Protein AF-A0A5C6DGX0-F1 (afdb_monomer_lite)

Sequence (410 aa):
MTRRLEKVKGLIEQEISKVILYKLQDPRINLAATLTRVEPSPDLRMAKVFVSIKGDESTQKDILYALRHAKGYIQSEIASHLQLKNTPSLTFYLDEGKRKGGYVLELIEKAIKEDNVEGNMKKLSFGLPKGSLQESTIGMMKNAGYKVYVSSRSYYPSIDDDEMSVRLIRPQDMARYVEKGIIDVGLTGQDWVEEAGADVMCVEKLVYAKQQLTKVRWVLAVPEDSSIESVDDLQGKRISTELVNVTKKYLEEKGIDAEVEFSHGATEAKAPDLVDAIVELTETGSSLRANKLRIIDTVIESATVFIANHKSWEDPWKKKKIENLAILFHGAIIARDKVGLKMNISNEGLNTLLEKLPALRTPTISPLSGNAGYAIETVLDESVVRNIIPELKRVGAEGIIEYPLNKVIL

pLDDT: mean 86.95, std 13.86, range [38.41, 98.75]

Radius of gyration: 30.53 Å; chains: 1; bounding box: 64×50×97 Å

Foldseek 3Di:
DPPVVVVVQVLLQVLLQCCQQPPDPDVLRNVFKGWDGWDADPVRQAIETEIEGDDDPVSVVVSLVVCVVCQVVSQVSSVVVDVDPHRYRYDYDYDPPCCVVVVVVVVVVVVVVVCVVPDDQAAAFEEEEPDQCRVVVQLLCVLLPKHWADDPPDQWIDIPDPRYGYGYDHLLCQLVCQQVVVGFKYKHKPLSNVLVVHDWDFLDFFQDHDPDSFFKFFFKKFALPAPCQALQSQAAWEEEEQSQNLVVVLCVVVVHDHHYDYDPDPRLQCPPPNTGIYTDIDDPCPSNVVSRMDTRGTSDGMTITMIGHPVLCVPPVSVVVSNSSNQSSNQQSVLVQKKKKKWWAAQVLVVVLCVLPDPPDDWDWAQDPPNRGTITIDMDGPVCCVPSVVVNVVSPIHPIDIGGRSGDGD

Structure (mmCIF, N/CA/C/O backbone):
data_AF-A0A5C6DGX0-F1
#
_entry.id   AF-A0A5C6DGX0-F1
#
loop_
_atom_site.group_PDB
_atom_site.id
_atom_site.type_symbol
_atom_site.label_atom_id
_atom_site.label_alt_id
_atom_site.label_comp_id
_atom_site.label_asym_id
_atom_site.label_entity_id
_atom_site.label_seq_id
_atom_site.pdbx_PDB_ins_code
_atom_site.Cartn_x
_atom_site.Cartn_y
_atom_site.Cartn_z
_atom_site.occupancy
_atom_site.B_iso_or_equiv
_atom_site.auth_seq_id
_atom_site.auth_comp_id
_atom_site.auth_asym_id
_atom_site.auth_atom_id
_atom_site.pdbx_PDB_model_num
ATOM 1 N N . MET A 1 1 ? 34.277 -10.463 43.727 1.00 55.09 1 MET A N 1
ATOM 2 C CA . MET A 1 1 ? 32.824 -10.523 43.999 1.00 55.09 1 MET A CA 1
ATOM 3 C C . MET A 1 1 ? 32.361 -11.967 43.816 1.00 55.09 1 MET A C 1
ATOM 5 O O . MET A 1 1 ? 32.768 -12.589 42.844 1.00 55.09 1 MET A O 1
ATOM 9 N N . THR A 1 2 ? 31.616 -12.559 44.754 1.00 64.81 2 THR A N 1
ATOM 10 C CA . THR A 1 2 ? 31.217 -13.981 44.683 1.00 64.81 2 THR A CA 1
ATOM 11 C C . THR A 1 2 ? 30.278 -14.203 43.489 1.00 64.81 2 THR A C 1
ATOM 13 O O . THR A 1 2 ? 29.350 -13.422 43.307 1.00 64.81 2 THR A O 1
ATOM 16 N N . ARG A 1 3 ? 30.443 -15.283 42.707 1.00 69.25 3 ARG A N 1
ATOM 17 C CA . ARG A 1 3 ? 29.621 -15.618 41.511 1.00 69.25 3 ARG A CA 1
ATOM 18 C C . ARG A 1 3 ? 28.099 -15.589 41.757 1.00 69.25 3 ARG A C 1
ATOM 20 O O . ARG A 1 3 ? 27.319 -15.421 40.827 1.00 69.25 3 ARG A O 1
ATOM 27 N N . ARG A 1 4 ? 27.676 -15.745 43.017 1.00 74.25 4 ARG A N 1
ATOM 28 C CA . ARG A 1 4 ? 26.285 -15.608 43.473 1.00 74.25 4 ARG A CA 1
ATOM 29 C C . ARG A 1 4 ? 25.787 -14.156 43.479 1.00 74.25 4 ARG A C 1
ATOM 31 O O . ARG A 1 4 ? 24.644 -13.928 43.110 1.00 74.25 4 ARG A O 1
ATOM 38 N N . LEU A 1 5 ? 26.619 -13.194 43.884 1.00 76.69 5 LEU A N 1
ATOM 39 C CA . LEU A 1 5 ? 26.233 -11.783 44.000 1.00 76.69 5 LEU A CA 1
ATOM 40 C C . LEU A 1 5 ? 26.019 -11.142 42.622 1.00 76.69 5 LEU A C 1
ATOM 42 O O . LEU A 1 5 ? 25.032 -10.446 42.434 1.00 76.69 5 LEU A O 1
ATOM 46 N N . GLU A 1 6 ? 26.868 -11.467 41.644 1.00 77.62 6 GLU A N 1
ATOM 47 C CA . GLU A 1 6 ? 26.713 -11.021 40.246 1.00 77.62 6 GLU A CA 1
ATOM 48 C C . GLU A 1 6 ? 25.417 -11.540 39.604 1.00 77.62 6 GLU A C 1
ATOM 50 O O . GLU A 1 6 ? 24.702 -10.796 38.938 1.00 77.62 6 GLU A O 1
ATOM 55 N N . LYS A 1 7 ? 25.050 -12.804 39.863 1.00 79.31 7 LYS A N 1
ATOM 56 C CA . LYS A 1 7 ? 23.770 -13.356 39.388 1.00 79.31 7 LYS A CA 1
ATOM 57 C C . LYS A 1 7 ? 22.570 -12.628 39.994 1.00 79.31 7 LYS A C 1
ATOM 59 O O . LYS A 1 7 ? 21.615 -12.337 39.285 1.00 79.31 7 LYS A O 1
ATOM 64 N N . VAL A 1 8 ? 22.619 -12.331 41.293 1.00 82.56 8 VAL A N 1
ATOM 65 C CA . VAL A 1 8 ? 21.541 -11.603 41.981 1.00 82.56 8 VAL A CA 1
ATOM 66 C C . VAL A 1 8 ? 21.461 -10.154 41.499 1.00 82.56 8 VAL A C 1
ATOM 68 O O . VAL A 1 8 ? 20.362 -9.661 41.267 1.00 82.56 8 VAL A O 1
ATOM 71 N N . LYS A 1 9 ? 22.604 -9.495 41.272 1.00 86.00 9 LYS A N 1
ATOM 72 C CA . LYS A 1 9 ? 22.671 -8.154 40.683 1.00 86.00 9 LYS A CA 1
ATOM 73 C C . LYS A 1 9 ? 21.948 -8.098 39.335 1.00 86.00 9 LYS A C 1
ATOM 75 O O . LYS A 1 9 ? 21.071 -7.258 39.179 1.00 86.00 9 LYS A O 1
ATOM 80 N N . GLY A 1 10 ? 22.256 -9.010 38.409 1.00 84.00 10 GLY A N 1
ATOM 81 C CA . GLY A 1 10 ? 21.619 -9.028 37.086 1.00 84.00 10 GLY A CA 1
ATOM 82 C C . GLY A 1 10 ? 20.098 -9.223 37.144 1.00 84.00 10 GLY A C 1
ATOM 83 O O . GLY A 1 10 ? 19.365 -8.585 36.395 1.00 84.00 10 GLY A O 1
ATOM 84 N N . LEU A 1 11 ? 19.608 -10.046 38.079 1.00 85.75 11 LEU A N 1
ATOM 85 C CA . LEU A 1 11 ? 18.167 -10.231 38.297 1.00 85.75 11 LEU A CA 1
ATOM 86 C C . LEU A 1 11 ? 17.499 -8.965 38.853 1.00 85.75 11 LEU A C 1
ATOM 88 O O . LEU A 1 11 ? 16.427 -8.582 38.392 1.00 85.75 11 LEU A O 1
ATOM 92 N N . ILE A 1 12 ? 18.146 -8.288 39.805 1.00 87.19 12 ILE A N 1
ATOM 93 C CA . ILE A 1 12 ? 17.657 -7.016 40.354 1.00 87.19 12 ILE A CA 1
ATOM 94 C C . ILE A 1 12 ? 17.644 -5.927 39.270 1.00 87.19 12 ILE A C 1
ATOM 96 O O . ILE A 1 12 ? 16.670 -5.186 39.170 1.00 87.19 12 ILE A O 1
ATOM 100 N N . GLU A 1 13 ? 18.685 -5.840 38.435 1.00 89.88 13 GLU A N 1
ATOM 101 C CA . GLU A 1 13 ? 18.747 -4.900 37.304 1.00 89.88 13 GLU A CA 1
ATOM 102 C C . GLU A 1 13 ? 17.594 -5.125 36.321 1.00 89.88 13 GLU A C 1
ATOM 104 O O . GLU A 1 13 ? 16.911 -4.177 35.928 1.00 89.88 13 GLU A O 1
ATOM 109 N N . GLN A 1 14 ? 17.339 -6.384 35.966 1.00 85.25 14 GLN A N 1
ATOM 110 C CA . GLN A 1 14 ? 16.271 -6.746 35.045 1.00 85.25 14 GLN A CA 1
ATOM 111 C C . GLN A 1 14 ? 14.885 -6.388 35.599 1.00 85.25 14 GLN A C 1
ATOM 113 O O . GLN A 1 14 ? 14.069 -5.821 34.872 1.00 85.25 14 GLN A O 1
ATOM 118 N N . GLU A 1 15 ? 14.615 -6.683 36.872 1.00 87.12 15 GLU A N 1
ATOM 119 C CA . GLU A 1 15 ? 13.314 -6.384 37.479 1.00 87.12 15 GLU A CA 1
ATOM 120 C C . GLU A 1 15 ? 13.098 -4.883 37.681 1.00 87.12 15 GLU A C 1
ATOM 122 O O . GLU A 1 15 ? 12.050 -4.364 37.300 1.00 87.12 15 GLU A O 1
ATOM 127 N N . ILE A 1 16 ? 14.104 -4.145 38.163 1.00 88.44 16 ILE A N 1
ATOM 128 C CA . ILE A 1 16 ? 14.009 -2.680 38.279 1.00 88.44 16 ILE A CA 1
ATOM 129 C C . ILE A 1 16 ? 13.748 -2.050 36.907 1.00 88.44 16 ILE A C 1
ATOM 131 O O . ILE A 1 16 ? 12.890 -1.176 36.786 1.00 88.44 16 ILE A O 1
ATOM 135 N N . SER A 1 17 ? 14.448 -2.507 35.865 1.00 87.00 17 SER A N 1
ATOM 136 C CA . SER A 1 17 ? 14.250 -2.005 34.505 1.00 87.00 17 SER A CA 1
ATOM 137 C C . SER A 1 17 ? 12.822 -2.245 34.007 1.00 87.00 17 SER A C 1
ATOM 139 O O . SER A 1 17 ? 12.204 -1.319 33.484 1.00 87.00 17 SER A O 1
ATOM 141 N N . LYS A 1 18 ? 12.262 -3.444 34.217 1.00 84.38 18 LYS A N 1
ATOM 142 C CA . LYS A 1 18 ? 10.873 -3.752 33.842 1.00 84.38 18 LYS A CA 1
ATOM 143 C C . LYS A 1 18 ? 9.866 -2.885 34.588 1.00 84.38 18 LYS A C 1
ATOM 145 O O . LYS A 1 18 ? 8.914 -2.408 33.976 1.00 84.38 18 LYS A O 1
ATOM 150 N N . VAL A 1 19 ? 10.061 -2.678 35.891 1.00 85.62 19 VAL A N 1
ATOM 151 C CA . VAL A 1 19 ? 9.130 -1.880 36.697 1.00 85.62 19 VAL A CA 1
ATOM 152 C C . VAL A 1 19 ? 9.121 -0.427 36.224 1.00 85.62 19 VAL A C 1
ATOM 154 O O . VAL A 1 19 ? 8.043 0.121 36.005 1.00 85.62 19 VAL A O 1
ATOM 157 N N . ILE A 1 20 ? 10.302 0.161 35.994 1.00 82.94 20 ILE A N 1
ATOM 158 C CA . ILE A 1 20 ? 10.435 1.536 35.488 1.00 82.94 20 ILE A CA 1
ATOM 159 C C . ILE A 1 20 ? 9.817 1.686 34.094 1.00 82.94 20 ILE A C 1
ATOM 161 O O . ILE A 1 20 ? 9.205 2.707 33.819 1.00 82.94 20 ILE A O 1
ATOM 165 N N . LEU A 1 21 ? 9.957 0.691 33.214 1.00 77.81 21 LEU A N 1
ATOM 166 C CA . LEU A 1 21 ? 9.456 0.791 31.840 1.00 77.81 21 LEU A CA 1
ATOM 167 C C . LEU A 1 21 ? 7.947 0.544 31.718 1.00 77.81 21 LEU A C 1
ATOM 169 O O . LEU A 1 21 ? 7.305 1.155 30.867 1.00 77.81 21 LEU A O 1
ATOM 173 N N . TYR A 1 22 ? 7.388 -0.363 32.525 1.00 78.31 22 TYR A N 1
ATOM 174 C CA . TYR A 1 22 ? 6.061 -0.928 32.246 1.00 78.31 22 TYR A CA 1
ATOM 175 C C . TYR A 1 22 ? 5.063 -0.866 33.401 1.00 78.31 22 TYR A C 1
ATOM 177 O O . TYR A 1 22 ? 3.873 -1.043 33.160 1.00 78.31 22 TYR A O 1
ATOM 185 N N . LYS A 1 23 ? 5.509 -0.669 34.648 1.00 77.25 23 LYS A N 1
ATOM 186 C CA . LYS A 1 23 ? 4.638 -0.818 35.830 1.00 77.25 23 LYS A CA 1
ATOM 187 C C . LYS A 1 23 ? 4.458 0.447 36.656 1.00 77.25 23 LYS A C 1
ATOM 189 O O . LYS A 1 23 ? 3.599 0.459 37.537 1.00 77.25 23 LYS A O 1
ATOM 194 N N . LEU A 1 24 ? 5.247 1.492 36.415 1.00 80.81 24 LEU A N 1
ATOM 195 C CA . LEU A 1 24 ? 4.999 2.798 37.016 1.00 80.81 24 LEU A CA 1
ATOM 196 C C . LEU A 1 24 ? 3.862 3.499 36.266 1.00 80.81 24 LEU A C 1
ATOM 198 O O . LEU A 1 24 ? 3.850 3.552 35.037 1.00 80.81 24 LEU A O 1
ATOM 202 N N . GLN A 1 25 ? 2.904 4.034 37.024 1.00 72.75 25 GLN A N 1
ATOM 203 C CA . GLN A 1 25 ? 1.718 4.700 36.478 1.00 72.75 25 GLN A CA 1
ATOM 204 C C . GLN A 1 25 ? 1.993 6.119 35.959 1.00 72.75 25 GLN A C 1
ATOM 206 O O . GLN A 1 25 ? 1.130 6.674 35.291 1.00 72.75 25 GLN A O 1
ATOM 211 N N . ASP A 1 26 ? 3.162 6.709 36.243 1.00 75.38 26 ASP A N 1
ATOM 212 C CA . ASP A 1 26 ? 3.531 8.041 35.750 1.00 75.38 26 ASP A CA 1
ATOM 213 C C . ASP A 1 26 ? 4.236 7.933 34.382 1.00 75.38 26 ASP A C 1
ATOM 215 O O . ASP A 1 26 ? 5.408 7.536 34.324 1.00 75.38 26 ASP A O 1
ATOM 219 N N . PRO A 1 27 ? 3.576 8.316 33.268 1.00 63.94 27 PRO A N 1
ATOM 220 C CA . PRO A 1 27 ? 4.141 8.172 31.926 1.00 63.94 27 PRO A CA 1
ATOM 221 C C . PRO A 1 27 ? 5.408 9.007 31.714 1.00 63.94 27 PRO A C 1
ATOM 223 O O . PRO A 1 27 ? 6.225 8.683 30.850 1.00 63.94 27 PRO A O 1
ATOM 226 N N . ARG A 1 28 ? 5.601 10.070 32.509 1.00 69.81 28 ARG A N 1
ATOM 227 C CA . ARG A 1 28 ? 6.781 10.943 32.424 1.00 69.81 28 ARG A CA 1
ATOM 228 C C . ARG A 1 28 ? 8.047 10.218 32.867 1.00 69.81 28 ARG A C 1
ATOM 230 O O . ARG A 1 28 ? 9.122 10.536 32.375 1.00 69.81 28 ARG A O 1
ATOM 237 N N . ILE A 1 29 ? 7.930 9.232 33.756 1.00 70.69 29 ILE A N 1
ATOM 238 C CA . ILE A 1 29 ? 9.065 8.421 34.207 1.00 70.69 29 ILE A CA 1
ATOM 239 C C . ILE A 1 29 ? 9.421 7.389 33.131 1.00 70.69 29 ILE A C 1
ATOM 241 O O . ILE A 1 29 ? 10.582 7.294 32.736 1.00 70.69 29 ILE A O 1
ATOM 245 N N . ASN A 1 30 ? 8.420 6.679 32.603 1.00 63.66 30 ASN A N 1
ATOM 246 C CA . ASN A 1 30 ? 8.609 5.547 31.685 1.00 63.66 30 ASN A CA 1
ATOM 247 C C . ASN A 1 30 ? 9.245 5.963 30.346 1.00 63.66 30 ASN A C 1
ATOM 249 O O . ASN A 1 30 ? 9.960 5.182 29.723 1.00 63.66 30 ASN A O 1
ATOM 253 N N . LEU A 1 31 ? 8.990 7.199 29.901 1.00 65.56 31 LEU A N 1
ATOM 254 C CA . LEU A 1 31 ? 9.494 7.738 28.633 1.00 65.56 31 LEU A CA 1
ATOM 255 C C . LEU A 1 31 ? 10.865 8.422 28.747 1.00 65.56 31 LEU A C 1
ATOM 257 O O . LEU A 1 31 ? 11.508 8.664 27.724 1.00 65.56 31 LEU A O 1
ATOM 261 N N . ALA A 1 32 ? 11.310 8.756 29.962 1.00 72.56 32 ALA A N 1
ATOM 262 C CA . ALA A 1 32 ? 12.476 9.616 30.167 1.00 72.56 32 ALA A CA 1
ATOM 263 C C . ALA A 1 32 ? 13.559 9.026 31.080 1.00 72.56 32 ALA A C 1
ATOM 265 O O . ALA A 1 32 ? 14.708 9.449 30.959 1.00 72.56 32 ALA A O 1
ATOM 266 N N . ALA A 1 33 ? 13.246 8.063 31.954 1.00 83.06 33 ALA A N 1
ATOM 267 C CA . ALA A 1 33 ? 14.215 7.421 32.840 1.00 83.06 33 ALA A CA 1
ATOM 268 C C . ALA A 1 33 ? 14.637 6.038 32.323 1.00 83.06 33 ALA A C 1
ATOM 270 O O . ALA A 1 33 ? 13.812 5.172 32.051 1.00 83.06 33 ALA A O 1
ATOM 271 N N . THR A 1 34 ? 15.944 5.800 32.236 1.00 84.44 34 THR A N 1
ATOM 272 C CA . THR A 1 34 ? 16.527 4.494 31.895 1.00 84.44 34 THR A CA 1
ATOM 273 C C . THR A 1 34 ? 17.476 4.045 32.999 1.00 84.44 34 THR A C 1
ATOM 275 O O . THR A 1 34 ? 18.320 4.819 33.448 1.00 84.44 34 THR A O 1
ATOM 278 N N . LEU A 1 35 ? 17.364 2.787 33.431 1.00 87.56 35 LEU A N 1
ATOM 279 C CA . LEU A 1 35 ? 18.313 2.185 34.366 1.00 87.56 35 LEU A CA 1
ATOM 280 C C . LEU A 1 35 ? 19.676 2.003 33.688 1.00 87.56 35 LEU A C 1
ATOM 282 O O . LEU A 1 35 ? 19.763 1.327 32.666 1.00 87.56 35 LEU A O 1
ATOM 286 N N . THR A 1 36 ? 20.737 2.559 34.272 1.00 86.69 36 THR A N 1
ATOM 287 C CA . THR A 1 36 ? 22.100 2.380 33.754 1.00 86.69 36 THR A CA 1
ATOM 288 C C . THR A 1 36 ? 22.842 1.252 34.461 1.00 86.69 36 THR A C 1
ATOM 290 O O . THR A 1 36 ? 23.496 0.451 33.798 1.00 86.69 36 THR A O 1
ATOM 293 N N . ARG A 1 37 ? 22.776 1.189 35.798 1.00 88.19 37 ARG A N 1
ATOM 294 C CA . ARG A 1 37 ? 23.412 0.124 36.596 1.00 88.19 37 ARG A CA 1
ATOM 295 C C . ARG A 1 37 ? 22.831 0.027 38.003 1.00 88.19 37 ARG A C 1
ATOM 297 O O . ARG A 1 37 ? 22.291 1.008 38.521 1.00 88.19 37 ARG A O 1
ATOM 304 N N . VAL A 1 38 ? 23.019 -1.124 38.647 1.00 90.38 38 VAL A N 1
ATOM 305 C CA . VAL A 1 38 ? 22.718 -1.328 40.071 1.00 90.38 38 VAL A CA 1
ATOM 306 C C . VAL A 1 38 ? 23.955 -1.817 40.820 1.00 90.38 38 VAL A C 1
ATOM 308 O O . VAL A 1 38 ? 24.670 -2.715 40.383 1.00 90.38 38 VAL A O 1
ATOM 311 N N . GLU A 1 39 ? 24.197 -1.245 41.992 1.00 91.19 39 GLU A N 1
ATOM 312 C CA . GLU A 1 39 ? 25.290 -1.615 42.888 1.00 91.19 39 GLU A CA 1
ATOM 313 C C . GLU A 1 39 ? 24.704 -2.119 44.217 1.00 91.19 39 GLU A C 1
ATOM 315 O O . GLU A 1 39 ? 24.414 -1.317 45.114 1.00 91.19 39 GLU A O 1
ATOM 320 N N . PRO A 1 40 ? 24.467 -3.438 44.349 1.00 88.56 40 PRO A N 1
ATOM 321 C CA . PRO A 1 40 ? 24.019 -4.026 45.604 1.00 88.56 40 PRO A CA 1
ATOM 322 C C . PRO A 1 40 ? 25.152 -4.093 46.637 1.00 88.56 40 PRO A C 1
ATOM 324 O O . PRO A 1 40 ? 26.315 -4.319 46.296 1.00 88.56 40 PRO A O 1
ATOM 327 N N . SER A 1 41 ? 24.812 -3.949 47.919 1.00 88.12 41 SER A N 1
ATOM 328 C CA . SER A 1 41 ? 25.744 -4.168 49.025 1.00 88.12 41 SER A CA 1
ATOM 329 C C . SER A 1 41 ? 26.132 -5.655 49.136 1.00 88.12 41 SER A C 1
ATOM 331 O O . SER A 1 41 ? 25.344 -6.528 48.758 1.00 88.12 41 SER A O 1
ATOM 333 N N . PRO A 1 42 ? 27.320 -5.991 49.679 1.00 82.44 42 PRO A N 1
ATOM 334 C CA . PRO A 1 42 ? 27.765 -7.385 49.814 1.00 82.44 42 PRO A CA 1
ATOM 335 C C . PRO A 1 42 ? 26.802 -8.293 50.599 1.00 82.44 42 PRO A C 1
ATOM 337 O O . PRO A 1 42 ? 26.749 -9.498 50.355 1.00 82.44 42 PRO A O 1
ATOM 340 N N . ASP A 1 43 ? 26.036 -7.714 51.525 1.00 83.19 43 ASP A N 1
ATOM 341 C CA . ASP A 1 43 ? 25.031 -8.383 52.357 1.00 83.19 43 ASP A CA 1
ATOM 342 C C . ASP A 1 43 ? 23.604 -8.346 51.772 1.00 83.19 43 ASP A C 1
ATOM 344 O O . ASP A 1 43 ? 22.679 -8.868 52.397 1.00 83.19 43 ASP A O 1
ATOM 348 N N . LEU A 1 44 ? 23.423 -7.755 50.581 1.00 84.12 44 LEU A N 1
ATOM 349 C CA . LEU A 1 44 ? 22.146 -7.587 49.873 1.00 84.12 44 LEU A CA 1
ATOM 350 C C . LEU A 1 44 ? 21.060 -6.828 50.656 1.00 84.12 44 LEU A C 1
ATOM 352 O O . LEU A 1 44 ? 19.877 -6.942 50.338 1.00 84.12 44 LEU A O 1
ATOM 356 N N . ARG A 1 45 ? 21.428 -6.031 51.664 1.00 86.56 45 ARG A N 1
ATOM 357 C CA . ARG A 1 45 ? 20.463 -5.206 52.411 1.00 86.56 45 ARG A CA 1
ATOM 358 C C . ARG A 1 45 ? 20.126 -3.891 51.712 1.00 86.56 45 ARG A C 1
ATOM 360 O O . ARG A 1 45 ? 19.040 -3.351 51.914 1.00 86.56 45 ARG A O 1
ATOM 367 N N . MET A 1 46 ? 21.032 -3.375 50.885 1.00 88.88 46 MET A N 1
ATOM 368 C CA . MET A 1 46 ? 20.871 -2.107 50.173 1.00 88.88 46 MET A CA 1
ATOM 369 C C . MET A 1 46 ? 21.294 -2.250 48.712 1.00 88.88 46 MET A C 1
ATOM 371 O O . MET A 1 46 ? 22.181 -3.039 48.393 1.00 88.88 46 MET A O 1
ATOM 375 N N . ALA A 1 47 ? 20.698 -1.457 47.825 1.00 92.38 47 ALA A N 1
ATOM 376 C CA . ALA A 1 47 ? 21.141 -1.342 46.443 1.00 92.38 47 ALA A CA 1
ATOM 377 C C . ALA A 1 47 ? 21.092 0.114 45.970 1.00 92.38 47 ALA A C 1
ATOM 379 O O . ALA A 1 47 ? 20.061 0.784 46.064 1.00 92.38 47 ALA A O 1
ATOM 380 N N . LYS A 1 48 ? 22.221 0.604 45.446 1.00 93.50 48 LYS A N 1
ATOM 381 C CA . LYS A 1 48 ? 22.275 1.894 44.752 1.00 93.50 48 LYS A CA 1
ATOM 382 C C . LYS A 1 48 ? 21.859 1.686 43.302 1.00 93.50 48 LYS A C 1
ATOM 384 O O . LYS A 1 48 ? 22.401 0.819 42.625 1.00 93.50 48 LYS A O 1
ATOM 389 N N . VAL A 1 49 ? 20.906 2.474 42.835 1.00 93.12 49 VAL A N 1
ATOM 390 C CA . VAL A 1 49 ? 20.308 2.373 41.504 1.00 93.12 49 VAL A CA 1
ATOM 391 C C . VAL A 1 49 ? 20.659 3.639 40.737 1.00 93.12 49 VAL A C 1
ATOM 393 O O . VAL A 1 49 ? 20.288 4.735 41.151 1.00 93.12 49 VAL A O 1
ATOM 396 N N . PHE A 1 50 ? 21.389 3.503 39.636 1.00 91.56 50 PHE A N 1
ATOM 397 C CA . PHE A 1 50 ? 21.823 4.632 38.818 1.00 91.56 50 PHE A CA 1
ATOM 398 C C . PHE A 1 50 ? 20.960 4.727 37.568 1.00 91.56 50 PHE A C 1
ATOM 400 O O . PHE A 1 50 ? 20.843 3.751 36.824 1.00 91.56 50 PHE A O 1
ATOM 407 N N . VAL A 1 51 ? 20.372 5.897 37.334 1.00 88.88 51 VAL A N 1
ATOM 408 C CA . VAL A 1 51 ? 19.474 6.156 36.205 1.00 88.88 51 VAL A CA 1
ATOM 409 C C . VAL A 1 51 ? 19.991 7.299 35.337 1.00 88.88 51 VAL A C 1
ATOM 411 O O . VAL A 1 51 ? 20.535 8.286 35.832 1.00 88.88 51 VAL A O 1
ATOM 414 N N . SER A 1 52 ? 19.803 7.170 34.029 1.00 86.00 52 SER A N 1
ATOM 415 C CA . SER A 1 52 ? 19.929 8.267 33.074 1.00 86.00 52 SER A CA 1
ATOM 416 C C . SER A 1 52 ? 18.542 8.843 32.819 1.00 86.00 52 SER A C 1
ATOM 418 O O . SER A 1 52 ? 17.609 8.088 32.545 1.00 86.00 52 SER A O 1
ATOM 420 N N . ILE A 1 53 ? 18.400 10.163 32.941 1.00 85.38 53 ILE A N 1
ATOM 421 C CA . ILE A 1 53 ? 17.126 10.858 32.751 1.00 85.38 53 ILE A CA 1
ATOM 422 C C . ILE A 1 53 ? 17.280 11.880 31.624 1.00 85.38 53 ILE A C 1
ATOM 424 O O . ILE A 1 53 ? 18.153 12.750 31.679 1.00 85.38 53 ILE A O 1
ATOM 428 N N . LYS A 1 54 ? 16.439 11.767 30.594 1.00 80.12 54 LYS A N 1
ATOM 429 C CA . LYS A 1 54 ? 16.399 12.699 29.462 1.00 80.12 54 LYS A CA 1
ATOM 430 C C . LYS A 1 54 ? 15.625 13.965 29.850 1.00 80.12 54 LYS A C 1
ATOM 432 O O . LYS A 1 54 ? 14.504 13.860 30.332 1.00 80.12 54 LYS A O 1
ATOM 437 N N . GLY A 1 55 ? 16.200 15.141 29.600 1.00 76.81 55 GLY A N 1
ATOM 438 C CA . GLY A 1 55 ? 15.582 16.439 29.899 1.00 76.81 55 GLY A CA 1
ATOM 439 C C . GLY A 1 55 ? 16.586 17.446 30.460 1.00 76.81 55 GLY A C 1
ATOM 440 O O . GLY A 1 55 ? 17.759 17.115 30.635 1.00 76.81 55 GLY A O 1
ATOM 441 N N . ASP A 1 56 ? 16.117 18.663 30.725 1.00 78.19 56 ASP A N 1
ATOM 442 C CA . ASP A 1 56 ? 16.887 19.691 31.430 1.00 78.19 56 ASP A CA 1
ATOM 443 C C . ASP A 1 56 ? 17.065 19.356 32.925 1.00 78.19 56 ASP A C 1
ATOM 445 O O . ASP A 1 56 ? 16.484 18.400 33.447 1.00 78.19 56 ASP A O 1
ATOM 449 N N . GLU A 1 57 ? 17.880 20.136 33.642 1.00 75.00 57 GLU A N 1
ATOM 450 C CA . GLU A 1 57 ? 18.161 19.883 35.064 1.00 75.00 57 GLU A CA 1
ATOM 451 C C . GLU A 1 57 ? 16.901 19.903 35.944 1.00 75.00 57 GLU A C 1
ATOM 453 O O . GLU A 1 57 ? 16.851 19.202 36.957 1.00 75.00 57 GLU A O 1
ATOM 458 N N . SER A 1 58 ? 15.883 20.685 35.570 1.00 74.88 58 SER A N 1
ATOM 459 C CA . SER A 1 58 ? 14.604 20.729 36.285 1.00 74.88 58 SER A CA 1
ATOM 460 C C . SER A 1 58 ? 13.853 19.408 36.123 1.00 74.88 58 SER A C 1
ATOM 462 O O . SER A 1 58 ? 13.513 18.755 37.109 1.00 74.88 58 SER A O 1
ATOM 464 N N . THR A 1 59 ? 13.706 18.948 34.881 1.00 77.69 59 THR A N 1
ATOM 465 C CA . THR A 1 59 ? 13.069 17.676 34.519 1.00 77.69 59 THR A CA 1
ATOM 466 C C . THR A 1 59 ? 13.785 16.490 35.170 1.00 77.69 59 THR A C 1
ATOM 468 O O . THR A 1 59 ? 13.151 15.569 35.688 1.00 77.69 59 THR A O 1
ATOM 471 N N . GLN A 1 60 ? 15.122 16.517 35.197 1.00 82.50 60 GLN A N 1
ATOM 472 C CA . GLN A 1 60 ? 15.927 15.483 35.847 1.00 82.50 60 GLN A CA 1
ATOM 473 C C . GLN A 1 60 ? 15.673 15.406 37.357 1.00 82.50 60 GLN A C 1
ATOM 475 O O . GLN A 1 60 ? 15.574 14.301 37.899 1.00 82.50 60 GLN A O 1
ATOM 480 N N . LYS A 1 61 ? 15.538 16.552 38.038 1.00 81.94 61 LYS A N 1
ATOM 481 C CA . LYS A 1 61 ? 15.211 16.605 39.472 1.00 81.94 61 LYS A CA 1
ATOM 482 C C . LYS A 1 61 ? 13.809 16.067 39.748 1.00 81.94 61 LYS A C 1
ATOM 484 O O . LYS A 1 61 ? 13.663 15.253 40.661 1.00 81.94 61 LYS A O 1
ATOM 489 N N . ASP A 1 62 ? 12.824 16.449 38.942 1.00 83.44 62 ASP A N 1
ATOM 490 C CA . ASP A 1 62 ? 11.425 16.041 39.119 1.00 83.44 62 ASP A CA 1
ATOM 491 C C . ASP A 1 62 ? 11.237 14.530 38.941 1.00 83.44 62 ASP A C 1
ATOM 493 O O . ASP A 1 62 ? 10.619 13.860 39.772 1.00 83.44 62 ASP A O 1
ATOM 497 N N . ILE A 1 63 ? 11.837 13.952 37.898 1.00 85.69 63 ILE A N 1
ATOM 498 C CA . ILE A 1 63 ? 11.749 12.508 37.639 1.00 85.69 63 ILE A CA 1
ATOM 499 C C . ILE A 1 63 ? 12.534 11.717 38.691 1.00 85.69 63 ILE A C 1
ATOM 501 O O . ILE A 1 63 ? 12.068 10.675 39.162 1.00 85.69 63 ILE A O 1
ATOM 505 N N . LEU A 1 64 ? 13.708 12.202 39.113 1.00 88.25 64 LEU A N 1
ATOM 506 C CA . LEU A 1 64 ? 14.472 11.554 40.181 1.00 88.25 64 LEU A CA 1
ATOM 507 C C . LEU A 1 64 ? 13.709 11.580 41.513 1.00 88.25 64 LEU A C 1
ATOM 509 O O . LEU A 1 64 ? 13.737 10.598 42.259 1.00 88.25 64 LEU A O 1
ATOM 513 N N . TYR A 1 65 ? 13.022 12.684 41.813 1.00 86.81 65 TYR A N 1
ATOM 514 C CA . TYR A 1 65 ? 12.133 12.790 42.965 1.00 86.81 65 TYR A CA 1
ATOM 515 C C . TYR A 1 65 ? 11.010 11.751 42.876 1.00 86.81 65 TYR A C 1
ATOM 517 O O . TYR A 1 65 ? 10.845 10.952 43.799 1.00 86.81 65 TYR A O 1
ATOM 525 N N . ALA A 1 66 ? 10.322 11.659 41.738 1.00 85.38 66 ALA A N 1
ATOM 526 C CA . ALA A 1 66 ? 9.248 10.690 41.536 1.00 85.38 66 ALA A CA 1
ATOM 527 C C . ALA A 1 66 ? 9.720 9.227 41.698 1.00 85.38 66 ALA A C 1
ATOM 529 O O . ALA A 1 66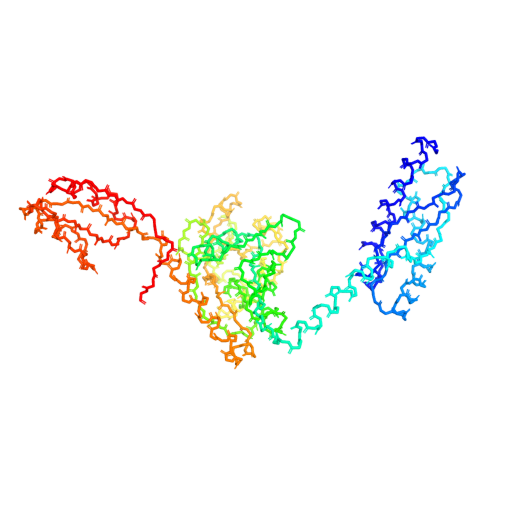 ? 9.070 8.437 42.385 1.00 85.38 66 ALA A O 1
ATOM 530 N N . LEU A 1 67 ? 10.903 8.873 41.179 1.00 88.06 67 LEU A N 1
ATOM 531 C CA . LEU A 1 67 ? 11.512 7.547 41.376 1.00 88.06 67 LEU A CA 1
ATOM 532 C C . LEU A 1 67 ? 11.809 7.242 42.853 1.00 88.06 67 LEU A C 1
ATOM 534 O O . LEU A 1 67 ? 11.592 6.122 43.320 1.00 88.06 67 LEU A O 1
ATOM 538 N N . ARG A 1 68 ? 12.272 8.237 43.619 1.00 90.19 68 ARG A N 1
ATOM 539 C CA . ARG A 1 68 ? 12.509 8.086 45.065 1.00 90.19 68 ARG A CA 1
ATOM 540 C C . ARG A 1 68 ? 11.213 7.879 45.842 1.00 90.19 68 ARG A C 1
ATOM 542 O O . ARG A 1 68 ? 11.222 7.118 46.809 1.00 90.19 68 ARG A O 1
ATOM 549 N N . HIS A 1 69 ? 10.118 8.502 45.413 1.00 87.56 69 HIS A N 1
ATOM 550 C CA . HIS A 1 69 ? 8.787 8.278 45.979 1.00 87.56 69 HIS A CA 1
ATOM 551 C C . HIS A 1 69 ? 8.226 6.896 45.618 1.00 87.56 69 HIS A C 1
ATOM 553 O O . HIS A 1 69 ? 7.634 6.234 46.468 1.00 87.56 69 HIS A O 1
ATOM 559 N N . ALA A 1 70 ? 8.502 6.403 44.410 1.00 87.50 70 ALA A N 1
ATOM 560 C CA . ALA A 1 70 ? 8.088 5.075 43.960 1.00 87.50 70 ALA A CA 1
ATOM 561 C C . ALA A 1 70 ? 8.932 3.918 44.534 1.00 87.50 70 ALA A C 1
ATOM 563 O O . ALA A 1 70 ? 8.605 2.753 44.305 1.00 87.50 70 ALA A O 1
ATOM 564 N N . LYS A 1 71 ? 10.001 4.193 45.301 1.00 89.62 71 LYS A N 1
ATOM 565 C CA . LYS A 1 71 ? 10.961 3.171 45.765 1.00 89.62 71 LYS A CA 1
ATOM 566 C C . LYS A 1 71 ? 10.311 1.976 46.473 1.00 89.62 71 LYS A C 1
ATOM 568 O O . LYS A 1 71 ? 10.760 0.854 46.276 1.00 89.62 71 LYS A O 1
ATOM 573 N N . GLY A 1 72 ? 9.270 2.209 47.280 1.00 86.75 72 GLY A N 1
ATOM 574 C CA . GLY A 1 72 ? 8.594 1.158 48.049 1.00 86.75 72 GLY A CA 1
ATOM 575 C C . GLY A 1 72 ? 7.799 0.209 47.155 1.00 86.75 72 GLY A C 1
ATOM 576 O O . GLY A 1 72 ? 7.874 -1.002 47.327 1.00 86.75 72 GLY A O 1
ATOM 577 N N . TYR A 1 73 ? 7.126 0.761 46.145 1.00 89.62 73 TYR A N 1
ATOM 578 C CA . TYR A 1 73 ? 6.421 -0.016 45.129 1.00 89.62 73 TYR A CA 1
ATOM 579 C C . TYR A 1 73 ? 7.393 -0.817 44.254 1.00 89.62 73 TYR A C 1
ATOM 581 O O . TYR A 1 73 ? 7.207 -2.008 44.022 1.00 89.62 73 TYR A O 1
ATOM 589 N N . ILE A 1 74 ? 8.495 -0.195 43.826 1.00 90.12 74 ILE A N 1
ATOM 590 C CA . ILE A 1 74 ? 9.532 -0.899 43.060 1.00 90.12 74 ILE A CA 1
ATOM 591 C C . ILE A 1 74 ? 10.125 -2.038 43.904 1.00 90.12 74 ILE A C 1
ATOM 593 O O . ILE A 1 74 ? 10.338 -3.137 43.402 1.00 90.12 74 ILE A O 1
ATOM 597 N N . GLN A 1 75 ? 10.338 -1.818 45.202 1.00 90.00 75 GLN A N 1
ATOM 598 C CA . GLN A 1 75 ? 10.823 -2.852 46.112 1.00 90.00 75 GLN A CA 1
ATOM 599 C C . GLN A 1 75 ? 9.819 -4.005 46.286 1.00 90.00 75 GLN A C 1
ATOM 601 O O . GLN A 1 75 ? 10.243 -5.161 46.296 1.00 90.00 75 GLN A O 1
ATOM 606 N N . SER A 1 76 ? 8.511 -3.730 46.388 1.00 87.69 76 SER A N 1
ATOM 607 C CA . SER A 1 76 ? 7.489 -4.785 46.476 1.00 87.69 76 SER A CA 1
ATOM 608 C C . SER A 1 76 ? 7.393 -5.611 45.195 1.00 87.69 76 SER A C 1
ATOM 610 O O . SER A 1 76 ? 7.272 -6.830 45.273 1.00 87.69 76 SER A O 1
ATOM 612 N N . GLU A 1 77 ? 7.535 -4.976 44.029 1.00 88.69 77 GLU A N 1
ATOM 613 C CA . GLU A 1 77 ? 7.567 -5.667 42.733 1.00 88.69 77 GLU A CA 1
ATOM 614 C C . GLU A 1 77 ? 8.804 -6.558 42.566 1.00 88.69 77 GLU A C 1
ATOM 616 O O . GLU A 1 77 ? 8.742 -7.614 41.941 1.00 88.69 77 GLU A O 1
ATOM 621 N N . ILE A 1 78 ? 9.946 -6.172 43.137 1.00 87.88 78 ILE A N 1
ATOM 622 C CA . ILE A 1 78 ? 11.127 -7.042 43.156 1.00 87.88 78 ILE A CA 1
ATOM 623 C C . ILE A 1 78 ? 10.904 -8.211 44.119 1.00 87.88 78 ILE A C 1
ATOM 625 O O . ILE A 1 78 ? 11.263 -9.340 43.796 1.00 87.88 78 ILE A O 1
ATOM 629 N N . ALA A 1 79 ? 10.315 -7.961 45.292 1.00 86.88 79 ALA A N 1
ATOM 630 C CA . ALA A 1 79 ? 10.062 -8.993 46.296 1.00 86.88 79 ALA A CA 1
ATOM 631 C C . ALA A 1 79 ? 9.054 -10.057 45.826 1.00 86.88 79 ALA A C 1
ATOM 633 O O . ALA A 1 79 ? 9.176 -11.215 46.217 1.00 86.88 79 ALA A O 1
ATOM 634 N N . SER A 1 80 ? 8.082 -9.687 44.986 1.00 84.44 80 SER A N 1
ATOM 635 C CA . SER A 1 80 ? 7.097 -10.625 44.437 1.00 84.44 80 SER A CA 1
ATOM 636 C C . SER A 1 80 ? 7.680 -11.554 43.366 1.00 84.44 80 SER A C 1
ATOM 638 O O . SER A 1 80 ? 7.231 -12.694 43.249 1.00 84.44 80 SER A O 1
ATOM 640 N N . HIS A 1 81 ? 8.698 -11.114 42.616 1.00 82.25 81 HIS A N 1
ATOM 641 C CA . HIS A 1 81 ? 9.304 -11.909 41.536 1.00 82.25 81 HIS A CA 1
ATOM 642 C C . HIS A 1 81 ? 10.632 -12.570 41.912 1.00 82.25 81 HIS A C 1
ATOM 644 O O . HIS A 1 81 ? 10.987 -13.606 41.348 1.00 82.25 81 HIS A O 1
ATOM 650 N N . LEU A 1 82 ? 11.380 -12.001 42.859 1.00 78.88 82 LEU A N 1
ATOM 651 C CA . LEU A 1 82 ? 12.641 -12.558 43.330 1.00 78.88 82 LEU A CA 1
ATOM 652 C C . LEU A 1 82 ? 12.448 -13.115 44.746 1.00 78.88 82 LEU A C 1
ATOM 654 O O . LEU A 1 82 ? 12.294 -12.356 45.698 1.00 78.88 82 LEU A O 1
ATOM 658 N N . GLN A 1 83 ? 12.519 -14.444 44.901 1.00 76.12 83 GLN A N 1
ATOM 659 C CA . GLN A 1 83 ? 12.491 -15.147 46.199 1.00 76.12 83 GLN A CA 1
ATOM 660 C C . GLN A 1 83 ? 13.792 -14.926 47.000 1.00 76.12 83 GLN A C 1
ATOM 662 O O . GLN A 1 83 ? 14.535 -15.855 47.326 1.00 76.12 83 GLN A O 1
ATOM 667 N N . LEU A 1 84 ? 14.128 -13.667 47.273 1.00 79.44 84 LEU A N 1
ATOM 668 C CA . LEU A 1 84 ? 15.303 -13.284 48.041 1.00 79.44 84 LEU A CA 1
ATOM 669 C C . LEU A 1 84 ? 15.003 -13.394 49.534 1.00 79.44 84 LEU A C 1
ATOM 671 O O . LEU A 1 84 ? 13.943 -12.997 50.003 1.00 79.44 84 LEU A O 1
ATOM 675 N N . LYS A 1 85 ? 15.989 -13.864 50.307 1.00 77.88 85 LYS A N 1
ATOM 676 C CA . LYS A 1 85 ? 15.893 -13.900 51.775 1.00 77.88 85 LYS A CA 1
ATOM 677 C C . LYS A 1 85 ? 15.653 -12.505 52.371 1.00 77.88 85 LYS A C 1
ATOM 679 O O . LYS A 1 85 ? 14.975 -12.396 53.380 1.00 77.88 85 LYS A O 1
ATOM 684 N N . ASN A 1 86 ? 16.229 -11.470 51.754 1.00 79.31 86 ASN A N 1
ATOM 685 C CA . ASN A 1 86 ? 15.981 -10.060 52.048 1.00 79.31 86 ASN A CA 1
ATOM 686 C C . ASN A 1 86 ? 15.984 -9.285 50.723 1.00 79.31 86 ASN A C 1
ATOM 688 O O . ASN A 1 86 ? 16.970 -9.356 49.987 1.00 79.31 86 ASN A O 1
ATOM 692 N N . THR A 1 87 ? 14.918 -8.542 50.429 1.00 87.06 87 THR A N 1
ATOM 693 C CA . THR A 1 87 ? 14.873 -7.648 49.263 1.00 87.06 87 THR A CA 1
ATOM 694 C C . THR A 1 87 ? 15.542 -6.317 49.618 1.00 87.06 87 THR A C 1
ATOM 696 O O . THR A 1 87 ? 15.108 -5.671 50.577 1.00 87.06 87 THR A O 1
ATOM 699 N N . PRO A 1 88 ? 16.582 -5.878 48.884 1.00 87.94 88 PRO A N 1
ATOM 700 C CA . PRO A 1 88 ? 17.345 -4.690 49.248 1.00 87.94 88 PRO A CA 1
ATOM 701 C C . PRO A 1 88 ? 16.490 -3.422 49.211 1.00 87.94 88 PRO A C 1
ATOM 703 O O . PRO A 1 88 ? 15.649 -3.251 48.329 1.00 87.94 88 PRO A O 1
ATOM 706 N N . SER A 1 89 ? 16.758 -2.498 50.134 1.00 90.12 89 SER A N 1
ATOM 707 C CA . SER A 1 89 ? 16.235 -1.132 50.039 1.00 90.12 89 SER A CA 1
ATOM 708 C C . SER A 1 89 ? 16.930 -0.384 48.900 1.00 90.12 89 SER A C 1
ATOM 710 O O . SER A 1 89 ? 18.158 -0.454 48.767 1.00 90.12 89 SER A O 1
ATOM 712 N N . LEU A 1 90 ? 16.152 0.316 48.073 1.00 93.31 90 LEU A N 1
ATOM 713 C CA . LEU A 1 90 ? 16.636 0.979 46.862 1.00 93.31 90 LEU A CA 1
ATOM 714 C C . LEU A 1 90 ? 16.903 2.469 47.095 1.00 93.31 90 LEU A C 1
ATOM 716 O O . LEU A 1 90 ? 16.047 3.191 47.616 1.00 93.31 90 LEU A O 1
ATOM 720 N N . THR A 1 91 ? 18.049 2.945 46.608 1.00 90.88 91 THR A N 1
ATOM 721 C CA . THR A 1 91 ? 18.395 4.374 46.593 1.00 90.88 91 THR A CA 1
ATOM 722 C C . THR A 1 91 ? 18.772 4.817 45.184 1.00 90.88 91 THR A C 1
ATOM 724 O O . THR A 1 91 ? 19.714 4.280 44.607 1.00 90.88 91 THR A O 1
ATOM 727 N N . PHE A 1 92 ? 18.065 5.815 44.646 1.00 92.06 92 PHE A N 1
ATOM 728 C CA . PHE A 1 92 ? 18.235 6.290 43.269 1.00 92.06 92 PHE A CA 1
ATOM 729 C C . PHE A 1 92 ? 19.202 7.480 43.150 1.00 92.06 92 PHE A C 1
ATOM 731 O O . PHE A 1 92 ? 19.083 8.475 43.883 1.00 92.06 92 PHE A O 1
ATOM 738 N N . TYR A 1 93 ? 20.102 7.388 42.169 1.00 89.12 93 TYR A N 1
ATOM 739 C CA . TYR A 1 93 ? 21.113 8.382 41.806 1.00 89.12 93 TYR A CA 1
ATOM 740 C C . TYR A 1 93 ? 21.066 8.678 40.302 1.00 89.12 93 TYR A C 1
ATOM 742 O O . TYR A 1 93 ? 20.817 7.779 39.499 1.00 89.12 93 TYR A O 1
ATOM 750 N N . LEU A 1 94 ? 21.346 9.925 39.919 1.00 86.56 94 LEU A N 1
ATOM 751 C CA . LEU A 1 94 ? 21.619 10.273 38.525 1.00 86.56 94 LEU A CA 1
ATOM 752 C C . LEU A 1 94 ? 23.001 9.754 38.128 1.00 86.56 94 LEU A C 1
ATOM 754 O O . LEU A 1 94 ? 23.962 9.873 38.889 1.00 86.56 94 LEU A O 1
ATOM 758 N N . ASP A 1 95 ? 23.100 9.169 36.939 1.00 84.12 95 ASP A N 1
ATOM 759 C CA . ASP A 1 95 ? 24.373 8.691 36.416 1.00 84.12 95 ASP A CA 1
ATOM 760 C C . ASP A 1 95 ? 25.133 9.802 35.677 1.00 84.12 95 ASP A C 1
ATOM 762 O O . ASP A 1 95 ? 24.945 10.026 34.481 1.00 84.12 95 ASP A O 1
ATOM 766 N N . GLU A 1 96 ? 26.020 10.495 36.391 1.00 66.56 96 GLU A N 1
ATOM 767 C CA . GLU A 1 96 ? 26.862 11.569 35.837 1.00 66.56 96 GLU A CA 1
ATOM 768 C C . GLU A 1 96 ? 28.025 11.043 34.964 1.00 66.56 96 GLU A C 1
ATOM 770 O O . GLU A 1 96 ? 28.673 11.805 34.240 1.00 66.56 96 GLU A O 1
ATOM 775 N N . GLY A 1 97 ? 28.279 9.725 34.976 1.00 51.53 97 GLY A N 1
ATOM 776 C CA . GLY A 1 97 ? 29.445 9.083 34.352 1.00 51.53 97 GLY A CA 1
ATOM 777 C C . GLY A 1 97 ? 29.504 9.137 32.819 1.00 51.53 97 GLY A C 1
ATOM 778 O O . GLY A 1 97 ? 30.539 8.811 32.238 1.00 51.53 97 GLY A O 1
ATOM 779 N N . LYS A 1 98 ? 28.438 9.587 32.143 1.00 46.28 98 LYS A N 1
ATOM 780 C CA . LYS A 1 98 ? 28.400 9.763 30.678 1.00 46.28 98 LYS A CA 1
ATOM 781 C C . LYS A 1 98 ? 28.722 11.184 30.187 1.00 46.28 98 LYS A C 1
ATOM 783 O O . LYS A 1 98 ? 28.626 11.431 28.988 1.00 46.28 98 LYS A O 1
ATOM 788 N N . ARG A 1 99 ? 29.205 12.102 31.038 1.00 45.75 99 ARG A N 1
ATOM 789 C CA . ARG A 1 99 ? 29.662 13.438 30.581 1.00 45.75 99 ARG A CA 1
ATOM 790 C C . ARG A 1 99 ? 30.862 13.419 29.612 1.00 45.75 99 ARG A C 1
ATOM 792 O O . ARG A 1 99 ? 31.016 14.362 28.849 1.00 45.75 99 ARG A O 1
ATOM 799 N N . LYS A 1 100 ? 31.662 12.343 29.532 1.00 41.09 100 LYS A N 1
ATOM 800 C CA . LYS A 1 100 ? 32.748 12.226 28.524 1.00 41.09 100 LYS A CA 1
ATOM 801 C C . LYS A 1 100 ? 32.262 11.979 27.089 1.00 41.09 100 LYS A C 1
ATOM 803 O O . LYS A 1 100 ? 32.988 12.290 26.154 1.00 41.09 100 LYS A O 1
ATOM 808 N N . GLY A 1 101 ? 31.037 11.480 26.909 1.00 40.72 101 GLY A N 1
ATOM 809 C CA . GLY A 1 101 ? 30.378 11.478 25.599 1.00 40.72 101 GLY A CA 1
ATOM 810 C C . GLY A 1 101 ? 29.914 12.876 25.197 1.00 40.72 101 GLY A C 1
ATOM 811 O O . GLY A 1 101 ? 29.888 13.174 24.014 1.00 40.72 101 GLY A O 1
ATOM 812 N N . GLY A 1 102 ? 29.634 13.735 26.185 1.00 40.66 102 GLY A N 1
ATOM 813 C CA . GLY A 1 102 ? 29.194 15.114 26.006 1.00 40.66 102 GLY A CA 1
ATOM 814 C C . GLY A 1 102 ? 30.216 15.991 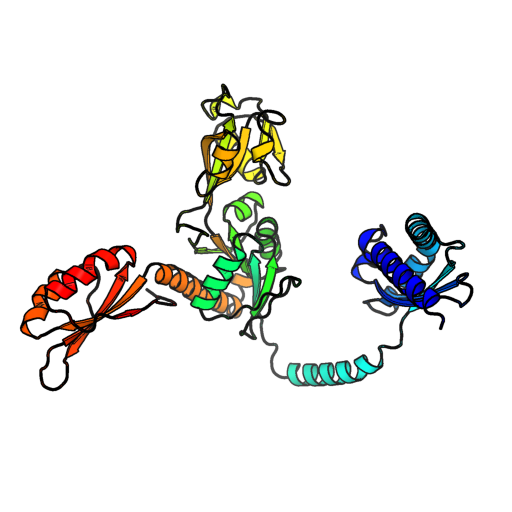25.299 1.00 40.66 102 GLY A C 1
ATOM 815 O O . GLY A 1 102 ? 29.809 16.722 24.431 1.00 40.66 102 GLY A O 1
ATOM 816 N N . TYR A 1 103 ? 31.522 15.872 25.565 1.00 41.50 103 TYR A N 1
ATOM 817 C CA . TYR A 1 103 ? 32.536 16.697 24.883 1.00 41.50 103 TYR A CA 1
ATOM 818 C C . TYR A 1 103 ? 32.739 16.301 23.412 1.00 41.50 103 TYR A C 1
ATOM 820 O O . TYR A 1 103 ? 32.929 17.151 22.551 1.00 41.50 103 TYR A O 1
ATOM 828 N N . VAL A 1 104 ? 32.655 15.002 23.101 1.00 50.16 104 VAL A N 1
ATOM 829 C CA . VAL A 1 104 ? 32.692 14.518 21.711 1.00 50.16 104 VAL A CA 1
ATOM 830 C C . VAL A 1 104 ? 31.385 14.858 20.999 1.00 50.16 104 VAL A C 1
ATOM 832 O O . VAL A 1 104 ? 31.427 15.308 19.865 1.00 50.16 104 VAL A O 1
ATOM 835 N N . LEU A 1 105 ? 30.238 14.714 21.670 1.00 44.69 105 LEU A N 1
ATOM 836 C CA . LEU A 1 105 ? 28.940 15.178 21.175 1.00 44.69 105 LEU A CA 1
ATOM 837 C C . LEU A 1 105 ? 28.881 16.693 21.040 1.00 44.69 105 LEU A C 1
ATOM 839 O O . LEU A 1 105 ? 28.234 17.153 20.127 1.00 44.69 105 LEU A O 1
ATOM 843 N N . GLU A 1 106 ? 29.562 17.455 21.887 1.00 45.09 106 GLU A N 1
ATOM 844 C CA . GLU A 1 106 ? 29.616 18.914 21.851 1.00 45.09 106 GLU A CA 1
ATOM 845 C C . GLU A 1 106 ? 30.532 19.368 20.724 1.00 45.09 106 GLU A C 1
ATOM 847 O O . GLU A 1 106 ? 30.170 20.295 20.028 1.00 45.09 106 GLU A O 1
ATOM 852 N N . LEU A 1 107 ? 31.653 18.683 20.463 1.00 52.00 107 LEU A N 1
ATOM 853 C CA . LEU A 1 107 ? 32.468 18.891 19.260 1.00 52.00 107 LEU A CA 1
ATOM 854 C C . LEU A 1 107 ? 31.726 18.474 17.985 1.00 52.00 107 LEU A C 1
ATOM 856 O O . LEU A 1 107 ? 31.834 19.165 16.980 1.00 52.00 107 LEU A O 1
ATOM 860 N N . ILE A 1 108 ? 30.945 17.391 18.030 1.00 51.50 108 ILE A N 1
ATOM 861 C CA . ILE A 1 108 ? 30.063 16.971 16.934 1.00 51.50 108 ILE A CA 1
ATOM 862 C C . ILE A 1 108 ? 28.911 17.968 16.770 1.00 51.50 108 ILE A C 1
ATOM 864 O O . ILE A 1 108 ? 28.593 18.310 15.649 1.00 51.50 108 ILE A O 1
ATOM 868 N N . GLU A 1 109 ? 28.316 18.493 17.839 1.00 51.81 109 GLU A N 1
ATOM 869 C CA . GLU A 1 109 ? 27.269 19.519 17.805 1.00 51.81 109 GLU A CA 1
ATOM 870 C C . GLU A 1 109 ? 27.826 20.872 17.381 1.00 51.81 109 GLU A C 1
ATOM 872 O O . GLU A 1 109 ? 27.105 21.632 16.749 1.00 51.81 109 GLU A O 1
ATOM 877 N N . LYS A 1 110 ? 29.085 21.185 17.705 1.00 51.72 110 LYS A N 1
ATOM 878 C CA . LYS A 1 110 ? 29.783 22.383 17.234 1.00 51.72 110 LYS A CA 1
ATOM 879 C C . LYS A 1 110 ? 30.117 22.258 15.759 1.00 51.72 110 LYS A C 1
ATOM 881 O O . LYS A 1 110 ? 29.815 23.188 15.038 1.00 51.72 110 LYS A O 1
ATOM 886 N N . ALA A 1 111 ? 30.615 21.105 15.312 1.00 54.62 111 ALA A N 1
ATOM 887 C CA . ALA A 1 111 ? 30.815 20.810 13.896 1.00 54.62 111 ALA A CA 1
ATOM 888 C C . ALA A 1 111 ? 29.479 20.805 13.134 1.00 54.62 111 ALA A C 1
ATOM 890 O O . ALA A 1 111 ? 29.375 21.433 12.096 1.00 54.62 111 ALA A O 1
ATOM 891 N N . ILE A 1 112 ? 28.418 20.217 13.698 1.00 51.69 112 ILE A N 1
ATOM 892 C CA . ILE A 1 112 ? 27.051 20.261 13.154 1.00 51.69 112 ILE A CA 1
ATOM 893 C C . ILE A 1 112 ? 26.490 21.689 13.192 1.00 51.69 112 ILE A C 1
ATOM 895 O O . ILE A 1 112 ? 25.724 22.054 12.312 1.00 51.69 112 ILE A O 1
ATOM 899 N N . LYS A 1 113 ? 26.805 22.520 14.194 1.00 46.03 113 LYS A N 1
ATOM 900 C CA . LYS A 1 113 ? 26.372 23.929 14.254 1.00 46.03 113 LYS A CA 1
ATOM 901 C C . LYS A 1 113 ? 27.141 24.808 13.280 1.00 46.03 113 LYS A C 1
ATOM 903 O O . LYS A 1 113 ? 26.532 25.709 12.721 1.00 46.03 113 LYS A O 1
ATOM 908 N N . GLU A 1 114 ? 28.432 24.559 13.101 1.00 43.22 114 GLU A N 1
ATOM 909 C CA . GLU A 1 114 ? 29.296 25.246 12.141 1.00 43.22 114 GLU A CA 1
ATOM 910 C C . GLU A 1 114 ? 28.919 24.837 10.704 1.00 43.22 114 GLU A C 1
ATOM 912 O O . GLU A 1 114 ? 28.773 25.725 9.870 1.00 43.22 114 GLU A O 1
ATOM 917 N N . ASP A 1 115 ? 28.565 23.567 10.459 1.00 43.59 115 ASP A N 1
ATOM 918 C CA . ASP A 1 115 ? 27.941 23.098 9.208 1.00 43.59 115 ASP A CA 1
ATOM 919 C C . ASP A 1 115 ? 26.502 23.635 9.027 1.00 43.59 115 ASP A C 1
ATOM 921 O O . ASP A 1 115 ? 26.080 23.912 7.913 1.00 43.59 115 ASP A O 1
ATOM 925 N N . ASN A 1 116 ? 25.728 23.860 10.101 1.00 39.69 116 ASN A N 1
ATOM 926 C CA . ASN A 1 116 ? 24.367 24.432 10.018 1.00 39.69 116 ASN A CA 1
ATOM 927 C C . ASN A 1 116 ? 24.334 25.945 9.731 1.00 39.69 116 ASN A C 1
ATOM 929 O O . ASN A 1 116 ? 23.249 26.501 9.531 1.00 39.69 116 ASN A O 1
ATOM 933 N N . VAL A 1 117 ? 25.483 26.626 9.703 1.00 43.66 117 VAL A N 1
ATOM 934 C CA . VAL A 1 117 ? 25.573 27.977 9.123 1.00 43.66 117 VAL A CA 1
ATOM 935 C C . VAL A 1 117 ? 25.606 27.898 7.585 1.00 43.66 117 VAL A C 1
ATOM 937 O O . VAL A 1 117 ? 25.210 28.856 6.921 1.00 43.66 117 VAL A O 1
ATOM 940 N N . GLU A 1 118 ? 25.911 26.728 7.009 1.00 38.41 118 GLU A N 1
ATOM 941 C CA . GLU A 1 118 ? 25.754 26.406 5.586 1.00 38.41 118 GLU A CA 1
ATOM 942 C C . GLU A 1 118 ? 24.558 25.461 5.344 1.00 38.41 118 GLU A C 1
ATOM 944 O O . GLU A 1 118 ? 24.686 24.272 5.083 1.00 38.41 118 GLU A O 1
ATOM 949 N N . GLY A 1 119 ? 23.348 26.030 5.359 1.00 39.56 119 GLY A N 1
ATOM 950 C CA . GLY A 1 119 ? 22.177 25.434 4.706 1.00 39.56 119 GLY A CA 1
ATOM 951 C C . GLY A 1 119 ? 21.381 24.437 5.552 1.00 39.56 119 GLY A C 1
ATOM 952 O O . GLY A 1 119 ? 21.697 23.259 5.663 1.00 39.56 119 GLY A O 1
ATOM 953 N N . ASN A 1 120 ? 20.237 24.891 6.061 1.00 45.88 120 ASN A N 1
ATOM 954 C CA . ASN A 1 120 ? 19.197 24.039 6.632 1.00 45.88 120 ASN A CA 1
ATOM 955 C C . ASN A 1 120 ? 18.698 23.050 5.552 1.00 45.88 120 ASN A C 1
ATOM 957 O O . ASN A 1 120 ? 17.830 23.408 4.750 1.00 45.88 120 ASN A O 1
ATOM 961 N N . MET A 1 121 ? 19.266 21.839 5.473 1.00 56.66 121 MET A N 1
ATOM 962 C CA . MET A 1 121 ? 18.798 20.819 4.530 1.00 56.66 121 MET A CA 1
ATOM 963 C C . MET A 1 121 ? 17.347 20.474 4.857 1.00 56.66 121 MET A C 1
ATOM 965 O O . MET A 1 121 ? 17.049 19.820 5.861 1.00 56.66 121 MET A O 1
ATOM 969 N N . LYS A 1 122 ? 16.427 20.937 4.005 1.00 82.44 122 LYS A N 1
ATOM 970 C CA . LYS A 1 122 ? 15.016 20.567 4.086 1.00 82.44 122 LYS A CA 1
ATOM 971 C C . LYS A 1 122 ? 14.921 19.044 3.959 1.00 82.44 122 LYS A C 1
ATOM 973 O O . LYS A 1 122 ? 15.522 18.461 3.066 1.00 82.44 122 LYS A O 1
ATOM 978 N N . LYS A 1 123 ? 14.183 18.396 4.864 1.00 92.69 123 LYS A N 1
ATOM 979 C CA . LYS A 1 123 ? 13.926 16.950 4.818 1.00 92.69 123 LYS A CA 1
ATOM 980 C C . LYS A 1 123 ? 12.440 16.672 4.688 1.00 92.69 123 LYS A C 1
ATOM 982 O O . LYS A 1 123 ? 11.628 17.367 5.299 1.00 92.69 123 LYS A O 1
ATOM 987 N N . LEU A 1 124 ? 12.107 15.631 3.932 1.00 97.31 124 LEU A N 1
ATOM 988 C CA . LEU A 1 124 ? 10.764 15.068 3.861 1.00 97.31 124 LEU A CA 1
ATOM 989 C C . LEU A 1 124 ? 10.620 13.938 4.894 1.00 97.31 124 LEU A C 1
ATOM 991 O O . LEU A 1 124 ? 11.419 13.001 4.923 1.00 97.31 124 LEU A O 1
ATOM 995 N N . SER A 1 125 ? 9.616 14.021 5.760 1.00 97.19 125 SER A N 1
ATOM 996 C CA . SER A 1 125 ? 9.285 12.989 6.749 1.00 97.19 125 SER A CA 1
ATOM 997 C C . SER A 1 125 ? 8.260 12.008 6.178 1.00 97.19 125 SER A C 1
ATOM 999 O O . SER A 1 125 ? 7.125 12.391 5.900 1.00 97.19 125 SER A O 1
ATOM 1001 N N . PHE A 1 126 ? 8.645 10.742 6.010 1.00 98.06 126 PHE A N 1
ATOM 1002 C CA . PHE A 1 126 ? 7.859 9.724 5.314 1.00 98.06 126 PHE A CA 1
ATOM 1003 C C . PHE A 1 126 ? 7.498 8.540 6.230 1.00 98.06 126 PHE A C 1
ATOM 1005 O O . PHE A 1 126 ? 8.356 7.813 6.734 1.00 98.06 126 PHE A O 1
ATOM 1012 N N . GLY A 1 127 ? 6.200 8.319 6.435 1.00 97.44 127 GLY A N 1
ATOM 1013 C CA . GLY A 1 127 ? 5.654 7.121 7.062 1.00 97.44 127 GLY A CA 1
ATOM 1014 C C . GLY A 1 127 ? 5.538 5.928 6.105 1.00 97.44 127 GLY A C 1
ATOM 1015 O 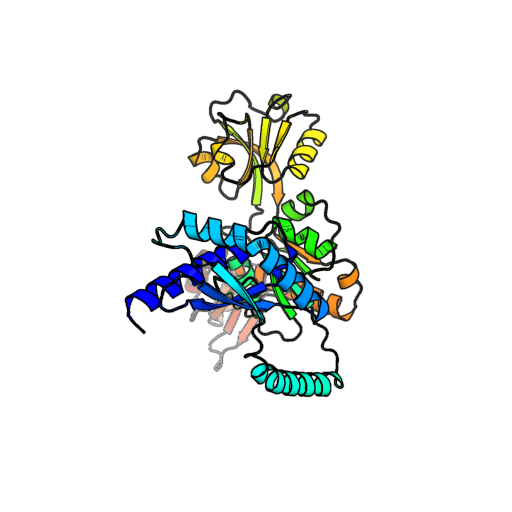O . GLY A 1 127 ? 4.799 5.966 5.124 1.00 97.44 127 GLY A O 1
ATOM 1016 N N . LEU A 1 128 ? 6.210 4.828 6.439 1.00 96.12 128 LEU A N 1
ATOM 1017 C CA . LEU A 1 128 ? 6.101 3.537 5.760 1.00 96.12 128 LEU A CA 1
A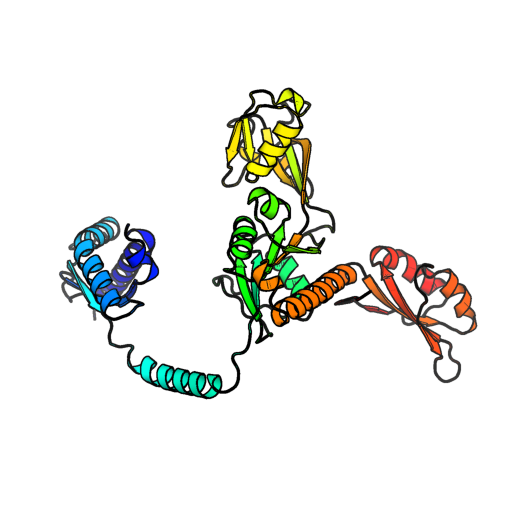TOM 1018 C C . LEU A 1 128 ? 5.200 2.584 6.563 1.00 96.12 128 LEU A C 1
ATOM 1020 O O . LEU A 1 128 ? 5.317 2.533 7.792 1.00 96.12 128 LEU A O 1
ATOM 1024 N N . PRO A 1 129 ? 4.323 1.802 5.911 1.00 93.94 129 PRO A N 1
ATOM 1025 C CA . PRO A 1 129 ? 3.423 0.897 6.604 1.00 93.94 129 PRO A CA 1
ATOM 1026 C C . PRO A 1 129 ? 4.200 -0.277 7.202 1.00 93.94 129 PRO A C 1
ATOM 1028 O O . PRO A 1 129 ? 5.000 -0.934 6.534 1.00 93.94 129 PRO A O 1
ATOM 1031 N N . LYS A 1 130 ? 3.935 -0.575 8.473 1.00 90.56 130 LYS A N 1
ATOM 1032 C CA . LYS A 1 130 ? 4.415 -1.785 9.148 1.00 90.56 130 LYS A CA 1
ATOM 1033 C C . LYS A 1 130 ? 3.445 -2.947 8.916 1.00 90.56 130 LYS A C 1
ATOM 1035 O O . LYS A 1 130 ? 2.236 -2.748 8.873 1.00 90.56 130 LYS A O 1
ATOM 1040 N N . GLY A 1 131 ? 3.963 -4.174 8.856 1.00 86.94 131 GLY A N 1
ATOM 1041 C CA . GLY A 1 131 ? 3.144 -5.388 8.770 1.00 86.94 131 GLY A CA 1
ATOM 1042 C C . GLY A 1 131 ? 2.970 -5.888 7.337 1.00 86.94 131 GLY A C 1
ATOM 1043 O O . GLY A 1 131 ? 3.950 -6.017 6.609 1.00 86.94 131 GLY A O 1
ATOM 1044 N N . SER A 1 132 ? 1.737 -6.214 6.940 1.00 81.69 132 SER A N 1
ATOM 1045 C CA . SER A 1 132 ? 1.430 -6.914 5.680 1.00 81.69 132 SER A CA 1
ATOM 1046 C C . SER A 1 132 ? 1.915 -6.187 4.420 1.00 81.69 132 SER A C 1
ATOM 1048 O O . SER A 1 132 ? 2.400 -6.850 3.504 1.00 81.69 132 SER A O 1
ATOM 1050 N N . LEU A 1 133 ? 1.839 -4.852 4.398 1.00 85.19 133 LEU A N 1
ATOM 1051 C CA . LEU A 1 133 ? 2.251 -4.008 3.269 1.00 85.19 133 LEU A CA 1
ATOM 1052 C C . LEU A 1 133 ? 3.752 -3.677 3.253 1.00 85.19 133 LEU A C 1
ATOM 1054 O O . LEU A 1 133 ? 4.252 -3.172 2.244 1.00 85.19 133 LEU A O 1
ATOM 1058 N N . GLN A 1 134 ? 4.483 -3.967 4.334 1.00 91.00 134 GLN A N 1
ATOM 1059 C CA . GLN A 1 134 ? 5.848 -3.477 4.546 1.00 91.00 134 GLN A CA 1
ATOM 1060 C C . GLN A 1 134 ? 6.809 -3.928 3.439 1.00 91.00 134 GLN A C 1
ATOM 1062 O O . GLN A 1 134 ? 7.394 -3.095 2.752 1.00 91.00 134 GLN A O 1
ATOM 1067 N N . GLU A 1 135 ? 6.937 -5.238 3.220 1.00 90.75 135 GLU A N 1
ATOM 1068 C CA . GLU A 1 135 ? 7.879 -5.788 2.234 1.00 90.75 135 GLU A CA 1
ATOM 1069 C C . GLU A 1 135 ? 7.533 -5.355 0.806 1.00 90.75 135 GLU A C 1
ATOM 1071 O O . GLU A 1 135 ? 8.410 -4.975 0.033 1.00 90.75 135 GLU A O 1
ATOM 1076 N N . SER A 1 136 ? 6.240 -5.325 0.468 1.00 89.88 136 SER A N 1
ATOM 1077 C CA . SER A 1 136 ? 5.778 -4.877 -0.851 1.00 89.88 136 SER A CA 1
ATOM 1078 C C . SER A 1 136 ? 6.083 -3.397 -1.114 1.00 89.88 136 SER A C 1
ATOM 1080 O O . SER A 1 136 ? 6.431 -3.032 -2.241 1.00 89.88 136 SER A O 1
ATOM 1082 N N . THR A 1 137 ? 6.015 -2.567 -0.066 1.00 92.69 137 THR A N 1
ATOM 1083 C CA . THR A 1 137 ? 6.338 -1.138 -0.110 1.00 92.69 137 THR A CA 1
ATOM 1084 C C . THR A 1 137 ? 7.839 -0.924 -0.236 1.00 92.69 137 THR A C 1
ATOM 1086 O O . THR A 1 137 ? 8.279 -0.168 -1.095 1.00 92.69 137 THR A O 1
ATOM 1089 N N . ILE A 1 138 ? 8.646 -1.643 0.546 1.00 93.56 138 ILE A N 1
ATOM 1090 C CA . ILE A 1 138 ? 10.111 -1.579 0.449 1.00 93.56 138 ILE A CA 1
ATOM 1091 C C . ILE A 1 138 ? 10.580 -2.056 -0.930 1.00 93.56 138 ILE A C 1
ATOM 1093 O O . ILE A 1 138 ? 11.447 -1.430 -1.536 1.00 93.56 138 ILE A O 1
ATOM 1097 N N . GLY A 1 139 ? 9.976 -3.119 -1.468 1.00 92.94 139 GLY A N 1
ATOM 1098 C CA . GLY A 1 139 ? 10.242 -3.591 -2.826 1.00 92.94 139 GLY A CA 1
ATOM 1099 C C . GLY A 1 139 ? 9.893 -2.548 -3.893 1.00 92.94 139 GLY A C 1
ATOM 1100 O O . GLY A 1 139 ? 10.686 -2.317 -4.803 1.00 92.94 139 GLY A O 1
ATOM 1101 N N . MET A 1 140 ? 8.749 -1.863 -3.758 1.00 93.50 140 MET A N 1
ATOM 1102 C CA . MET A 1 140 ? 8.389 -0.733 -4.627 1.00 93.50 140 MET A CA 1
ATOM 1103 C C . MET A 1 140 ? 9.423 0.392 -4.536 1.00 93.50 140 MET A C 1
ATOM 1105 O O . MET A 1 140 ? 9.888 0.866 -5.567 1.00 93.50 140 MET A O 1
ATOM 1109 N N . MET A 1 141 ? 9.824 0.787 -3.326 1.00 95.19 141 MET A N 1
ATOM 1110 C CA . MET A 1 141 ? 10.829 1.832 -3.120 1.00 95.19 141 MET A CA 1
ATOM 1111 C C . MET A 1 141 ? 12.177 1.454 -3.739 1.00 95.19 141 MET A C 1
ATOM 1113 O O . MET A 1 141 ? 12.782 2.276 -4.424 1.00 95.19 141 MET A O 1
ATOM 1117 N N . LYS A 1 142 ? 12.605 0.194 -3.602 1.00 95.56 142 LYS A N 1
ATOM 1118 C CA . LYS A 1 142 ? 13.825 -0.323 -4.238 1.00 95.56 142 LYS A CA 1
ATOM 1119 C C . LYS A 1 142 ? 13.772 -0.188 -5.761 1.00 95.56 142 LYS A C 1
ATOM 1121 O O . LYS A 1 142 ? 14.717 0.316 -6.360 1.00 95.56 142 LYS A O 1
ATOM 1126 N N . ASN A 1 143 ? 12.659 -0.578 -6.375 1.00 94.56 143 ASN A N 1
ATOM 1127 C CA . ASN A 1 143 ? 12.410 -0.433 -7.813 1.00 94.56 143 ASN A CA 1
ATOM 1128 C C . ASN A 1 143 ? 12.315 1.047 -8.248 1.00 94.56 143 ASN A C 1
ATOM 1130 O O . ASN A 1 143 ? 12.768 1.445 -9.329 1.00 94.56 143 ASN A O 1
ATOM 1134 N N . ALA A 1 144 ? 11.799 1.900 -7.363 1.00 95.75 144 ALA A N 1
ATOM 1135 C CA . ALA A 1 144 ? 11.786 3.346 -7.525 1.00 95.75 144 ALA A CA 1
ATOM 1136 C C . ALA A 1 144 ? 13.186 3.979 -7.404 1.00 95.75 144 ALA A C 1
ATOM 1138 O O . ALA A 1 144 ? 13.385 5.058 -7.957 1.00 95.75 144 ALA A O 1
ATOM 1139 N N . GLY A 1 145 ? 14.172 3.273 -6.843 1.00 95.44 145 GLY A N 1
ATOM 1140 C CA . GLY A 1 145 ? 15.571 3.703 -6.743 1.00 95.44 145 GLY A CA 1
ATOM 1141 C C . GLY A 1 145 ? 16.053 3.985 -5.318 1.00 95.44 145 GLY A C 1
ATOM 1142 O O . GLY A 1 145 ? 17.184 4.424 -5.161 1.00 95.44 145 GLY A O 1
ATOM 1143 N N . TYR A 1 146 ? 15.232 3.708 -4.301 1.00 96.31 146 TYR A N 1
ATOM 1144 C CA . TYR A 1 146 ? 15.513 3.982 -2.891 1.00 96.31 146 TYR A CA 1
ATOM 1145 C C . TYR A 1 146 ? 15.762 2.693 -2.106 1.00 96.31 146 TYR A C 1
ATOM 1147 O O . TYR A 1 146 ? 14.913 1.798 -2.055 1.00 96.31 146 TYR A O 1
ATOM 1155 N N . LYS A 1 147 ? 16.905 2.595 -1.433 1.00 94.94 147 LYS A N 1
ATOM 1156 C CA . LYS A 1 147 ? 17.246 1.482 -0.544 1.00 94.94 147 LYS A CA 1
ATOM 1157 C C . LYS A 1 147 ? 16.870 1.831 0.888 1.00 94.94 147 LYS A C 1
ATOM 1159 O O . LYS A 1 147 ? 17.546 2.605 1.560 1.00 94.94 147 LYS A O 1
ATOM 1164 N N . VAL A 1 148 ? 15.812 1.188 1.371 1.00 92.69 148 VAL A N 1
ATOM 1165 C CA . VAL A 1 148 ? 15.384 1.270 2.770 1.00 92.69 148 VAL A CA 1
ATOM 1166 C C . VAL A 1 148 ? 15.925 0.071 3.544 1.00 92.69 148 VAL A C 1
ATOM 1168 O O . VAL A 1 148 ? 15.674 -1.076 3.175 1.00 92.69 148 VAL A O 1
ATOM 1171 N N . TYR A 1 149 ? 16.634 0.326 4.643 1.00 88.19 149 TYR A N 1
ATOM 1172 C CA . TYR A 1 149 ? 17.161 -0.713 5.525 1.00 88.19 149 TYR A CA 1
ATOM 1173 C C . TYR A 1 149 ? 16.321 -0.794 6.795 1.00 88.19 149 TYR A C 1
ATOM 1175 O O . TYR A 1 149 ? 16.369 0.083 7.663 1.00 88.19 149 TYR A O 1
ATOM 1183 N N . VAL A 1 150 ? 15.554 -1.876 6.915 1.00 84.69 150 VAL A N 1
ATOM 1184 C CA . VAL A 1 150 ? 14.720 -2.148 8.086 1.00 84.69 150 VAL A CA 1
ATOM 1185 C C . VAL A 1 150 ? 15.430 -3.115 9.025 1.00 84.69 150 VAL A C 1
ATOM 1187 O O . VAL A 1 150 ? 15.823 -4.213 8.641 1.00 84.69 150 VAL A O 1
ATOM 1190 N N . SER A 1 151 ? 15.551 -2.718 10.290 1.00 77.19 151 SER A N 1
ATOM 1191 C CA . SER A 1 151 ? 15.945 -3.613 11.378 1.00 77.19 151 SER A CA 1
ATOM 1192 C C . SER A 1 151 ? 14.699 -4.166 12.060 1.00 77.19 151 SER A C 1
ATOM 1194 O O . SER A 1 151 ? 13.776 -3.414 12.368 1.00 77.19 151 SER A O 1
ATOM 1196 N N . SER A 1 152 ? 14.694 -5.463 12.379 1.00 63.31 152 SER A N 1
ATOM 1197 C CA . SER A 1 152 ? 13.556 -6.155 13.008 1.00 63.31 152 SER A CA 1
ATOM 1198 C C . SER A 1 152 ? 13.119 -5.567 14.357 1.00 63.31 152 SER A C 1
ATOM 1200 O O . SER A 1 152 ? 12.011 -5.836 14.818 1.00 63.31 152 SER A O 1
ATOM 1202 N N . ARG A 1 153 ? 13.972 -4.753 14.995 1.00 63.28 153 ARG A N 1
ATOM 1203 C CA . ARG A 1 153 ? 13.719 -4.135 16.307 1.00 63.28 153 ARG A CA 1
ATOM 1204 C C . ARG A 1 153 ? 13.564 -2.612 16.266 1.00 63.28 153 ARG A C 1
ATOM 1206 O O . ARG A 1 153 ? 13.322 -2.021 17.314 1.00 63.28 153 ARG A O 1
ATOM 1213 N N . SER A 1 154 ? 13.710 -1.972 15.103 1.00 71.56 154 SER A N 1
ATOM 1214 C CA . SER A 1 154 ? 13.659 -0.509 14.978 1.00 71.56 154 SER A CA 1
ATOM 1215 C C . SER A 1 154 ? 12.380 -0.047 14.285 1.00 71.56 154 SER A C 1
ATOM 1217 O O . SER A 1 154 ? 11.982 -0.603 13.267 1.00 71.56 154 SER A O 1
ATOM 1219 N N . TYR A 1 155 ? 11.772 1.018 14.808 1.00 76.62 155 TYR A N 1
ATOM 1220 C CA . TYR A 1 155 ? 10.711 1.773 14.125 1.00 76.62 155 TYR A CA 1
ATOM 1221 C C . TYR A 1 155 ? 11.263 2.888 13.220 1.00 76.62 155 TYR A C 1
ATOM 1223 O O . TYR A 1 155 ? 10.496 3.574 12.549 1.00 76.62 155 TYR A O 1
ATOM 1231 N N . TYR A 1 156 ? 12.586 3.050 13.184 1.00 84.56 156 TYR A N 1
ATOM 1232 C CA . TYR A 1 156 ? 13.304 4.050 12.400 1.00 84.56 156 TYR A CA 1
ATOM 1233 C C . TYR A 1 156 ? 14.245 3.325 11.432 1.00 84.56 156 TYR A C 1
ATOM 1235 O O . TYR A 1 156 ? 15.365 2.976 11.823 1.00 84.56 156 TYR A O 1
ATOM 1243 N N . PRO A 1 157 ? 13.779 3.000 10.214 1.00 86.81 157 PRO A N 1
ATOM 1244 C CA . PRO A 1 157 ? 14.648 2.517 9.151 1.00 86.81 157 PRO A CA 1
ATOM 1245 C C . PRO A 1 157 ? 15.631 3.607 8.711 1.00 86.81 157 PRO A C 1
ATOM 1247 O O . PRO A 1 157 ? 15.393 4.795 8.934 1.00 86.81 157 PRO A O 1
ATOM 1250 N N . SER A 1 158 ? 16.713 3.207 8.049 1.00 88.50 158 SER A N 1
ATOM 1251 C CA . SER A 1 158 ? 17.547 4.142 7.288 1.00 88.50 158 SER A CA 1
ATOM 1252 C C . SER A 1 158 ? 17.207 4.081 5.802 1.00 88.50 158 SER A C 1
ATOM 1254 O O . SER A 1 158 ? 16.664 3.087 5.317 1.00 88.50 158 SER A O 1
ATOM 1256 N N . ILE A 1 159 ? 17.525 5.155 5.086 1.00 94.00 159 ILE A N 1
ATOM 1257 C CA . ILE A 1 159 ? 17.337 5.293 3.644 1.00 94.00 159 ILE A CA 1
ATOM 1258 C C . ILE A 1 159 ? 18.569 5.963 3.032 1.00 94.00 159 ILE A C 1
ATOM 1260 O O . ILE A 1 159 ? 19.226 6.758 3.703 1.00 94.00 159 ILE A O 1
ATOM 1264 N N . ASP A 1 160 ? 18.896 5.632 1.787 1.00 94.19 160 ASP A N 1
ATOM 1265 C CA . ASP A 1 160 ? 19.973 6.245 1.000 1.00 94.19 160 ASP A CA 1
ATOM 1266 C C . ASP A 1 160 ? 19.546 7.555 0.307 1.00 94.19 160 ASP A C 1
ATOM 1268 O O . ASP A 1 160 ? 19.847 7.782 -0.859 1.00 94.19 160 ASP A O 1
ATOM 1272 N N . ASP A 1 161 ? 18.852 8.423 1.044 1.00 94.12 161 ASP A N 1
ATOM 1273 C CA . ASP A 1 161 ? 18.449 9.770 0.621 1.00 94.12 161 ASP A CA 1
ATOM 1274 C C . ASP A 1 161 ? 18.569 10.703 1.836 1.00 94.12 161 ASP A C 1
ATOM 1276 O O . ASP A 1 161 ? 17.905 10.507 2.857 1.00 94.12 161 ASP A O 1
ATOM 1280 N N . ASP A 1 162 ? 19.461 11.687 1.761 1.00 92.31 162 ASP A N 1
ATOM 1281 C CA . ASP A 1 162 ? 19.773 12.618 2.846 1.00 92.31 162 ASP A CA 1
ATOM 1282 C C . ASP A 1 162 ? 18.686 13.676 3.073 1.00 92.31 162 ASP A C 1
ATOM 1284 O O . ASP A 1 162 ? 18.515 14.138 4.211 1.00 92.31 162 ASP A O 1
ATOM 1288 N N . GLU A 1 163 ? 17.886 13.980 2.050 1.00 95.00 163 GLU A N 1
ATOM 1289 C CA . GLU A 1 163 ? 16.720 14.860 2.127 1.00 95.00 163 GLU A CA 1
ATOM 1290 C C . GLU A 1 163 ? 15.416 14.103 2.466 1.00 95.00 163 GLU A C 1
ATOM 1292 O O . GLU A 1 163 ? 14.318 14.658 2.357 1.00 95.00 163 GLU A O 1
ATOM 1297 N N . MET A 1 164 ? 15.495 12.845 2.912 1.00 94.75 164 MET A N 1
ATOM 1298 C CA . MET A 1 164 ? 14.346 12.076 3.399 1.00 94.75 164 MET A CA 1
ATOM 1299 C C . MET A 1 164 ? 14.622 11.405 4.749 1.00 94.75 164 MET A C 1
ATOM 1301 O O . MET A 1 164 ? 15.731 10.998 5.080 1.00 94.75 164 MET A O 1
ATOM 1305 N N . SER A 1 165 ? 13.581 11.282 5.567 1.00 93.06 165 SER A N 1
ATOM 1306 C CA . SER A 1 165 ? 13.599 10.479 6.789 1.00 93.06 165 SER A CA 1
ATOM 1307 C C . SER A 1 165 ? 12.395 9.551 6.799 1.00 93.06 165 SER A C 1
ATOM 1309 O O . SER A 1 165 ? 11.300 9.967 6.435 1.00 93.06 165 SER A O 1
ATOM 1311 N N . VAL A 1 166 ? 12.592 8.296 7.202 1.00 94.62 166 VAL A N 1
ATOM 1312 C CA . VAL A 1 166 ? 11.548 7.266 7.151 1.00 94.62 166 VAL A CA 1
ATOM 1313 C C . VAL A 1 166 ? 11.212 6.734 8.541 1.00 94.62 166 VAL A C 1
ATOM 1315 O O . VAL A 1 166 ? 12.079 6.621 9.411 1.00 94.62 166 VAL A O 1
ATOM 1318 N N . ARG A 1 167 ? 9.940 6.397 8.765 1.00 92.94 167 ARG A N 1
ATOM 1319 C CA . ARG A 1 167 ? 9.451 5.785 10.011 1.00 92.94 167 ARG A CA 1
ATOM 1320 C C . ARG A 1 167 ? 8.456 4.680 9.707 1.00 92.94 167 ARG A C 1
ATOM 1322 O O . ARG A 1 167 ? 7.598 4.854 8.852 1.00 92.94 167 ARG A O 1
ATOM 1329 N N . LEU A 1 168 ? 8.538 3.568 10.431 1.00 91.56 168 LEU A N 1
ATOM 1330 C CA . LEU A 1 168 ? 7.534 2.508 10.350 1.00 91.56 168 LEU A CA 1
ATOM 1331 C C . LEU A 1 168 ? 6.341 2.853 11.234 1.00 91.56 168 LEU A C 1
ATOM 1333 O O . LEU A 1 168 ? 6.491 3.039 12.442 1.00 91.56 168 LEU A O 1
ATOM 1337 N N . ILE A 1 169 ? 5.159 2.899 10.634 1.00 91.44 169 ILE A N 1
ATOM 1338 C CA . ILE A 1 169 ? 3.911 3.299 11.279 1.00 91.44 169 ILE A CA 1
ATOM 1339 C C . ILE A 1 169 ? 2.848 2.244 10.975 1.00 91.44 169 ILE A C 1
ATOM 1341 O O . ILE A 1 169 ? 2.836 1.636 9.904 1.00 91.44 169 ILE A O 1
ATOM 1345 N N . ARG A 1 170 ? 1.975 1.976 11.947 1.00 91.94 170 ARG A N 1
ATOM 1346 C CA . ARG A 1 170 ? 0.835 1.080 11.737 1.00 91.94 170 ARG A CA 1
ATOM 1347 C C . ARG A 1 170 ? -0.131 1.721 10.730 1.00 91.94 170 ARG A C 1
ATOM 1349 O O . ARG A 1 170 ? -0.428 2.902 10.897 1.00 91.94 170 ARG A O 1
ATOM 1356 N N . PRO A 1 171 ? -0.629 0.994 9.714 1.00 91.69 171 PRO A N 1
ATOM 1357 C CA . PRO A 1 171 ? -1.536 1.558 8.709 1.00 91.69 171 PRO A CA 1
ATOM 1358 C C . PRO A 1 171 ? -2.731 2.321 9.304 1.00 91.69 171 PRO A C 1
ATOM 1360 O O . PRO A 1 171 ? -3.045 3.412 8.828 1.00 91.69 171 PRO A O 1
ATOM 1363 N N . GLN A 1 172 ? -3.293 1.810 10.407 1.00 90.62 172 GLN A N 1
ATOM 1364 C CA . GLN A 1 172 ? -4.412 2.404 11.150 1.00 90.62 172 GLN A CA 1
ATOM 1365 C C . GLN A 1 172 ? -4.118 3.814 11.696 1.00 90.62 172 GLN A C 1
ATOM 1367 O O . GLN A 1 172 ? -5.018 4.640 11.829 1.00 90.62 172 GLN A O 1
ATOM 1372 N N . ASP A 1 173 ? -2.854 4.104 12.014 1.00 93.75 173 ASP A N 1
ATOM 1373 C CA . ASP A 1 173 ? -2.433 5.383 12.596 1.00 93.75 173 ASP A CA 1
ATOM 1374 C C . ASP A 1 173 ? -1.886 6.361 11.542 1.00 93.75 173 ASP A C 1
ATOM 1376 O O . ASP A 1 173 ? -1.760 7.559 11.807 1.00 93.75 173 ASP A O 1
ATOM 1380 N N . MET A 1 174 ? -1.545 5.864 10.346 1.00 96.25 174 MET A N 1
ATOM 1381 C CA . MET A 1 174 ? -0.818 6.619 9.321 1.00 96.25 174 MET A CA 1
ATOM 1382 C C . MET A 1 174 ? -1.540 7.909 8.933 1.00 96.25 174 MET A C 1
ATOM 1384 O O . MET A 1 174 ? -0.945 8.985 8.993 1.00 96.25 174 MET A O 1
ATOM 1388 N N . ALA A 1 175 ? -2.823 7.806 8.574 1.00 96.31 175 ALA A N 1
ATOM 1389 C CA . ALA A 1 175 ? -3.607 8.936 8.084 1.00 96.31 175 ALA A CA 1
ATOM 1390 C C . ALA A 1 175 ? -3.683 10.067 9.122 1.00 96.31 175 ALA A C 1
ATOM 1392 O O . ALA A 1 175 ? -3.441 11.225 8.794 1.00 96.31 175 ALA A O 1
ATOM 1393 N N . ARG A 1 176 ? -3.873 9.720 10.401 1.00 94.75 176 ARG A N 1
ATOM 1394 C CA . ARG A 1 176 ? -3.911 10.678 11.519 1.00 94.75 176 ARG A CA 1
ATOM 1395 C C . ARG A 1 176 ? -2.578 11.393 11.733 1.00 94.75 176 ARG A C 1
ATOM 1397 O O . ARG A 1 176 ? -2.556 12.565 12.104 1.00 94.75 176 ARG A O 1
ATOM 1404 N N . TYR A 1 177 ? -1.450 10.703 11.557 1.00 95.50 177 TYR A N 1
ATOM 1405 C CA . TYR A 1 177 ? -0.135 11.335 11.704 1.00 95.50 177 TYR A CA 1
ATOM 1406 C C . TYR A 1 177 ? 0.220 12.246 10.528 1.00 95.50 177 TYR A C 1
ATOM 1408 O O . TYR A 1 177 ? 0.866 13.274 10.752 1.00 95.50 177 TYR A O 1
ATOM 1416 N N . VAL A 1 178 ? -0.223 11.901 9.315 1.00 97.94 178 VAL A N 1
ATOM 1417 C CA . VAL A 1 178 ? -0.108 12.767 8.133 1.00 97.94 178 VAL A CA 1
ATOM 1418 C C . VAL A 1 178 ? -0.996 13.999 8.293 1.00 97.94 178 VAL A C 1
ATOM 1420 O O . VAL A 1 178 ? -0.506 15.117 8.184 1.00 97.94 178 VAL A O 1
ATOM 1423 N N . GLU A 1 179 ? -2.269 13.838 8.648 1.00 97.56 179 GLU A N 1
ATOM 1424 C CA . GLU A 1 179 ? -3.202 14.951 8.887 1.00 97.56 179 GLU A CA 1
ATOM 1425 C C . GLU A 1 179 ? -2.653 15.956 9.917 1.00 97.56 179 GLU A C 1
ATOM 1427 O O . GLU A 1 179 ? -2.628 17.164 9.679 1.00 97.56 179 GLU A O 1
ATOM 1432 N N . LYS A 1 180 ? -2.099 15.464 11.034 1.00 92.12 180 LYS A N 1
ATOM 1433 C CA . LYS A 1 180 ? -1.503 16.307 12.089 1.00 92.12 180 LYS A CA 1
ATOM 1434 C C . LYS A 1 180 ? -0.163 16.949 11.711 1.00 92.12 180 LYS A C 1
ATOM 1436 O O . LYS A 1 180 ? 0.358 17.744 12.492 1.00 92.12 180 LYS A O 1
ATOM 1441 N N . GLY A 1 181 ? 0.426 16.591 10.569 1.00 90.81 181 GLY A N 1
ATOM 1442 C CA . GLY A 1 181 ? 1.740 17.076 10.136 1.00 90.81 181 GLY A CA 1
ATOM 1443 C C . GLY A 1 181 ? 2.905 16.566 10.993 1.00 90.81 181 GLY A C 1
ATOM 1444 O O . GLY A 1 181 ? 3.972 17.172 11.007 1.00 90.81 181 GLY A O 1
ATOM 1445 N N . ILE A 1 182 ? 2.714 15.464 11.731 1.00 92.44 182 ILE A N 1
ATOM 1446 C CA . ILE A 1 182 ? 3.800 14.782 12.464 1.00 92.44 182 ILE A CA 1
ATOM 1447 C C . ILE A 1 182 ? 4.747 14.089 11.471 1.00 92.44 182 ILE A C 1
ATOM 1449 O O . ILE A 1 182 ? 5.954 13.981 11.706 1.00 92.44 182 ILE A O 1
ATOM 1453 N N . ILE A 1 183 ? 4.182 13.620 10.359 1.00 94.62 183 ILE A N 1
ATOM 1454 C CA . ILE A 1 183 ? 4.880 13.180 9.153 1.00 94.62 183 ILE A CA 1
ATOM 1455 C C . ILE A 1 183 ? 4.309 13.947 7.959 1.00 94.62 183 ILE A C 1
ATOM 1457 O O . ILE A 1 183 ? 3.150 14.358 7.982 1.00 94.62 183 ILE A O 1
ATOM 1461 N N . ASP A 1 184 ? 5.125 14.154 6.932 1.00 98.31 184 ASP A N 1
ATOM 1462 C CA . ASP A 1 184 ? 4.733 14.948 5.767 1.00 98.31 184 ASP A CA 1
ATOM 1463 C C . ASP A 1 184 ? 3.912 14.114 4.788 1.00 98.31 184 ASP A C 1
ATOM 1465 O O . ASP A 1 184 ? 2.933 14.600 4.225 1.00 98.31 184 ASP A O 1
ATOM 1469 N N . VAL A 1 185 ? 4.316 12.854 4.603 1.00 98.69 185 VAL A N 1
ATOM 1470 C CA . VAL A 1 185 ? 3.679 11.900 3.696 1.00 98.69 185 VAL A CA 1
ATOM 1471 C C . VAL A 1 185 ? 3.636 10.495 4.280 1.00 98.69 185 VAL A C 1
ATOM 1473 O O . VAL A 1 185 ? 4.431 10.149 5.157 1.00 98.69 185 VAL A O 1
ATOM 1476 N N . GLY A 1 186 ? 2.731 9.661 3.773 1.00 97.88 186 GLY A N 1
ATOM 1477 C CA . GLY A 1 186 ? 2.589 8.275 4.201 1.00 97.88 186 GLY A CA 1
ATOM 1478 C C . GLY A 1 186 ? 1.994 7.366 3.131 1.00 97.88 186 GLY A C 1
ATOM 1479 O O . GLY A 1 186 ? 1.283 7.822 2.240 1.00 97.88 186 GLY A O 1
ATOM 1480 N N . LEU A 1 187 ? 2.286 6.070 3.235 1.00 97.12 187 LEU A N 1
ATOM 1481 C CA . LEU A 1 187 ? 1.635 5.014 2.454 1.00 97.12 187 LEU A CA 1
ATOM 1482 C C . LEU A 1 187 ? 0.721 4.198 3.371 1.00 97.12 187 LEU A C 1
ATOM 1484 O O . LEU A 1 187 ? 1.184 3.614 4.351 1.00 97.12 187 LEU A O 1
ATOM 1488 N N . THR A 1 188 ? -0.572 4.156 3.065 1.00 95.12 188 THR A N 1
ATOM 1489 C CA . THR A 1 188 ? -1.565 3.367 3.814 1.00 95.12 188 THR A CA 1
ATOM 1490 C C . THR A 1 188 ? -2.707 2.930 2.901 1.00 95.12 188 THR A C 1
ATOM 1492 O O . THR A 1 188 ? -2.725 3.293 1.731 1.00 95.12 188 THR A O 1
ATOM 1495 N N . GLY A 1 189 ? -3.637 2.124 3.401 1.00 93.56 189 GLY A N 1
ATOM 1496 C CA . GLY A 1 189 ? -4.840 1.753 2.660 1.00 93.56 189 GLY A CA 1
ATOM 1497 C C . GLY A 1 189 ? -5.895 2.866 2.673 1.00 93.56 189 GLY A C 1
ATOM 1498 O O . GLY A 1 189 ? -5.991 3.624 3.641 1.00 93.56 189 GLY A O 1
ATOM 1499 N N . GLN A 1 190 ? -6.669 2.979 1.592 1.00 94.31 190 GLN A N 1
ATOM 1500 C CA . GLN A 1 190 ? -7.772 3.940 1.474 1.00 94.31 190 GLN A CA 1
ATOM 1501 C C . GLN A 1 190 ? -8.837 3.712 2.562 1.00 94.31 190 GLN A C 1
ATOM 1503 O O . GLN A 1 190 ? -9.298 4.668 3.174 1.00 94.31 190 GLN A O 1
ATOM 1508 N N . ASP A 1 191 ? -9.142 2.450 2.855 1.00 94.44 191 ASP A N 1
ATOM 1509 C CA . ASP A 1 191 ? -9.935 1.999 4.006 1.00 94.44 191 ASP A CA 1
ATOM 1510 C C . ASP A 1 191 ? -9.514 2.665 5.319 1.00 94.44 191 ASP A C 1
ATOM 1512 O O . ASP A 1 191 ? -10.357 3.195 6.033 1.00 94.44 191 ASP A O 1
ATOM 1516 N N . TRP A 1 192 ? -8.216 2.708 5.626 1.00 95.56 192 TRP A N 1
ATOM 1517 C CA . TRP A 1 192 ? -7.737 3.328 6.866 1.00 95.56 192 TRP A CA 1
ATOM 1518 C C . TRP A 1 192 ? -7.828 4.854 6.863 1.00 95.56 192 TRP A C 1
ATOM 1520 O O . TRP A 1 192 ? -7.968 5.455 7.928 1.00 95.56 192 TRP A O 1
ATOM 1530 N N . VAL A 1 193 ? -7.746 5.493 5.692 1.00 96.81 193 VAL A N 1
ATOM 1531 C CA . VAL A 1 193 ? -7.987 6.940 5.567 1.00 96.81 193 VAL A CA 1
ATOM 1532 C C . VAL A 1 193 ? -9.458 7.248 5.847 1.00 96.81 193 VAL A C 1
ATOM 1534 O O . VAL A 1 193 ? -9.748 8.154 6.629 1.00 96.81 193 VAL A O 1
ATOM 1537 N N . GLU A 1 194 ? -10.369 6.463 5.267 1.00 96.69 194 GLU A N 1
ATOM 1538 C CA . GLU A 1 194 ? -11.816 6.607 5.459 1.00 96.69 194 GLU A CA 1
ATOM 1539 C C . GLU A 1 194 ? -12.242 6.282 6.896 1.00 96.69 194 GLU A C 1
ATOM 1541 O O . GLU A 1 194 ? -12.980 7.054 7.502 1.00 96.69 194 GLU A O 1
ATOM 1546 N N . GLU A 1 195 ? -11.707 5.213 7.490 1.00 96.75 195 GLU A N 1
ATOM 1547 C CA . GLU A 1 195 ? -11.967 4.838 8.886 1.00 96.75 195 GLU A CA 1
ATOM 1548 C C . GLU A 1 195 ? -11.511 5.909 9.875 1.00 96.75 195 GLU A C 1
ATOM 1550 O O . GLU A 1 195 ? -12.174 6.172 10.883 1.00 96.75 195 GLU A O 1
ATOM 1555 N N . ALA A 1 196 ? -10.373 6.548 9.594 1.00 94.94 196 ALA A N 1
ATOM 1556 C CA . ALA A 1 196 ? -9.876 7.646 10.404 1.00 94.94 196 ALA A CA 1
ATOM 1557 C C . ALA A 1 196 ? -10.682 8.941 10.220 1.00 94.94 196 ALA A C 1
ATOM 1559 O O . ALA A 1 196 ? -10.558 9.819 11.074 1.00 94.94 196 ALA A O 1
ATOM 1560 N N . GLY A 1 197 ? -11.454 9.069 9.132 1.00 95.56 197 GLY A N 1
ATOM 1561 C CA . GLY A 1 197 ? -12.087 10.323 8.722 1.00 95.56 197 GLY A CA 1
ATOM 1562 C C . GLY A 1 197 ? -11.071 11.444 8.487 1.00 95.56 197 GLY A C 1
ATOM 1563 O O . GLY A 1 197 ? -11.376 12.601 8.760 1.00 95.56 197 GLY A O 1
ATOM 1564 N N . ALA A 1 198 ? -9.849 11.093 8.074 1.00 95.00 198 ALA A N 1
ATOM 1565 C CA . ALA A 1 198 ? -8.720 12.018 8.047 1.00 95.00 198 ALA A CA 1
ATOM 1566 C C . ALA A 1 198 ? -8.745 12.919 6.804 1.00 95.00 198 ALA A C 1
ATOM 1568 O O . ALA A 1 198 ? -8.855 12.428 5.679 1.00 95.00 198 ALA A O 1
ATOM 1569 N N . ASP A 1 199 ? -8.550 14.224 7.001 1.00 97.44 199 ASP A N 1
ATOM 1570 C CA . ASP A 1 199 ? -8.402 15.197 5.918 1.00 97.44 199 ASP A CA 1
ATOM 1571 C C . ASP A 1 199 ? -6.937 15.277 5.458 1.00 97.44 199 ASP A C 1
ATOM 1573 O O . ASP A 1 199 ? -6.082 15.940 6.056 1.00 97.44 199 ASP A O 1
ATOM 1577 N N . VAL A 1 200 ? -6.629 14.545 4.386 1.00 98.00 200 VAL A N 1
ATOM 1578 C CA . VAL A 1 200 ? -5.291 14.456 3.789 1.00 98.00 200 VAL A CA 1
ATOM 1579 C C . VAL A 1 200 ? -5.357 14.600 2.272 1.00 98.00 200 VAL A C 1
ATOM 1581 O O . VAL A 1 200 ? -6.320 14.190 1.625 1.00 98.00 200 VAL A O 1
ATOM 1584 N N . MET A 1 201 ? -4.291 15.130 1.673 1.00 97.81 201 MET A N 1
ATOM 1585 C CA . MET A 1 201 ? -4.139 15.169 0.221 1.00 97.81 201 MET A CA 1
ATOM 1586 C C . MET A 1 201 ? -3.823 13.763 -0.299 1.00 97.81 201 MET A C 1
ATOM 1588 O O . MET A 1 201 ? -2.778 13.203 0.031 1.00 97.81 201 MET A O 1
ATOM 1592 N N . CYS A 1 202 ? -4.688 13.199 -1.141 1.00 96.94 202 CYS A N 1
ATOM 1593 C CA . CYS A 1 202 ? -4.385 11.970 -1.874 1.00 96.94 202 CYS A CA 1
ATOM 1594 C C . CYS A 1 202 ? -3.526 12.310 -3.097 1.00 96.94 202 CYS A C 1
ATOM 1596 O O . CYS A 1 202 ? -4.037 12.829 -4.086 1.00 96.94 202 CYS A O 1
ATOM 1598 N N . VAL A 1 203 ? -2.229 12.011 -3.026 1.00 97.19 203 VAL A N 1
ATOM 1599 C CA . VAL A 1 203 ? -1.265 12.295 -4.099 1.00 97.19 203 VAL A CA 1
ATOM 1600 C C . VAL A 1 203 ? -1.408 11.289 -5.235 1.00 97.19 203 VAL A C 1
ATOM 1602 O O . VAL A 1 203 ? -1.432 11.679 -6.394 1.00 97.19 203 VAL A O 1
ATOM 1605 N N . GLU A 1 204 ? -1.493 9.996 -4.909 1.00 93.81 204 GLU A N 1
ATOM 1606 C CA . GLU A 1 204 ? -1.546 8.923 -5.907 1.00 93.81 204 GLU A CA 1
ATOM 1607 C C . GLU A 1 204 ? -2.251 7.678 -5.353 1.00 93.81 204 GLU A C 1
ATOM 1609 O O . GLU A 1 204 ? -2.120 7.354 -4.166 1.00 93.81 204 GLU A O 1
ATOM 1614 N N . LYS A 1 205 ? -2.961 6.945 -6.222 1.00 91.25 205 LYS A N 1
ATOM 1615 C CA . LYS A 1 205 ? -3.527 5.628 -5.899 1.00 91.25 205 LYS A CA 1
ATOM 1616 C C . LYS A 1 205 ? -2.613 4.543 -6.451 1.00 91.25 205 LYS A C 1
ATOM 1618 O O . LYS A 1 205 ? -2.505 4.326 -7.652 1.00 91.25 205 LYS A O 1
ATOM 1623 N N . LEU A 1 206 ? -1.965 3.825 -5.548 1.00 87.06 206 LEU A N 1
ATOM 1624 C CA . LEU A 1 206 ? -0.937 2.852 -5.865 1.00 87.06 206 LEU A CA 1
ATOM 1625 C C . LEU A 1 206 ? -1.512 1.440 -5.717 1.00 87.06 206 LEU A C 1
ATOM 1627 O O . LEU A 1 206 ? -1.570 0.870 -4.627 1.00 87.06 206 LEU A O 1
ATOM 1631 N N . VAL A 1 207 ? -1.947 0.853 -6.830 1.00 75.62 207 VAL A N 1
ATOM 1632 C CA . VAL A 1 207 ? -2.478 -0.515 -6.836 1.00 75.62 207 VAL A CA 1
ATOM 1633 C C . VAL A 1 207 ? -1.316 -1.504 -6.842 1.00 75.62 207 VAL A C 1
ATOM 1635 O O . VAL A 1 207 ? -0.814 -1.899 -7.887 1.00 75.62 207 VAL A O 1
ATOM 1638 N N . TYR A 1 208 ? -0.867 -1.896 -5.652 1.00 69.25 208 TYR A N 1
ATOM 1639 C CA . TYR A 1 208 ? 0.065 -3.000 -5.465 1.00 69.25 208 TYR A CA 1
ATOM 1640 C C . TYR A 1 208 ? -0.348 -3.820 -4.241 1.00 69.25 208 TYR A C 1
ATOM 1642 O O . TYR A 1 208 ? -0.397 -3.296 -3.132 1.00 69.25 208 TYR A O 1
ATOM 1650 N N . ALA A 1 209 ? -0.666 -5.103 -4.429 1.00 53.78 209 ALA A N 1
ATOM 1651 C CA . ALA A 1 209 ? -1.010 -6.005 -3.328 1.00 53.78 209 ALA A CA 1
ATOM 1652 C C . ALA A 1 209 ? -0.037 -7.188 -3.232 1.00 53.78 209 ALA A C 1
ATOM 1654 O O . ALA A 1 209 ? 0.869 -7.359 -4.051 1.00 53.78 209 ALA A O 1
ATOM 1655 N N . LYS A 1 210 ? -0.191 -7.966 -2.158 1.00 49.94 210 LYS A N 1
ATOM 1656 C CA . LYS A 1 210 ? 0.761 -8.984 -1.698 1.00 49.94 210 LYS A CA 1
ATOM 1657 C C . LYS A 1 210 ? 0.825 -10.213 -2.613 1.00 49.94 210 LYS A C 1
ATOM 1659 O O . LYS A 1 210 ? 1.856 -10.882 -2.638 1.00 49.94 210 LYS A O 1
ATOM 1664 N N . GLN A 1 211 ? -0.264 -10.518 -3.324 1.00 47.34 211 GLN A N 1
ATOM 1665 C CA . GLN A 1 211 ? -0.392 -11.719 -4.163 1.00 47.34 211 GLN A CA 1
ATOM 1666 C C . GLN A 1 211 ? -0.994 -11.456 -5.554 1.00 47.34 211 GLN A C 1
ATOM 1668 O O . GLN A 1 211 ? -0.695 -12.205 -6.480 1.00 47.34 211 GLN A O 1
ATOM 1673 N N . GLN A 1 212 ? -1.816 -10.413 -5.720 1.00 51.59 212 GLN A N 1
ATOM 1674 C CA . GLN A 1 212 ? -2.419 -10.005 -6.996 1.00 51.59 212 GLN A CA 1
ATOM 1675 C C . GLN A 1 212 ? -2.540 -8.477 -7.043 1.00 51.59 212 GLN A C 1
ATOM 1677 O O . GLN A 1 212 ? -2.684 -7.839 -6.006 1.00 51.59 212 GLN A O 1
ATOM 1682 N N . LEU A 1 213 ? -2.521 -7.870 -8.230 1.00 53.84 213 LEU A N 1
ATOM 1683 C CA . LEU A 1 213 ? -2.757 -6.428 -8.432 1.00 53.84 213 LEU A CA 1
ATOM 1684 C C . LEU A 1 213 ? -4.244 -6.057 -8.334 1.00 53.84 213 LEU A C 1
ATOM 1686 O O . LEU A 1 213 ? -4.754 -5.214 -9.067 1.00 53.84 213 LEU A O 1
ATOM 1690 N N . THR A 1 214 ? -4.965 -6.724 -7.444 1.00 58.00 214 THR A N 1
ATOM 1691 C CA . THR A 1 214 ? -6.374 -6.466 -7.179 1.00 58.00 214 THR A CA 1
ATOM 1692 C C . THR A 1 214 ? -6.498 -5.620 -5.926 1.00 58.00 214 THR A C 1
ATOM 1694 O O . THR A 1 214 ? -5.733 -5.780 -4.972 1.00 58.00 214 THR A O 1
ATOM 1697 N N . LYS A 1 215 ? -7.492 -4.734 -5.915 1.00 70.06 215 LYS A N 1
ATOM 1698 C CA . LYS A 1 215 ? -7.907 -4.044 -4.696 1.00 70.06 215 LYS A CA 1
ATOM 1699 C C . LYS A 1 215 ? -8.268 -5.081 -3.634 1.00 70.06 215 LYS A C 1
ATOM 1701 O O . LYS A 1 215 ? -8.898 -6.096 -3.942 1.00 70.06 215 LYS A O 1
ATOM 1706 N N . VAL A 1 216 ? -7.864 -4.826 -2.397 1.00 83.62 216 VAL A N 1
ATOM 1707 C CA . VAL A 1 216 ? -8.327 -5.626 -1.262 1.00 83.62 216 VAL A CA 1
ATOM 1708 C C . VAL A 1 216 ? -9.773 -5.242 -0.967 1.00 83.62 216 VAL A C 1
ATOM 1710 O O . VAL A 1 216 ? -10.184 -4.116 -1.252 1.00 83.62 216 VAL A O 1
ATOM 1713 N N . ARG A 1 217 ? -10.572 -6.167 -0.440 1.00 92.06 217 ARG A N 1
ATOM 1714 C CA . ARG A 1 217 ? -11.987 -5.903 -0.164 1.00 92.06 217 ARG A CA 1
ATOM 1715 C C . ARG A 1 217 ? -12.281 -6.141 1.299 1.00 92.06 217 ARG A C 1
ATOM 1717 O O . ARG A 1 217 ? -11.914 -7.186 1.828 1.00 92.06 217 ARG A O 1
ATOM 1724 N N . TRP A 1 218 ? -12.973 -5.200 1.918 1.00 95.69 218 TRP A N 1
ATOM 1725 C CA . TRP A 1 218 ? -13.667 -5.457 3.169 1.00 95.69 218 TRP A CA 1
ATOM 1726 C C . TRP A 1 218 ? -15.012 -6.062 2.832 1.00 95.69 218 TRP A C 1
ATOM 1728 O O . TRP A 1 218 ? -15.800 -5.474 2.088 1.00 95.69 218 TRP A O 1
ATOM 1738 N N . VAL A 1 219 ? -15.241 -7.267 3.327 1.00 97.06 219 VAL A N 1
ATOM 1739 C CA . VAL A 1 219 ? -16.433 -8.044 3.007 1.00 97.06 219 VAL A CA 1
ATOM 1740 C C . VAL A 1 219 ? -17.251 -8.271 4.256 1.00 97.06 219 VAL A C 1
ATOM 1742 O O . VAL A 1 219 ? -16.708 -8.522 5.330 1.00 97.06 219 VAL A O 1
ATOM 1745 N N . LEU A 1 220 ? -18.563 -8.202 4.083 1.00 97.81 220 LEU A N 1
ATOM 1746 C CA . LEU A 1 220 ? -19.529 -8.610 5.080 1.00 97.81 220 LEU A CA 1
ATOM 1747 C C . LEU A 1 220 ? -19.704 -10.126 4.972 1.00 97.81 220 LEU A C 1
ATOM 1749 O O . LEU A 1 220 ? -20.037 -10.645 3.900 1.00 97.81 220 LEU A O 1
ATOM 1753 N N . ALA A 1 221 ? -19.450 -10.834 6.067 1.00 97.62 221 ALA A N 1
ATOM 1754 C CA . ALA A 1 221 ? -19.492 -12.286 6.114 1.00 97.62 221 ALA A CA 1
ATOM 1755 C C . ALA A 1 221 ? -20.279 -12.797 7.323 1.00 97.62 221 ALA A C 1
ATOM 1757 O O . ALA A 1 221 ? -20.283 -12.189 8.394 1.00 97.62 221 ALA A O 1
ATOM 1758 N N . VAL A 1 222 ? -20.927 -13.943 7.136 1.00 97.88 222 VAL A N 1
ATOM 1759 C CA . VAL A 1 222 ? -21.756 -14.627 8.139 1.00 97.88 222 VAL A CA 1
ATOM 1760 C C . VAL A 1 222 ? -21.424 -16.120 8.164 1.00 97.88 222 VAL A C 1
ATOM 1762 O O . VAL A 1 222 ? -20.885 -16.624 7.175 1.00 97.88 222 VAL A O 1
ATOM 1765 N N . PRO A 1 223 ? -21.744 -16.850 9.247 1.00 97.31 223 PRO A N 1
ATOM 1766 C CA . PRO A 1 223 ? -21.668 -18.310 9.269 1.00 97.31 223 PRO A CA 1
ATOM 1767 C C . PRO A 1 223 ? -22.390 -18.937 8.075 1.00 97.31 223 PRO A C 1
ATOM 1769 O O . PRO A 1 223 ? -23.456 -18.471 7.668 1.00 97.31 223 PRO A O 1
ATOM 1772 N N . GLU A 1 224 ? -21.811 -19.985 7.492 1.00 96.00 224 GLU A N 1
ATOM 1773 C CA . GLU A 1 224 ? -22.387 -20.677 6.330 1.00 96.00 224 GLU A CA 1
ATOM 1774 C C . GLU A 1 224 ? -23.824 -21.159 6.582 1.00 96.00 224 GLU A C 1
ATOM 1776 O O . GLU A 1 224 ? -24.658 -21.073 5.682 1.00 96.00 224 GLU A O 1
ATOM 1781 N N . ASP A 1 225 ? -24.117 -21.591 7.809 1.00 94.50 225 ASP A N 1
ATOM 1782 C CA . ASP A 1 225 ? -25.420 -22.065 8.283 1.00 94.50 225 ASP A CA 1
ATOM 1783 C C . ASP A 1 225 ? -26.329 -20.956 8.849 1.00 94.50 225 ASP A C 1
ATOM 1785 O O . ASP A 1 225 ? -27.437 -21.239 9.306 1.00 94.50 225 ASP A O 1
ATOM 1789 N N . SER A 1 226 ? -25.896 -19.691 8.799 1.00 96.12 226 SER A N 1
ATOM 1790 C CA . SER A 1 226 ? -26.697 -18.542 9.231 1.00 96.12 226 SER A CA 1
ATOM 1791 C C . SER A 1 226 ? -27.918 -18.334 8.336 1.00 96.12 226 SER A C 1
ATOM 1793 O O . SER A 1 226 ? -27.833 -18.466 7.113 1.00 96.12 226 SER A O 1
ATOM 1795 N N . SER A 1 227 ? -29.032 -17.904 8.935 1.00 95.50 227 SER A N 1
ATOM 1796 C CA . SER A 1 227 ? -30.251 -17.500 8.222 1.00 95.50 227 SER A CA 1
ATOM 1797 C C . SER A 1 227 ? -30.158 -16.116 7.561 1.00 95.50 227 SER A C 1
ATOM 1799 O O . SER A 1 227 ? -31.125 -15.681 6.952 1.00 95.50 227 SER A O 1
ATOM 1801 N N . ILE A 1 228 ? -29.047 -15.391 7.733 1.00 97.12 228 ILE A N 1
ATOM 1802 C CA . ILE A 1 228 ? -28.830 -14.043 7.178 1.00 97.12 228 ILE A CA 1
ATOM 1803 C C . ILE A 1 228 ? -28.371 -14.188 5.725 1.00 97.12 228 ILE A C 1
ATOM 1805 O O . ILE A 1 228 ? -27.216 -14.535 5.471 1.00 97.12 228 ILE A O 1
ATOM 1809 N N . GLU A 1 229 ? -29.246 -13.967 4.751 1.00 95.31 229 GLU A N 1
ATOM 1810 C CA . GLU A 1 229 ? -28.915 -14.156 3.331 1.00 95.31 229 GLU A CA 1
ATOM 1811 C C . GLU A 1 229 ? -28.443 -12.863 2.668 1.00 95.31 229 GLU A C 1
ATOM 1813 O O . GLU A 1 229 ? -27.642 -12.902 1.734 1.00 95.31 229 GLU A O 1
ATOM 1818 N N . SER A 1 230 ? -28.890 -11.724 3.188 1.00 96.06 230 SER A N 1
ATOM 1819 C CA . SER A 1 230 ? -28.634 -10.403 2.632 1.00 96.06 230 SER A CA 1
ATOM 1820 C C . SER A 1 230 ? -28.321 -9.370 3.717 1.00 96.06 230 SER A C 1
ATOM 1822 O O . SER A 1 230 ? -28.419 -9.630 4.915 1.00 96.06 230 SER A O 1
ATOM 1824 N N . VAL A 1 231 ? -27.939 -8.171 3.281 1.00 95.44 231 VAL A N 1
ATOM 1825 C CA . VAL A 1 231 ? -27.690 -7.020 4.162 1.00 95.44 231 VAL A CA 1
ATOM 1826 C C . VAL A 1 231 ? -28.961 -6.618 4.918 1.00 95.44 231 VAL A C 1
ATOM 1828 O O . VAL A 1 231 ? -28.874 -6.199 6.068 1.00 95.44 231 VAL A O 1
ATOM 1831 N N . ASP A 1 232 ? -30.134 -6.810 4.310 1.00 96.25 232 ASP A N 1
ATOM 1832 C CA . ASP A 1 232 ? -31.429 -6.453 4.900 1.00 96.25 232 ASP A CA 1
ATOM 1833 C C . ASP A 1 232 ? -31.749 -7.291 6.154 1.00 96.25 232 ASP A C 1
ATOM 1835 O O . ASP A 1 232 ? -32.428 -6.830 7.072 1.00 96.25 232 ASP A O 1
ATOM 1839 N N . ASP A 1 233 ? -31.182 -8.497 6.249 1.00 97.38 233 ASP A N 1
ATOM 1840 C CA . ASP A 1 233 ? -31.352 -9.409 7.387 1.00 97.38 233 ASP A CA 1
ATOM 1841 C C . ASP A 1 233 ? -30.507 -9.012 8.618 1.00 97.38 233 ASP A C 1
ATOM 1843 O O . ASP A 1 233 ? -30.567 -9.670 9.664 1.00 97.38 233 ASP A O 1
ATOM 1847 N N . LEU A 1 234 ? -29.709 -7.940 8.516 1.00 97.12 234 LEU A N 1
ATOM 1848 C CA . LEU A 1 234 ? -28.862 -7.434 9.600 1.00 97.12 234 LEU A CA 1
ATOM 1849 C C . LEU A 1 234 ? -29.575 -6.486 10.568 1.00 97.12 234 LEU A C 1
ATOM 1851 O O . LEU A 1 234 ? -28.967 -6.050 11.546 1.00 97.12 234 LEU A O 1
ATOM 1855 N N . GLN A 1 235 ? -30.854 -6.186 10.350 1.00 97.62 235 GLN A N 1
ATOM 1856 C CA . GLN A 1 235 ? -31.609 -5.311 11.240 1.00 97.62 235 GLN A CA 1
ATOM 1857 C C . GLN A 1 235 ? -31.595 -5.830 12.693 1.00 97.62 235 GLN A C 1
ATOM 1859 O O . GLN A 1 235 ? -32.024 -6.949 12.986 1.00 97.62 235 GLN A O 1
ATOM 1864 N N . GLY A 1 236 ? -31.097 -5.005 13.617 1.00 96.69 236 GLY A N 1
ATOM 1865 C CA . GLY A 1 236 ? -30.949 -5.326 15.039 1.00 96.69 236 GLY A CA 1
ATOM 1866 C C . GLY A 1 236 ? -29.884 -6.385 15.360 1.00 96.69 236 GLY A C 1
ATOM 1867 O O . GLY A 1 236 ? -29.890 -6.927 16.466 1.00 96.69 236 GLY A O 1
ATOM 1868 N N . LYS A 1 237 ? -29.003 -6.725 14.411 1.00 97.56 237 LYS A N 1
ATOM 1869 C CA . LYS A 1 237 ? -27.921 -7.708 14.588 1.00 97.56 237 LYS A CA 1
ATOM 1870 C C . LYS A 1 237 ? -26.642 -7.076 15.128 1.00 97.56 237 LYS A C 1
ATOM 1872 O O . LYS A 1 237 ? -26.507 -5.856 15.162 1.00 97.56 237 LYS A O 1
ATOM 1877 N N . ARG A 1 238 ? -25.693 -7.922 15.537 1.00 97.69 238 ARG A N 1
ATOM 1878 C CA . ARG A 1 238 ? -24.364 -7.520 16.016 1.00 97.69 238 ARG A CA 1
ATOM 1879 C C . ARG A 1 238 ? -23.293 -7.851 14.987 1.00 97.69 238 ARG A C 1
ATOM 1881 O O . ARG A 1 238 ? -23.250 -8.967 14.468 1.00 97.69 238 ARG A O 1
ATOM 1888 N N . ILE A 1 239 ? -22.412 -6.892 14.731 1.00 98.19 239 ILE A N 1
ATOM 1889 C CA . ILE A 1 239 ? -21.358 -6.958 13.722 1.00 98.19 239 ILE A CA 1
ATOM 1890 C C . ILE A 1 239 ? -20.021 -6.605 14.371 1.00 98.19 239 ILE A C 1
ATOM 1892 O O . ILE A 1 239 ? -19.905 -5.570 15.025 1.00 98.19 239 ILE A O 1
ATOM 1896 N N . SER A 1 240 ? -18.996 -7.435 14.169 1.00 97.62 240 SER A N 1
ATOM 1897 C CA . SER A 1 240 ? -17.634 -7.146 14.646 1.00 97.62 240 SER A CA 1
ATOM 1898 C C . SER A 1 240 ? -16.688 -6.801 13.503 1.00 97.62 240 SER A C 1
ATOM 1900 O O . SER A 1 240 ? -16.686 -7.478 12.473 1.00 97.62 240 SER A O 1
ATOM 1902 N N . THR A 1 241 ? -15.871 -5.759 13.675 1.00 97.25 241 THR A N 1
ATOM 1903 C CA . THR A 1 241 ? -14.904 -5.320 12.656 1.00 97.25 241 THR A CA 1
ATOM 1904 C C . THR A 1 241 ? -13.810 -4.414 13.224 1.00 97.25 241 THR A C 1
ATOM 1906 O O . THR A 1 241 ? -14.012 -3.739 14.231 1.00 97.25 241 THR A O 1
ATOM 1909 N N . GLU A 1 242 ? -12.644 -4.360 12.577 1.00 94.56 242 GLU A N 1
ATOM 1910 C CA . GLU A 1 242 ? -11.667 -3.283 12.809 1.00 94.56 242 GLU A CA 1
ATOM 1911 C C . GLU A 1 242 ? -12.073 -1.959 12.121 1.00 94.56 242 GLU A C 1
ATOM 1913 O O . GLU A 1 242 ? -11.632 -0.894 12.551 1.00 94.56 242 GLU A O 1
ATOM 1918 N N . LEU A 1 243 ? -12.922 -2.010 11.084 1.00 96.12 243 LEU A N 1
ATOM 1919 C CA . LEU A 1 243 ? -13.303 -0.879 10.228 1.00 96.12 243 LEU A CA 1
ATOM 1920 C C . LEU A 1 243 ? -14.681 -0.307 10.618 1.00 96.12 243 LEU A C 1
ATOM 1922 O O . LEU A 1 243 ? -15.652 -0.356 9.855 1.00 96.12 243 LEU A O 1
ATOM 1926 N N . VAL A 1 244 ? -14.792 0.148 11.868 1.00 97.25 244 VAL A N 1
ATOM 1927 C CA . VAL A 1 244 ? -16.068 0.462 12.532 1.00 97.25 244 VAL A CA 1
ATOM 1928 C C . VAL A 1 244 ? -16.808 1.617 11.866 1.00 97.25 244 VAL A C 1
ATOM 1930 O O . VAL A 1 244 ? -18.002 1.494 11.594 1.00 97.25 244 VAL A O 1
ATOM 1933 N N . ASN A 1 245 ? -16.138 2.742 11.622 1.00 97.75 245 ASN A N 1
ATOM 1934 C CA . ASN A 1 245 ? -16.779 3.936 11.075 1.00 97.75 245 ASN A CA 1
ATOM 1935 C C . ASN A 1 245 ? -17.232 3.714 9.631 1.00 97.75 245 ASN A C 1
ATOM 1937 O O . ASN A 1 245 ? -18.353 4.084 9.281 1.00 97.75 245 ASN A O 1
ATOM 1941 N N . VAL A 1 246 ? -16.404 3.058 8.813 1.00 98.06 246 VAL A N 1
ATOM 1942 C CA . VAL A 1 246 ? -16.781 2.720 7.430 1.00 98.06 246 VAL A CA 1
ATOM 1943 C C . VAL A 1 246 ? -17.956 1.744 7.413 1.00 98.06 246 VAL A C 1
ATOM 1945 O O . VAL A 1 246 ? -18.900 1.936 6.650 1.00 98.06 246 VAL A O 1
ATOM 1948 N N . THR A 1 247 ? -17.950 0.737 8.290 1.00 98.31 247 THR A N 1
ATOM 1949 C CA . THR A 1 247 ? -19.050 -0.236 8.385 1.00 98.31 247 THR A CA 1
ATOM 1950 C C . THR A 1 247 ? -20.358 0.430 8.807 1.00 98.31 247 THR A C 1
ATOM 1952 O O . THR A 1 247 ? -21.393 0.172 8.201 1.00 98.31 247 THR A O 1
ATOM 1955 N N . LYS A 1 248 ? -20.325 1.333 9.796 1.00 98.31 248 LYS A N 1
ATOM 1956 C CA . LYS A 1 248 ? -21.509 2.104 10.210 1.00 98.31 248 LYS A CA 1
ATOM 1957 C C . LYS A 1 248 ? -22.076 2.938 9.066 1.00 98.31 248 LYS A C 1
ATOM 1959 O O . LYS A 1 248 ? -23.278 2.897 8.835 1.00 98.31 248 LYS A O 1
ATOM 1964 N N . LYS A 1 249 ? -21.212 3.638 8.326 1.00 97.88 249 LYS A N 1
ATOM 1965 C CA . LYS A 1 249 ? -21.619 4.432 7.163 1.00 97.88 249 LYS A CA 1
ATOM 1966 C C . LYS A 1 249 ? -22.261 3.563 6.076 1.00 97.88 249 LYS A C 1
ATOM 1968 O O . LYS A 1 249 ? -23.303 3.925 5.545 1.00 97.88 249 LYS A O 1
ATOM 1973 N N . TYR A 1 250 ? -21.676 2.403 5.782 1.00 98.31 250 TYR A N 1
ATOM 1974 C CA . TYR A 1 250 ? -22.237 1.447 4.827 1.00 98.31 250 TYR A CA 1
ATOM 1975 C C . TYR A 1 250 ? -23.642 0.966 5.234 1.00 98.31 250 TYR A C 1
ATOM 1977 O O . TYR A 1 250 ? -24.533 0.901 4.392 1.00 98.31 250 TYR A O 1
ATOM 1985 N N . LEU A 1 251 ? -23.868 0.669 6.518 1.00 98.25 251 LEU A N 1
ATOM 1986 C CA . LEU A 1 251 ? -25.188 0.261 7.020 1.00 98.25 251 LEU A CA 1
ATOM 1987 C C . LEU A 1 251 ? -26.201 1.411 6.965 1.00 98.25 251 LEU A C 1
ATOM 1989 O O . LEU A 1 251 ? -27.339 1.203 6.548 1.00 98.25 251 LEU A O 1
ATOM 1993 N N . GLU A 1 252 ? -25.777 2.627 7.316 1.00 97.62 252 GLU A N 1
ATOM 1994 C CA . GLU A 1 252 ? -26.605 3.835 7.241 1.00 97.62 252 GLU A CA 1
ATOM 1995 C C . GLU A 1 252 ? -27.067 4.116 5.802 1.00 97.62 252 GLU A C 1
ATOM 1997 O O . GLU A 1 252 ? -28.252 4.348 5.570 1.00 97.62 252 GLU A O 1
ATOM 2002 N N . GLU A 1 253 ? -26.168 4.001 4.817 1.00 97.31 253 GLU A N 1
ATOM 2003 C CA . GLU A 1 253 ? -26.494 4.135 3.388 1.00 97.31 253 GLU A CA 1
ATOM 2004 C C . GLU A 1 253 ? -27.506 3.081 2.903 1.00 97.31 253 GLU A C 1
ATOM 2006 O O . GLU A 1 253 ? -28.236 3.312 1.936 1.00 97.31 253 GLU A O 1
ATOM 2011 N N . LYS A 1 254 ? -27.572 1.930 3.582 1.00 97.00 254 LYS A N 1
ATOM 2012 C CA . LYS A 1 254 ? -28.526 0.843 3.320 1.00 97.00 254 LYS A CA 1
ATOM 2013 C C . LYS A 1 254 ? -29.802 0.943 4.161 1.00 97.00 254 LYS A C 1
ATOM 2015 O O . LYS A 1 254 ? -30.717 0.156 3.949 1.00 97.00 254 LYS A O 1
ATOM 2020 N N . GLY A 1 255 ? -29.889 1.901 5.085 1.00 97.69 255 GLY A N 1
ATOM 2021 C CA . GLY A 1 255 ? -31.022 2.042 6.000 1.00 97.69 255 GLY A CA 1
ATOM 2022 C C . GLY A 1 255 ? -31.119 0.930 7.049 1.00 97.69 255 GLY A C 1
ATOM 2023 O O . GLY A 1 255 ? -32.216 0.657 7.530 1.00 97.69 255 GLY A O 1
ATOM 2024 N N . ILE A 1 256 ? -29.996 0.290 7.390 1.00 98.19 256 ILE A N 1
ATOM 2025 C CA . ILE A 1 256 ? -29.922 -0.806 8.360 1.00 98.19 256 ILE A CA 1
ATOM 2026 C C . ILE A 1 256 ? -29.398 -0.289 9.696 1.00 98.19 256 ILE A C 1
ATOM 2028 O O . ILE A 1 256 ? -28.328 0.313 9.763 1.00 98.19 256 ILE A O 1
ATOM 2032 N N . ASP A 1 257 ? -30.130 -0.574 10.772 1.00 97.38 257 ASP A N 1
ATOM 2033 C CA . ASP A 1 257 ? -29.683 -0.292 12.139 1.00 97.38 257 ASP A CA 1
ATOM 2034 C C . ASP A 1 257 ? -29.210 -1.591 12.806 1.00 97.38 257 ASP A C 1
ATOM 2036 O O . ASP A 1 257 ? -30.005 -2.495 13.076 1.00 97.38 257 ASP A O 1
ATOM 2040 N N . ALA A 1 258 ? -27.898 -1.693 13.019 1.00 97.62 258 ALA A N 1
ATOM 2041 C CA . ALA A 1 258 ? -27.214 -2.839 13.609 1.00 97.62 258 ALA A CA 1
ATOM 2042 C C . ALA A 1 258 ? -26.099 -2.367 14.558 1.00 97.62 258 ALA A C 1
ATOM 2044 O O . ALA A 1 258 ? -25.474 -1.322 14.356 1.00 97.62 258 ALA A O 1
ATOM 2045 N N . GLU A 1 259 ? -25.815 -3.154 15.594 1.00 97.81 259 GLU A N 1
ATOM 2046 C CA . GLU A 1 259 ? -24.753 -2.859 16.552 1.00 97.81 259 GLU A CA 1
ATOM 2047 C C . GLU A 1 259 ? -23.387 -3.215 15.952 1.00 97.81 259 GLU A C 1
ATOM 2049 O O . GLU A 1 259 ? -23.111 -4.378 15.668 1.00 97.81 259 GLU A O 1
ATOM 2054 N N . VAL A 1 260 ? -22.511 -2.219 15.787 1.00 97.94 260 VAL A N 1
ATOM 2055 C CA . VAL A 1 260 ? -21.143 -2.417 15.280 1.00 97.94 260 VAL A CA 1
ATOM 2056 C C . VAL A 1 260 ? -20.130 -2.238 16.410 1.00 97.94 260 VAL A C 1
ATOM 2058 O O . VAL A 1 260 ? -19.983 -1.134 16.947 1.00 97.94 260 VAL A O 1
ATOM 2061 N N . GLU A 1 261 ? -19.396 -3.305 16.727 1.00 95.69 261 GLU A N 1
ATOM 2062 C CA . GLU A 1 261 ? -18.338 -3.327 17.740 1.00 95.69 261 GLU A CA 1
ATOM 2063 C C . GLU A 1 261 ? -16.928 -3.436 17.134 1.00 95.69 261 GLU A C 1
ATOM 2065 O O . GLU A 1 261 ? -16.705 -4.049 16.088 1.00 95.69 261 GLU A O 1
ATOM 2070 N N . PHE A 1 262 ? -15.948 -2.851 17.831 1.00 95.50 262 PHE A N 1
ATOM 2071 C CA . PHE A 1 262 ? -14.546 -2.908 17.425 1.00 95.50 262 PHE A CA 1
ATOM 2072 C C . PHE A 1 262 ? -13.916 -4.279 17.725 1.00 95.50 262 PHE A C 1
ATOM 2074 O O . PHE A 1 262 ? -13.978 -4.788 18.849 1.00 95.50 262 PHE A O 1
ATOM 2081 N N . SER A 1 263 ? -13.230 -4.851 16.737 1.00 91.81 263 SER A N 1
ATOM 2082 C CA . SER A 1 263 ? -12.435 -6.073 16.872 1.00 91.81 263 SER A CA 1
ATOM 2083 C C . SER A 1 263 ? -10.956 -5.750 17.084 1.00 91.81 263 SER A C 1
ATOM 2085 O O . SER A 1 263 ? -10.390 -4.943 16.366 1.00 91.81 263 SER A O 1
ATOM 2087 N N . HIS A 1 264 ? -10.298 -6.400 18.048 1.00 81.94 264 HIS A N 1
ATOM 2088 C CA . HIS A 1 264 ? -8.846 -6.260 18.266 1.00 81.94 264 HIS A CA 1
ATOM 2089 C C . HIS A 1 264 ? -8.029 -7.315 17.480 1.00 81.94 264 HIS A C 1
ATOM 2091 O O . HIS A 1 264 ? -6.865 -7.562 17.807 1.00 81.94 264 HIS A O 1
ATOM 2097 N N . GLY A 1 265 ? -8.651 -7.954 16.482 1.00 80.94 265 GLY A N 1
ATOM 2098 C CA . GLY A 1 265 ? -8.109 -9.048 15.675 1.00 80.94 265 GLY A CA 1
ATOM 2099 C C . GLY A 1 265 ? -8.823 -10.387 15.908 1.00 80.94 265 GLY A C 1
ATOM 2100 O O . GLY A 1 265 ? -9.630 -10.524 16.830 1.00 80.94 265 GLY A O 1
ATOM 2101 N N . ALA A 1 266 ? -8.504 -11.376 15.062 1.00 84.75 266 ALA A N 1
ATOM 2102 C CA . ALA A 1 266 ? -9.172 -12.686 15.003 1.00 84.75 266 ALA A CA 1
ATOM 2103 C C . ALA A 1 266 ? -10.703 -12.573 14.870 1.00 84.75 266 ALA A C 1
ATOM 2105 O O . ALA A 1 266 ? -11.454 -13.341 15.475 1.00 84.75 266 ALA A O 1
ATOM 2106 N N . THR A 1 267 ? -11.161 -11.587 14.095 1.00 87.69 267 THR A N 1
ATOM 2107 C CA . THR A 1 267 ? -12.581 -11.282 13.907 1.00 87.69 267 THR A CA 1
ATOM 2108 C C . THR A 1 267 ? -13.332 -12.487 13.349 1.00 87.69 267 THR A C 1
ATOM 2110 O O . THR A 1 267 ? -14.457 -12.745 13.767 1.00 87.69 267 THR A O 1
ATOM 2113 N N . GLU A 1 268 ? -12.693 -13.283 12.486 1.00 89.25 268 GLU A N 1
ATOM 2114 C CA . GLU A 1 268 ? -13.293 -14.471 11.871 1.00 89.25 268 GLU A CA 1
ATOM 2115 C C . GLU A 1 268 ? -13.733 -15.536 12.877 1.00 89.25 268 GLU A C 1
ATOM 2117 O O . GLU A 1 268 ? -14.630 -16.314 12.576 1.00 89.25 268 GLU A O 1
ATOM 2122 N N . ALA A 1 269 ? -13.146 -15.554 14.076 1.00 89.19 269 ALA A N 1
ATOM 2123 C CA . ALA A 1 269 ? -13.487 -16.512 15.124 1.00 89.19 269 ALA A CA 1
ATOM 2124 C C . ALA A 1 269 ? -14.649 -16.052 16.024 1.00 89.19 269 ALA A C 1
ATOM 2126 O O . ALA A 1 269 ? -15.036 -16.780 16.936 1.00 89.19 269 ALA A O 1
ATOM 2127 N N . LYS A 1 270 ? -15.177 -14.835 15.831 1.00 89.00 270 LYS A N 1
ATOM 2128 C CA . LYS A 1 270 ? -16.217 -14.269 16.703 1.00 89.00 270 LYS A CA 1
ATOM 2129 C C . LYS A 1 270 ? -17.637 -14.678 16.313 1.00 89.00 270 LYS A C 1
ATOM 2131 O O . LYS A 1 270 ? -18.508 -14.690 17.178 1.00 89.00 270 LYS A O 1
ATOM 2136 N N . ALA A 1 271 ? -17.891 -14.975 15.042 1.00 88.12 271 ALA A N 1
ATOM 2137 C CA . ALA A 1 271 ? -19.197 -15.444 14.583 1.00 88.12 271 ALA A CA 1
ATOM 2138 C C . ALA A 1 271 ? -19.248 -16.986 14.582 1.00 88.12 271 ALA A C 1
ATOM 2140 O O . ALA A 1 271 ? -18.259 -17.602 14.181 1.00 88.12 271 ALA A O 1
ATOM 2141 N N . PRO A 1 272 ? -20.369 -17.628 14.982 1.00 83.06 272 PRO A N 1
ATOM 2142 C CA . PRO A 1 272 ? -21.634 -17.042 15.464 1.00 83.06 272 PRO A CA 1
ATOM 2143 C C . PRO A 1 272 ? -21.669 -16.690 16.963 1.00 83.06 272 PRO A C 1
ATOM 2145 O O . PRO A 1 272 ? -22.617 -16.056 17.421 1.00 83.06 272 PRO A O 1
ATOM 2148 N N . ASP A 1 273 ? -20.695 -17.147 17.751 1.00 85.69 273 ASP A N 1
ATOM 2149 C CA . ASP A 1 273 ? -20.842 -17.224 19.213 1.00 85.69 273 ASP A CA 1
ATOM 2150 C C . ASP A 1 273 ? -20.969 -15.854 19.899 1.00 85.69 273 ASP A C 1
ATOM 2152 O O . ASP A 1 273 ? -21.678 -15.705 20.897 1.00 85.69 273 ASP A O 1
ATOM 2156 N N . LEU A 1 274 ? -20.274 -14.843 19.377 1.00 91.50 274 LEU A N 1
ATOM 2157 C CA . LEU A 1 274 ? -20.211 -13.504 19.960 1.00 91.50 274 LEU A CA 1
ATOM 2158 C C . LEU A 1 274 ? -21.011 -12.481 19.152 1.00 91.50 274 LEU A C 1
ATOM 2160 O O . LEU A 1 274 ? -21.617 -11.588 19.746 1.00 91.50 274 LEU A O 1
ATOM 2164 N N . VAL A 1 275 ? -21.038 -12.623 17.826 1.00 95.75 275 VAL A N 1
ATOM 2165 C CA . VAL A 1 275 ? -21.703 -11.707 16.887 1.00 95.75 275 VAL A CA 1
ATOM 2166 C C . VAL A 1 275 ? -22.385 -12.469 15.754 1.00 95.75 275 VAL A C 1
ATOM 2168 O O . VAL A 1 275 ? -22.016 -13.600 15.443 1.00 95.75 275 VAL A O 1
ATOM 2171 N N . ASP A 1 276 ? -23.368 -11.835 15.120 1.00 97.12 276 ASP A N 1
ATOM 2172 C CA . ASP A 1 276 ? -24.158 -12.427 14.036 1.00 97.12 276 ASP A CA 1
ATOM 2173 C C . ASP A 1 276 ? -23.433 -12.359 12.679 1.00 97.12 276 ASP A C 1
ATOM 2175 O O . ASP A 1 276 ? -23.587 -13.246 11.837 1.00 97.12 276 ASP A O 1
ATOM 2179 N N . ALA A 1 277 ? -22.635 -11.309 12.471 1.00 97.69 277 ALA A N 1
ATOM 2180 C CA . ALA A 1 277 ? -21.855 -11.088 11.260 1.00 97.69 277 ALA A CA 1
ATOM 2181 C C . ALA A 1 277 ? -20.506 -10.425 11.568 1.00 97.69 277 ALA A C 1
ATOM 2183 O O . ALA A 1 277 ? -20.274 -9.887 12.653 1.00 97.69 277 ALA A O 1
ATOM 2184 N N . ILE A 1 278 ? -19.610 -10.434 10.588 1.00 97.81 278 ILE A N 1
ATOM 2185 C CA . ILE A 1 278 ? -18.334 -9.724 10.658 1.00 97.81 278 ILE A CA 1
ATOM 2186 C C . ILE A 1 278 ? -18.097 -8.915 9.392 1.00 97.81 278 ILE A C 1
ATOM 2188 O O . ILE A 1 278 ? -18.565 -9.284 8.315 1.00 97.81 278 ILE A O 1
ATOM 2192 N N . VAL A 1 279 ? -17.308 -7.852 9.517 1.00 97.62 279 VAL A N 1
ATOM 2193 C CA . VAL A 1 279 ? -16.710 -7.165 8.370 1.00 97.62 279 VAL A CA 1
ATOM 2194 C C . VAL A 1 279 ? -15.200 -7.314 8.467 1.00 97.62 279 VAL A C 1
ATOM 2196 O O . VAL A 1 279 ? -14.589 -6.828 9.418 1.00 97.62 279 VAL A O 1
ATOM 2199 N N . GLU A 1 280 ? -14.606 -8.009 7.500 1.00 95.00 280 GLU A N 1
ATOM 2200 C CA . GLU A 1 280 ? -13.193 -8.400 7.536 1.00 95.00 280 GLU A CA 1
ATOM 2201 C C . GLU A 1 280 ? -12.513 -8.173 6.185 1.00 95.00 280 GLU A C 1
ATOM 2203 O O . GLU A 1 280 ? -13.128 -8.290 5.118 1.00 95.00 280 GLU A O 1
ATOM 2208 N N . LEU A 1 281 ? -11.224 -7.846 6.234 1.00 92.31 281 LEU A N 1
ATOM 2209 C CA . LEU A 1 281 ? -10.405 -7.650 5.054 1.00 92.31 281 LEU A CA 1
ATOM 2210 C C . LEU A 1 281 ? -10.093 -8.999 4.400 1.00 92.31 281 LEU A C 1
ATOM 2212 O O . LEU A 1 281 ? -9.593 -9.929 5.033 1.00 92.31 281 LEU A O 1
ATOM 2216 N N . THR A 1 282 ? -10.308 -9.111 3.091 1.00 89.00 282 THR A N 1
ATOM 2217 C CA . THR A 1 282 ? -9.968 -10.325 2.354 1.00 89.00 282 THR A CA 1
ATOM 2218 C C . THR A 1 282 ? -9.370 -10.057 0.976 1.00 89.00 282 THR A C 1
ATOM 2220 O O . THR A 1 282 ? -9.795 -9.171 0.234 1.00 89.00 282 THR A O 1
ATOM 2223 N N . GLU A 1 283 ? -8.378 -10.877 0.622 1.00 82.25 283 GLU A N 1
ATOM 2224 C CA . GLU A 1 283 ? -7.830 -10.972 -0.737 1.00 82.25 283 GLU A CA 1
ATOM 2225 C C . GLU A 1 283 ? -8.465 -12.159 -1.481 1.00 82.25 283 GLU A C 1
ATOM 2227 O O . GLU A 1 283 ? -9.115 -11.992 -2.509 1.00 82.25 283 GLU A O 1
ATOM 2232 N N . THR A 1 284 ? -8.328 -13.372 -0.933 1.00 83.00 284 THR A N 1
ATOM 2233 C CA . THR A 1 284 ? -8.738 -14.629 -1.594 1.00 83.00 284 THR A CA 1
ATOM 2234 C C . THR A 1 284 ? -9.975 -15.296 -0.981 1.00 83.00 284 THR A C 1
ATOM 2236 O O . THR A 1 284 ? -10.453 -16.305 -1.508 1.00 83.00 284 THR A O 1
ATOM 2239 N N . GLY A 1 285 ? -10.470 -14.804 0.161 1.00 86.88 285 GLY A N 1
ATOM 2240 C CA . GLY A 1 285 ? -11.534 -15.447 0.945 1.00 86.88 285 GLY A CA 1
ATOM 2241 C C . GLY A 1 285 ? -11.092 -16.680 1.744 1.00 86.88 285 GLY A C 1
ATOM 2242 O O . GLY A 1 285 ? -11.926 -17.353 2.341 1.00 86.88 285 GLY A O 1
ATOM 2243 N N . SER A 1 286 ? -9.799 -17.021 1.758 1.00 88.25 286 SER A N 1
ATOM 2244 C CA . SER A 1 286 ? -9.331 -18.288 2.345 1.00 88.25 286 SER A CA 1
ATOM 2245 C C . SER A 1 286 ? -9.482 -18.352 3.870 1.00 88.25 286 SER A C 1
ATOM 2247 O O . SER A 1 286 ? -9.861 -19.402 4.379 1.00 88.25 286 SER A O 1
ATOM 2249 N N . SER A 1 287 ? -9.252 -17.240 4.584 1.00 89.62 287 SER A N 1
ATOM 2250 C CA . SER A 1 287 ? -9.460 -17.160 6.044 1.00 89.62 287 SER A CA 1
ATOM 2251 C C . SER A 1 287 ? -10.934 -17.356 6.418 1.00 89.62 287 SER A C 1
ATOM 2253 O O . SER A 1 287 ? -11.257 -18.136 7.310 1.00 89.62 287 SER A O 1
ATOM 2255 N N . LEU A 1 288 ? -11.843 -16.729 5.663 1.00 93.62 288 LEU A N 1
ATOM 2256 C CA . LEU A 1 288 ? -13.289 -16.835 5.877 1.00 93.62 288 LEU A CA 1
ATOM 2257 C C . LEU A 1 288 ? -13.776 -18.279 5.708 1.00 93.62 288 LEU A C 1
ATOM 2259 O O . LEU A 1 288 ? -14.421 -18.817 6.602 1.00 93.62 288 LEU A O 1
ATOM 2263 N N . ARG A 1 289 ? -13.370 -18.954 4.622 1.00 93.44 289 ARG A N 1
ATOM 2264 C CA . ARG A 1 289 ? -13.700 -20.374 4.394 1.00 93.44 289 ARG A CA 1
ATOM 2265 C C . ARG A 1 289 ? -13.156 -21.291 5.491 1.00 93.44 289 ARG A C 1
ATOM 2267 O O . ARG A 1 289 ? -13.840 -22.219 5.906 1.00 93.44 289 ARG A O 1
ATOM 2274 N N . ALA A 1 290 ? -11.940 -21.036 5.980 1.00 93.12 290 ALA A N 1
ATOM 2275 C CA . ALA A 1 290 ? -11.355 -21.822 7.070 1.00 93.12 290 ALA A CA 1
ATOM 2276 C C . ALA A 1 290 ? -12.159 -21.710 8.380 1.00 93.12 290 ALA A C 1
ATOM 2278 O O . ALA A 1 290 ? -12.156 -22.648 9.175 1.00 93.12 290 ALA A O 1
ATOM 2279 N N . ASN A 1 291 ? -12.880 -20.601 8.565 1.00 94.31 291 ASN A N 1
ATOM 2280 C CA . ASN A 1 291 ? -13.763 -20.349 9.703 1.00 94.31 291 ASN A CA 1
ATOM 2281 C C . ASN A 1 291 ? -15.249 -20.609 9.383 1.00 94.31 291 ASN A C 1
ATOM 2283 O O . ASN A 1 291 ? -16.109 -20.219 10.164 1.00 94.31 291 ASN A O 1
ATOM 2287 N N . LYS A 1 292 ? -15.564 -21.291 8.268 1.00 95.94 292 LYS A N 1
ATOM 2288 C CA . LYS A 1 292 ? -16.942 -21.607 7.832 1.00 95.94 292 LYS A CA 1
ATOM 2289 C C . LYS A 1 292 ? -17.832 -20.368 7.688 1.00 95.94 292 LYS A C 1
ATOM 2291 O O . LYS A 1 292 ? -18.998 -20.371 8.082 1.00 95.94 292 LYS A O 1
ATOM 2296 N N . LEU A 1 293 ? -17.266 -19.300 7.132 1.00 97.00 293 LEU A N 1
ATOM 2297 C CA . LEU A 1 293 ? -17.974 -18.062 6.835 1.00 97.00 293 LEU A CA 1
ATOM 2298 C C . LEU A 1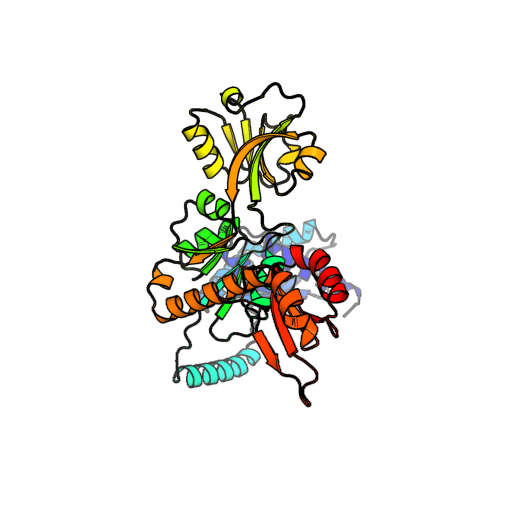 293 ? -18.188 -17.911 5.328 1.00 97.00 293 LEU A C 1
ATOM 2300 O O . LEU A 1 293 ? -17.277 -18.144 4.525 1.00 97.00 293 LEU A O 1
ATOM 2304 N N . ARG A 1 294 ? -19.370 -17.424 4.952 1.00 96.50 294 ARG A N 1
ATOM 2305 C CA . ARG A 1 294 ? -19.718 -17.022 3.586 1.00 96.50 294 ARG A CA 1
ATOM 2306 C C . ARG A 1 294 ? -19.844 -15.507 3.475 1.00 96.50 294 ARG A C 1
ATOM 2308 O O . ARG A 1 294 ? -20.346 -14.846 4.380 1.00 96.50 294 ARG A O 1
ATOM 2315 N N . ILE A 1 295 ? -19.398 -14.967 2.345 1.00 96.88 295 ILE A N 1
ATOM 2316 C CA . ILE A 1 295 ? -19.510 -13.541 2.018 1.00 96.88 295 ILE A CA 1
ATOM 2317 C C . ILE A 1 295 ? -20.927 -13.263 1.511 1.00 96.88 295 ILE A C 1
ATOM 2319 O O . ILE A 1 295 ? -21.405 -13.999 0.648 1.00 96.88 295 ILE A O 1
ATOM 2323 N N . ILE A 1 296 ? -21.558 -12.200 2.011 1.00 96.88 296 ILE A N 1
ATOM 2324 C CA . ILE A 1 296 ? -22.886 -11.748 1.561 1.00 96.88 296 ILE A CA 1
ATOM 2325 C C . ILE A 1 296 ? -22.866 -10.385 0.873 1.00 96.88 296 ILE A C 1
ATOM 2327 O O . ILE A 1 296 ? -23.716 -10.137 0.027 1.00 96.88 296 ILE A O 1
ATOM 2331 N N . ASP A 1 297 ? -21.881 -9.530 1.166 1.00 97.06 297 ASP A N 1
ATOM 2332 C CA . ASP A 1 297 ? -21.680 -8.282 0.426 1.00 97.06 297 ASP A CA 1
ATOM 2333 C C . ASP A 1 297 ? -20.227 -7.779 0.521 1.00 97.06 297 ASP A C 1
ATOM 2335 O O . ASP A 1 297 ? -19.423 -8.263 1.324 1.00 97.06 297 ASP A O 1
ATOM 2339 N N . THR A 1 298 ? -19.875 -6.802 -0.313 1.00 96.50 298 THR A N 1
ATOM 2340 C CA . THR A 1 298 ? -18.628 -6.032 -0.220 1.00 96.50 298 THR A CA 1
ATOM 2341 C C . THR A 1 298 ? -18.922 -4.651 0.361 1.00 96.50 298 THR A C 1
ATOM 2343 O O . THR A 1 298 ? -19.664 -3.878 -0.233 1.00 96.50 298 THR A O 1
ATOM 2346 N N . VAL A 1 299 ? -18.298 -4.330 1.495 1.00 97.06 299 VAL A N 1
ATOM 2347 C CA . VAL A 1 299 ? -18.452 -3.043 2.191 1.00 97.06 299 VAL A CA 1
ATOM 2348 C C . VAL A 1 299 ? -17.648 -1.950 1.491 1.00 97.06 299 VAL A C 1
ATOM 2350 O O . VAL A 1 299 ? -18.169 -0.877 1.207 1.00 97.06 299 VAL A O 1
ATOM 2353 N N . ILE A 1 300 ? -16.376 -2.221 1.184 1.00 95.19 300 ILE A N 1
ATOM 2354 C CA . ILE A 1 300 ? -15.504 -1.284 0.466 1.00 95.19 300 ILE A CA 1
ATOM 2355 C C . ILE A 1 300 ? -14.383 -2.026 -0.270 1.00 95.19 300 ILE A C 1
ATOM 2357 O O . ILE A 1 300 ? -13.835 -3.018 0.218 1.00 95.19 300 ILE A O 1
ATOM 2361 N N . GLU A 1 301 ? -14.006 -1.520 -1.446 1.00 92.44 301 GLU A N 1
ATOM 2362 C CA . GLU A 1 301 ? -12.740 -1.865 -2.095 1.00 92.44 301 GLU A CA 1
ATOM 2363 C C . GLU A 1 301 ? -11.655 -0.864 -1.686 1.00 92.44 301 GLU A C 1
ATOM 2365 O O . GLU A 1 301 ? -11.807 0.339 -1.897 1.00 92.44 301 GLU A O 1
ATOM 2370 N N . SER A 1 302 ? -10.529 -1.349 -1.166 1.00 90.62 302 SER A N 1
ATOM 2371 C CA . SER A 1 302 ? -9.393 -0.517 -0.769 1.00 90.62 302 SER A CA 1
ATOM 2372 C C . SER A 1 302 ? -8.176 -0.752 -1.664 1.00 90.62 302 SER A C 1
ATOM 2374 O O . SER A 1 302 ? -7.867 -1.867 -2.094 1.00 90.62 302 SER A O 1
ATOM 2376 N N . ALA A 1 303 ? -7.471 0.337 -1.946 1.00 88.88 303 ALA A N 1
ATOM 2377 C CA . ALA A 1 303 ? -6.161 0.340 -2.579 1.00 88.88 303 ALA A CA 1
ATOM 2378 C C . ALA A 1 303 ? -5.160 1.044 -1.659 1.00 88.88 303 ALA A C 1
ATOM 2380 O O . ALA A 1 303 ? -5.548 1.833 -0.795 1.00 88.88 303 ALA A O 1
ATOM 2381 N N . THR A 1 304 ? -3.867 0.794 -1.867 1.00 91.94 304 THR A N 1
ATOM 2382 C CA . THR A 1 304 ? -2.846 1.597 -1.190 1.00 91.94 304 THR A CA 1
ATOM 2383 C C . THR A 1 304 ? -2.841 2.999 -1.794 1.00 91.94 304 THR A C 1
ATOM 2385 O O . THR A 1 304 ? -2.914 3.170 -3.009 1.00 91.94 304 THR A O 1
ATOM 2388 N N . VAL A 1 305 ? -2.770 4.015 -0.945 1.00 94.81 305 VAL A N 1
ATOM 2389 C CA . VAL A 1 305 ? -2.749 5.427 -1.318 1.00 94.81 305 VAL A CA 1
ATOM 2390 C C . VAL A 1 305 ? -1.492 6.089 -0.774 1.00 94.81 305 VAL A C 1
ATOM 2392 O O . VAL A 1 305 ? -1.067 5.827 0.356 1.00 94.81 305 VAL A O 1
ATOM 2395 N N . PHE A 1 306 ? -0.891 6.947 -1.594 1.00 97.88 306 PHE A N 1
ATOM 2396 C CA . PHE A 1 306 ? 0.164 7.855 -1.170 1.00 97.88 306 PHE A CA 1
ATOM 2397 C C . PHE A 1 306 ? -0.478 9.173 -0.756 1.00 97.88 306 PHE A C 1
ATOM 2399 O O . PHE A 1 306 ? -1.063 9.873 -1.582 1.00 97.88 306 PHE A O 1
ATOM 2406 N N . ILE A 1 307 ? -0.410 9.480 0.535 1.00 98.50 307 ILE A N 1
ATOM 2407 C CA . ILE A 1 307 ? -1.074 10.638 1.133 1.00 98.50 307 ILE A CA 1
ATOM 2408 C C . ILE A 1 307 ? -0.056 11.660 1.625 1.00 98.50 307 ILE A C 1
ATOM 2410 O O . ILE A 1 307 ? 1.039 11.298 2.059 1.00 98.50 307 ILE A O 1
ATOM 2414 N N . ALA A 1 308 ? -0.440 12.932 1.592 1.00 98.75 308 ALA A N 1
ATOM 2415 C CA . ALA A 1 308 ? 0.356 14.056 2.055 1.00 98.75 308 ALA A CA 1
ATOM 2416 C C . ALA A 1 308 ? -0.441 14.971 2.989 1.00 98.75 308 ALA A C 1
ATOM 2418 O O . ALA A 1 308 ? -1.654 15.137 2.865 1.00 98.75 308 ALA A O 1
ATOM 2419 N N . ASN A 1 309 ? 0.267 15.600 3.921 1.00 98.69 309 ASN A N 1
ATOM 2420 C CA . ASN A 1 309 ? -0.278 16.678 4.728 1.00 98.69 309 ASN A CA 1
ATOM 2421 C C . ASN A 1 309 ? -0.505 17.919 3.852 1.00 98.69 309 ASN A C 1
ATOM 2423 O O . ASN A 1 309 ? 0.402 18.310 3.115 1.00 98.69 309 ASN A O 1
ATOM 2427 N N . HIS A 1 310 ? -1.647 18.596 3.998 1.00 98.25 310 HIS A N 1
ATOM 2428 C CA . HIS A 1 310 ? -1.967 19.800 3.215 1.00 98.25 310 HIS A CA 1
ATOM 2429 C C . HIS A 1 310 ? -0.900 20.901 3.328 1.00 98.25 310 HIS A C 1
ATOM 2431 O O . HIS A 1 310 ? -0.440 21.409 2.311 1.00 98.25 310 HIS A O 1
ATOM 2437 N N . LYS A 1 311 ? -0.388 21.199 4.531 1.00 97.25 311 LYS A N 1
ATOM 2438 C CA . LYS A 1 311 ? 0.676 22.212 4.707 1.00 97.25 311 LYS A CA 1
ATOM 2439 C C . LYS A 1 311 ? 2.005 21.781 4.090 1.00 97.25 311 LYS A C 1
ATOM 2441 O O . LYS A 1 311 ? 2.772 22.611 3.615 1.00 97.25 311 LYS A O 1
ATOM 2446 N N . SER A 1 312 ? 2.302 20.481 4.103 1.00 97.50 312 SER A N 1
ATOM 2447 C CA . SER A 1 312 ? 3.494 19.959 3.423 1.00 97.50 312 SER A CA 1
ATOM 2448 C C . SER A 1 312 ? 3.355 20.011 1.907 1.00 97.50 312 SER A C 1
ATOM 2450 O O . SER A 1 312 ? 4.346 20.231 1.221 1.00 97.50 312 SER A O 1
ATOM 2452 N N . TRP A 1 313 ? 2.137 19.848 1.393 1.00 97.81 313 TRP A N 1
ATOM 2453 C CA . TRP A 1 313 ? 1.819 19.999 -0.023 1.00 97.81 313 TRP A CA 1
ATOM 2454 C C . TRP A 1 313 ? 1.892 21.458 -0.502 1.00 97.81 313 TRP A C 1
ATOM 2456 O O . TRP A 1 313 ? 2.161 21.711 -1.673 1.00 97.81 313 TRP A O 1
ATOM 2466 N N . GLU A 1 314 ? 1.692 22.424 0.395 1.00 97.38 314 GLU A N 1
ATOM 2467 C CA . GLU A 1 314 ? 1.856 23.854 0.105 1.00 97.38 314 GLU A CA 1
ATOM 2468 C C . GLU A 1 314 ? 3.329 24.303 0.057 1.00 97.38 314 GLU A C 1
ATOM 2470 O O . GLU A 1 314 ? 3.638 25.268 -0.644 1.00 97.38 314 GLU A O 1
ATOM 2475 N N . ASP A 1 315 ? 4.259 23.619 0.745 1.00 97.00 315 ASP A N 1
ATOM 2476 C CA . ASP A 1 315 ? 5.697 23.923 0.634 1.00 97.00 315 ASP A CA 1
ATOM 2477 C C . ASP A 1 315 ? 6.215 23.505 -0.760 1.00 97.00 315 ASP A C 1
ATOM 2479 O O . ASP A 1 315 ? 6.196 22.315 -1.088 1.00 97.00 315 ASP A O 1
ATOM 2483 N N . PRO A 1 316 ? 6.744 24.437 -1.581 1.00 96.81 316 PRO A N 1
ATOM 2484 C CA . PRO A 1 316 ? 7.135 24.131 -2.959 1.00 96.81 316 PRO A CA 1
ATOM 2485 C C . PRO A 1 316 ? 8.233 23.069 -3.092 1.00 96.81 316 PRO A C 1
ATOM 2487 O O . PRO A 1 316 ? 8.252 22.315 -4.065 1.00 96.81 316 PRO A O 1
ATOM 2490 N N . TRP A 1 317 ? 9.163 23.007 -2.134 1.00 97.06 317 TRP A N 1
ATOM 2491 C CA . TRP A 1 317 ? 10.248 22.027 -2.159 1.00 97.06 317 TRP A CA 1
ATOM 2492 C C . TRP A 1 317 ? 9.717 20.637 -1.805 1.00 97.06 317 TRP A C 1
ATOM 2494 O O . TRP A 1 317 ? 9.993 19.678 -2.528 1.00 97.06 317 TRP A O 1
ATOM 2504 N N . LYS A 1 318 ? 8.900 20.535 -0.745 1.00 97.81 318 LYS A N 1
ATOM 2505 C CA . LYS A 1 318 ? 8.270 19.266 -0.359 1.00 97.81 318 LYS A CA 1
ATOM 2506 C C . LYS A 1 318 ? 7.349 18.777 -1.462 1.00 97.81 318 LYS A C 1
ATOM 2508 O O . LYS A 1 318 ? 7.501 17.637 -1.881 1.00 97.81 318 LYS A O 1
ATOM 2513 N N . LYS A 1 319 ? 6.474 19.635 -1.992 1.00 98.00 319 LYS A N 1
ATOM 2514 C CA . LYS A 1 319 ? 5.573 19.297 -3.098 1.00 98.00 319 LYS A CA 1
ATOM 2515 C C . LYS A 1 319 ? 6.325 18.675 -4.272 1.00 98.00 319 LYS A C 1
ATOM 2517 O O . LYS A 1 319 ? 6.003 17.560 -4.664 1.00 98.00 319 LYS A O 1
ATOM 2522 N N . LYS A 1 320 ? 7.390 19.328 -4.749 1.00 98.19 320 LYS A N 1
ATOM 2523 C CA . LYS A 1 320 ? 8.218 18.804 -5.844 1.00 98.19 320 LYS A CA 1
ATOM 2524 C C . LYS A 1 320 ? 8.823 17.436 -5.511 1.00 98.19 320 LYS A C 1
ATOM 2526 O O . LYS A 1 320 ? 8.830 16.542 -6.354 1.00 98.19 320 LYS A O 1
ATOM 2531 N N . LYS A 1 321 ? 9.335 17.248 -4.288 1.00 97.81 321 LYS A N 1
ATOM 2532 C CA . LYS A 1 321 ? 9.887 15.952 -3.862 1.00 97.81 321 LYS A CA 1
ATOM 2533 C C . LYS A 1 321 ? 8.803 14.870 -3.790 1.00 97.81 321 LYS A C 1
ATOM 2535 O O . LYS A 1 321 ? 9.041 13.750 -4.228 1.00 97.81 321 LYS A O 1
ATOM 2540 N N . ILE A 1 322 ? 7.610 15.206 -3.306 1.00 98.44 322 ILE A N 1
ATOM 2541 C CA . ILE A 1 322 ? 6.456 14.301 -3.234 1.00 98.44 322 ILE A CA 1
ATOM 2542 C C . ILE A 1 322 ? 5.974 13.915 -4.642 1.00 98.44 322 ILE A C 1
ATOM 2544 O O . ILE A 1 322 ? 5.762 12.733 -4.901 1.00 98.44 322 ILE A O 1
ATOM 2548 N N . GLU A 1 323 ? 5.865 14.870 -5.567 1.00 98.00 323 GLU A N 1
ATOM 2549 C CA . GLU A 1 323 ? 5.512 14.620 -6.974 1.00 98.00 323 GLU A CA 1
ATOM 2550 C C . GLU A 1 323 ? 6.532 13.691 -7.649 1.00 98.00 323 GLU A C 1
ATOM 2552 O O . GLU A 1 323 ? 6.153 12.719 -8.303 1.00 98.00 323 GLU A O 1
ATOM 2557 N N . ASN A 1 324 ? 7.831 13.917 -7.421 1.00 97.62 324 ASN A N 1
ATOM 2558 C CA . ASN A 1 324 ? 8.881 13.028 -7.918 1.00 97.62 324 ASN A CA 1
ATOM 2559 C C . ASN A 1 324 ? 8.722 11.601 -7.374 1.00 97.62 324 ASN A C 1
ATOM 2561 O O . ASN A 1 324 ? 8.812 10.639 -8.136 1.00 97.62 324 ASN A O 1
ATOM 2565 N N . LEU A 1 325 ? 8.468 11.448 -6.069 1.00 97.69 325 LEU A N 1
ATOM 2566 C CA . LEU A 1 325 ? 8.222 10.136 -5.465 1.00 97.69 325 LEU A CA 1
ATOM 2567 C C . LEU A 1 325 ? 7.004 9.453 -6.093 1.00 97.69 325 LEU A C 1
ATOM 2569 O O . LEU A 1 325 ? 7.093 8.275 -6.428 1.00 97.69 325 LEU A O 1
ATOM 2573 N N . ALA A 1 326 ? 5.907 10.183 -6.310 1.00 96.62 326 ALA A N 1
ATOM 2574 C CA . ALA A 1 326 ? 4.702 9.648 -6.939 1.00 96.62 326 ALA A CA 1
ATOM 2575 C C . ALA A 1 326 ? 4.984 9.110 -8.352 1.00 96.62 326 ALA A C 1
ATOM 2577 O O . ALA A 1 326 ? 4.659 7.956 -8.634 1.00 96.62 326 ALA A O 1
ATOM 2578 N N . ILE A 1 327 ? 5.686 9.879 -9.195 1.00 96.00 327 ILE A N 1
ATOM 2579 C CA . ILE A 1 327 ? 6.106 9.451 -10.543 1.00 96.00 327 ILE A CA 1
ATOM 2580 C C . ILE A 1 327 ? 6.941 8.165 -10.470 1.00 96.00 327 ILE A C 1
ATOM 2582 O O . ILE A 1 327 ? 6.707 7.206 -11.211 1.00 96.00 327 ILE A O 1
ATOM 2586 N N . LEU A 1 328 ? 7.918 8.119 -9.559 1.00 96.75 328 LEU A N 1
ATOM 2587 C CA . LEU A 1 328 ? 8.814 6.972 -9.421 1.00 96.75 328 LEU A CA 1
ATOM 2588 C C . LEU A 1 328 ? 8.096 5.728 -8.879 1.00 96.75 328 LEU A C 1
ATOM 2590 O O . LEU A 1 328 ? 8.380 4.622 -9.340 1.00 96.75 328 LEU A O 1
ATOM 2594 N N . PHE A 1 329 ? 7.180 5.888 -7.923 1.00 95.00 329 PHE A N 1
ATOM 2595 C CA . PHE A 1 329 ? 6.380 4.795 -7.367 1.00 95.00 329 PHE A CA 1
ATOM 2596 C C . PHE A 1 329 ? 5.404 4.246 -8.398 1.00 95.00 329 PHE A C 1
ATOM 2598 O O . PHE A 1 329 ? 5.360 3.033 -8.594 1.00 95.00 329 PHE A O 1
ATOM 2605 N N . HIS A 1 330 ? 4.697 5.121 -9.112 1.00 92.56 330 HIS A N 1
ATOM 2606 C CA . HIS A 1 330 ? 3.792 4.722 -10.181 1.00 92.56 330 HIS A CA 1
ATOM 2607 C C . HIS A 1 330 ? 4.532 3.925 -11.262 1.00 92.56 330 HIS A C 1
ATOM 2609 O O . HIS A 1 330 ? 4.136 2.811 -11.607 1.00 92.56 330 HIS A O 1
ATOM 2615 N N . GLY A 1 331 ? 5.685 4.422 -11.717 1.00 92.94 331 GLY A N 1
ATOM 2616 C CA . GLY A 1 331 ? 6.474 3.703 -12.710 1.00 92.94 331 GLY A CA 1
ATOM 2617 C C . GLY A 1 331 ? 7.065 2.385 -12.207 1.00 92.94 331 GLY A C 1
ATOM 2618 O O . GLY A 1 331 ? 7.211 1.440 -12.984 1.00 92.94 331 GLY A O 1
ATOM 2619 N N . ALA A 1 332 ? 7.405 2.295 -10.918 1.00 93.56 332 ALA A N 1
ATOM 2620 C CA . ALA A 1 332 ? 7.857 1.053 -10.293 1.00 93.56 332 ALA A CA 1
ATOM 2621 C C . ALA A 1 332 ? 6.736 0.007 -10.198 1.00 93.56 332 ALA A C 1
ATOM 2623 O O . ALA A 1 332 ? 7.032 -1.186 -10.226 1.00 93.56 332 ALA A O 1
ATOM 2624 N N . ILE A 1 333 ? 5.474 0.434 -10.089 1.00 89.50 333 ILE A N 1
ATOM 2625 C CA . ILE A 1 333 ? 4.303 -0.451 -10.132 1.00 89.50 333 ILE A CA 1
ATOM 2626 C C . ILE A 1 333 ? 4.059 -0.927 -11.558 1.00 89.50 333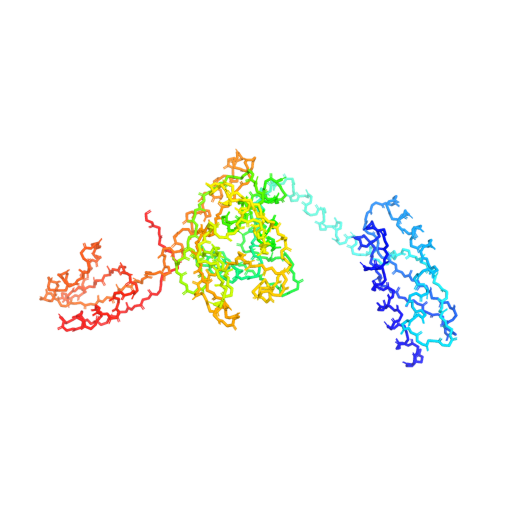 ILE A C 1
ATOM 2628 O O . ILE A 1 333 ? 3.999 -2.134 -11.762 1.00 89.50 333 ILE A O 1
ATOM 2632 N N . ILE A 1 334 ? 4.015 -0.018 -12.542 1.00 88.38 334 ILE A N 1
ATOM 2633 C CA . ILE A 1 334 ? 3.834 -0.382 -13.960 1.00 88.38 334 ILE A CA 1
ATOM 2634 C C . ILE A 1 334 ? 4.873 -1.418 -14.389 1.00 88.38 334 ILE A C 1
ATOM 2636 O O . ILE A 1 334 ? 4.549 -2.371 -15.089 1.00 88.38 334 ILE A O 1
ATOM 2640 N N . ALA A 1 335 ? 6.129 -1.240 -13.978 1.00 90.56 335 ALA A N 1
ATOM 2641 C CA . ALA A 1 335 ? 7.211 -2.129 -14.374 1.00 90.56 335 ALA A CA 1
ATOM 2642 C C . ALA A 1 335 ? 7.075 -3.565 -13.852 1.00 90.56 335 ALA A C 1
ATOM 2644 O O . ALA A 1 335 ? 7.693 -4.451 -14.429 1.00 90.56 335 ALA A O 1
ATOM 2645 N N . ARG A 1 336 ? 6.282 -3.812 -12.797 1.00 86.19 336 ARG A N 1
ATOM 2646 C CA . ARG A 1 336 ? 6.116 -5.162 -12.230 1.00 86.19 336 ARG A CA 1
ATOM 2647 C C . ARG A 1 336 ? 5.493 -6.143 -13.210 1.00 86.19 336 ARG A C 1
ATOM 2649 O O . ARG A 1 336 ? 5.869 -7.302 -13.175 1.00 86.19 336 ARG A O 1
ATOM 2656 N N . ASP A 1 337 ? 4.602 -5.671 -14.077 1.00 85.94 337 ASP A N 1
ATOM 2657 C CA . ASP A 1 337 ? 3.915 -6.521 -15.058 1.00 85.94 337 ASP A CA 1
ATOM 2658 C C . ASP A 1 337 ? 4.545 -6.448 -16.441 1.00 85.94 337 ASP A C 1
ATOM 2660 O O . ASP A 1 337 ? 3.985 -6.957 -17.412 1.00 85.94 337 ASP A O 1
ATOM 2664 N N . LYS A 1 338 ? 5.677 -5.753 -16.566 1.00 89.50 338 LYS A N 1
ATOM 2665 C CA . LYS A 1 338 ? 6.317 -5.496 -17.848 1.00 89.50 338 LYS A CA 1
ATOM 2666 C C . LYS A 1 338 ? 7.702 -6.113 -17.875 1.00 89.50 338 LYS A C 1
ATOM 2668 O O . LYS A 1 338 ? 8.491 -5.962 -16.947 1.00 89.50 338 LYS A O 1
ATOM 2673 N N . VAL A 1 339 ? 8.040 -6.704 -19.010 1.00 93.06 339 VAL A N 1
ATOM 2674 C CA . VAL A 1 339 ? 9.399 -7.169 -19.288 1.00 93.06 339 VAL A CA 1
ATOM 2675 C C . VAL A 1 339 ? 9.915 -6.535 -20.562 1.00 93.06 339 VAL A C 1
ATOM 2677 O O . VAL A 1 339 ? 9.148 -6.238 -21.482 1.00 93.06 339 VAL A O 1
ATOM 2680 N N . GLY A 1 340 ? 11.225 -6.334 -20.620 1.00 93.56 340 GLY A N 1
ATOM 2681 C CA . GLY A 1 340 ? 11.900 -6.064 -21.875 1.00 93.56 340 GLY A CA 1
ATOM 2682 C C . GLY A 1 340 ? 12.178 -7.373 -22.605 1.00 93.56 340 GLY A C 1
ATOM 2683 O O . GLY A 1 340 ? 12.641 -8.340 -22.001 1.00 93.56 340 GLY A O 1
ATOM 2684 N N . LEU A 1 341 ? 11.902 -7.396 -23.905 1.00 94.38 341 LEU A N 1
ATOM 2685 C CA . LEU A 1 341 ? 12.333 -8.443 -24.817 1.00 94.38 341 LEU A CA 1
ATOM 2686 C C . LEU A 1 341 ? 13.305 -7.856 -25.830 1.00 94.38 341 LEU A C 1
ATOM 2688 O O . LEU A 1 341 ? 12.986 -6.892 -26.527 1.00 94.38 341 LEU A O 1
ATOM 2692 N N . LYS A 1 342 ? 14.466 -8.495 -25.951 1.00 95.81 342 LYS A N 1
ATOM 2693 C CA . LYS A 1 342 ? 15.463 -8.217 -26.981 1.00 95.81 342 LYS A CA 1
ATOM 2694 C C . LYS A 1 342 ? 15.699 -9.467 -27.809 1.00 95.81 342 LYS A C 1
ATOM 2696 O O . LYS A 1 342 ? 15.805 -10.550 -27.252 1.00 95.81 342 LYS A O 1
ATOM 2701 N N . MET A 1 343 ? 15.781 -9.337 -29.123 1.00 96.38 343 MET A N 1
ATOM 2702 C CA . MET A 1 343 ? 16.010 -10.469 -30.023 1.00 96.38 343 MET A CA 1
ATOM 2703 C C . MET A 1 343 ? 16.665 -10.012 -31.319 1.00 96.38 343 MET A C 1
ATOM 2705 O O . MET A 1 343 ? 16.628 -8.832 -31.649 1.00 96.38 343 MET A O 1
ATOM 2709 N N . ASN A 1 344 ? 17.223 -10.952 -32.069 1.00 97.25 344 ASN A N 1
ATOM 2710 C CA . ASN A 1 344 ? 17.702 -10.737 -33.425 1.00 97.25 344 ASN A CA 1
ATOM 2711 C C . ASN A 1 344 ? 16.785 -11.447 -34.422 1.00 97.25 344 ASN A C 1
ATOM 2713 O O . ASN A 1 344 ? 16.192 -12.476 -34.102 1.00 97.25 344 ASN A O 1
ATOM 2717 N N . ILE A 1 345 ? 16.692 -10.916 -35.635 1.00 96.94 345 ILE A N 1
ATOM 2718 C CA . ILE A 1 345 ? 15.922 -11.497 -36.734 1.00 96.94 345 ILE A CA 1
ATOM 2719 C C . ILE A 1 345 ? 16.637 -11.242 -38.060 1.00 96.94 345 ILE A C 1
ATOM 2721 O O . ILE A 1 345 ? 17.290 -10.212 -38.227 1.00 96.94 345 ILE A O 1
ATOM 2725 N N . SER A 1 346 ? 16.522 -12.169 -39.009 1.00 96.44 346 SER A N 1
ATOM 2726 C CA . SER A 1 346 ? 17.028 -11.968 -40.370 1.00 96.44 346 SER A CA 1
ATOM 2727 C C . SER A 1 346 ? 16.237 -10.881 -41.114 1.00 96.44 346 SER A C 1
ATOM 2729 O O . SER A 1 346 ? 15.132 -10.506 -40.717 1.00 96.44 346 SER A O 1
ATOM 2731 N N . ASN A 1 347 ? 16.780 -10.397 -42.235 1.00 94.00 347 ASN A N 1
ATOM 2732 C CA . ASN A 1 347 ? 16.086 -9.425 -43.089 1.00 94.00 347 ASN A CA 1
ATOM 2733 C C . ASN A 1 347 ? 14.723 -9.950 -43.580 1.00 94.00 347 ASN A C 1
ATOM 2735 O O . ASN A 1 347 ? 13.748 -9.206 -43.620 1.00 94.00 347 ASN A O 1
ATOM 2739 N N . GLU A 1 348 ? 14.650 -11.240 -43.914 1.00 93.12 348 GLU A N 1
ATOM 2740 C CA . GLU A 1 348 ? 13.440 -11.892 -44.432 1.00 93.12 348 GLU A CA 1
ATOM 2741 C C . GLU A 1 348 ? 12.363 -12.083 -43.353 1.00 93.12 348 GLU A C 1
ATOM 2743 O O . GLU A 1 348 ? 11.172 -12.004 -43.644 1.00 93.12 348 GLU A O 1
ATOM 2748 N N . GLY A 1 349 ? 12.771 -12.308 -42.099 1.00 92.06 349 GLY A N 1
ATOM 2749 C CA . GLY A 1 349 ? 11.856 -12.565 -40.986 1.00 92.06 349 GLY A CA 1
ATOM 2750 C C . GLY A 1 349 ? 11.249 -11.312 -40.349 1.00 92.06 349 GLY A C 1
ATOM 2751 O O . GLY A 1 349 ? 10.326 -11.441 -39.546 1.00 92.06 349 GLY A O 1
ATOM 2752 N N . LEU A 1 350 ? 11.740 -10.110 -40.683 1.00 92.38 350 LEU A N 1
ATOM 2753 C CA . LEU A 1 350 ? 11.366 -8.868 -39.997 1.00 92.38 350 LEU A CA 1
ATOM 2754 C C . LEU A 1 350 ? 9.856 -8.598 -40.040 1.00 92.38 350 LEU A C 1
ATOM 2756 O O . LEU A 1 350 ? 9.244 -8.421 -38.991 1.00 92.38 350 LEU A O 1
ATOM 2760 N N . ASN A 1 351 ? 9.245 -8.586 -41.227 1.00 91.50 351 ASN A N 1
ATOM 2761 C CA . ASN A 1 351 ? 7.825 -8.239 -41.367 1.00 91.50 351 ASN A CA 1
ATOM 2762 C C . ASN A 1 351 ? 6.924 -9.243 -40.636 1.00 91.50 351 ASN A C 1
ATOM 2764 O O . ASN A 1 351 ? 6.062 -8.846 -39.857 1.00 91.50 351 ASN A O 1
ATOM 2768 N N . THR A 1 352 ? 7.192 -10.539 -40.806 1.00 92.00 352 THR A N 1
ATOM 2769 C CA . THR A 1 352 ? 6.461 -11.615 -40.124 1.00 92.00 352 THR A CA 1
ATOM 2770 C C . THR A 1 352 ? 6.592 -11.515 -38.603 1.00 92.00 352 THR A C 1
ATOM 2772 O O . THR A 1 352 ? 5.637 -11.782 -37.878 1.00 92.00 352 THR A O 1
ATOM 2775 N N . LEU A 1 353 ? 7.764 -11.118 -38.097 1.00 91.88 353 LEU A N 1
ATOM 2776 C CA . LEU A 1 353 ? 7.977 -10.891 -36.669 1.00 91.88 353 LEU A CA 1
ATOM 2777 C C . LEU A 1 353 ? 7.163 -9.698 -36.158 1.00 91.88 353 LEU A C 1
ATOM 2779 O O . LEU A 1 353 ? 6.529 -9.805 -35.108 1.00 91.88 353 LEU A O 1
ATOM 2783 N N . LEU A 1 354 ? 7.152 -8.582 -36.893 1.00 90.44 354 LEU A N 1
ATOM 2784 C CA . LEU A 1 354 ? 6.401 -7.381 -36.517 1.00 90.44 354 LEU A CA 1
ATOM 2785 C C . LEU A 1 354 ? 4.887 -7.630 -36.468 1.00 90.44 354 LEU A C 1
ATOM 2787 O O . LEU A 1 354 ? 4.229 -7.112 -35.574 1.00 90.44 354 LEU A O 1
ATOM 2791 N N . GLU A 1 355 ? 4.348 -8.469 -37.358 1.00 89.50 355 GLU A N 1
ATOM 2792 C CA . GLU A 1 355 ? 2.935 -8.883 -37.331 1.00 89.50 355 GLU A CA 1
ATOM 2793 C C . GLU A 1 355 ? 2.570 -9.734 -36.104 1.00 89.50 355 GLU A C 1
ATOM 2795 O O . GLU A 1 355 ? 1.412 -9.757 -35.684 1.00 89.50 355 GLU A O 1
ATOM 2800 N N . LYS A 1 356 ? 3.542 -10.458 -35.534 1.00 87.94 356 LYS A N 1
ATOM 2801 C CA . LYS A 1 356 ? 3.337 -11.288 -34.338 1.00 87.94 356 LYS A CA 1
ATOM 2802 C C . LYS A 1 356 ? 3.432 -10.497 -33.046 1.00 87.94 356 LYS A C 1
ATOM 2804 O O . LYS A 1 356 ? 2.784 -10.864 -32.068 1.00 87.94 356 LYS A O 1
ATOM 2809 N N . LEU A 1 357 ? 4.232 -9.434 -33.017 1.00 86.94 357 LEU A N 1
ATOM 2810 C CA . LEU A 1 357 ? 4.340 -8.600 -31.829 1.00 86.94 357 LEU A CA 1
ATOM 2811 C C . LEU A 1 357 ? 2.991 -7.921 -31.518 1.00 86.94 357 LEU A C 1
ATOM 2813 O O . LEU A 1 357 ? 2.297 -7.480 -32.434 1.00 86.94 357 LEU A O 1
ATOM 2817 N N . PRO A 1 358 ? 2.599 -7.809 -30.234 1.00 79.38 358 PRO A N 1
ATOM 2818 C CA . PRO A 1 358 ? 1.361 -7.135 -29.860 1.00 79.38 358 PRO A CA 1
ATOM 2819 C C . PRO A 1 358 ? 1.320 -5.704 -30.414 1.00 79.38 358 PRO A C 1
ATOM 2821 O O . PRO A 1 358 ? 2.192 -4.892 -30.107 1.00 79.38 358 PRO A O 1
ATOM 2824 N N . ALA A 1 359 ? 0.277 -5.385 -31.186 1.00 54.09 359 ALA A N 1
ATOM 2825 C CA . ALA A 1 359 ? 0.147 -4.151 -31.974 1.00 54.09 359 ALA A CA 1
ATOM 2826 C C . ALA A 1 359 ? 0.225 -2.829 -31.176 1.00 54.09 359 ALA A C 1
ATOM 2828 O O . ALA A 1 359 ? 0.327 -1.758 -31.765 1.00 54.09 359 ALA A O 1
ATOM 2829 N N . LEU A 1 360 ? 0.168 -2.878 -29.842 1.00 50.66 360 LEU A N 1
ATOM 2830 C CA . LEU A 1 360 ? 0.132 -1.696 -28.977 1.00 50.66 360 LEU A CA 1
ATOM 2831 C C . LEU A 1 360 ? 1.485 -0.985 -28.821 1.00 50.66 360 LEU A C 1
ATOM 2833 O O . LEU A 1 360 ? 1.520 0.090 -28.223 1.00 50.66 360 LEU A O 1
ATOM 2837 N N . ARG A 1 361 ? 2.603 -1.555 -29.294 1.00 59.97 361 ARG A N 1
ATOM 2838 C CA . ARG A 1 361 ? 3.933 -0.959 -29.094 1.00 59.97 361 ARG A CA 1
ATOM 2839 C C . ARG A 1 361 ? 4.793 -1.053 -30.342 1.00 59.97 361 ARG A C 1
ATOM 2841 O O . ARG A 1 361 ? 5.070 -2.146 -30.820 1.00 59.97 361 ARG A O 1
ATOM 2848 N N . THR A 1 362 ? 5.253 0.101 -30.821 1.00 79.44 362 THR A N 1
ATOM 2849 C CA . THR A 1 362 ? 6.251 0.196 -31.889 1.00 79.44 362 THR A CA 1
ATOM 2850 C C . THR A 1 362 ? 7.594 -0.291 -31.341 1.00 79.44 362 THR A C 1
ATOM 2852 O O . THR A 1 362 ? 8.147 0.371 -30.460 1.00 79.44 362 THR A O 1
ATOM 2855 N N . PRO A 1 363 ? 8.119 -1.441 -31.796 1.00 88.88 363 PRO A N 1
ATOM 2856 C CA . PRO A 1 363 ? 9.405 -1.924 -31.321 1.00 88.88 363 PRO A CA 1
ATOM 2857 C C . PRO A 1 363 ? 10.540 -1.052 -31.865 1.00 88.88 363 PRO A C 1
ATOM 2859 O O . PRO A 1 363 ? 10.456 -0.500 -32.964 1.00 88.88 363 PRO A O 1
ATOM 2862 N N . THR A 1 364 ? 11.638 -0.978 -31.121 1.00 91.38 364 THR A N 1
ATOM 2863 C CA . THR A 1 364 ? 12.891 -0.418 -31.626 1.00 91.38 364 THR A CA 1
ATOM 2864 C C . THR A 1 364 ? 13.529 -1.425 -32.572 1.00 91.38 364 THR A C 1
ATOM 2866 O O . THR A 1 364 ? 13.690 -2.593 -32.219 1.00 91.38 364 THR A O 1
ATOM 2869 N N . ILE A 1 365 ? 13.921 -0.970 -33.763 1.00 94.31 365 ILE A N 1
ATOM 2870 C CA . ILE A 1 365 ? 14.542 -1.794 -34.803 1.00 94.31 365 ILE A CA 1
ATOM 2871 C C . ILE A 1 365 ? 15.922 -1.212 -35.107 1.00 94.31 365 ILE A C 1
ATOM 2873 O O . ILE A 1 365 ? 16.032 -0.078 -35.567 1.00 94.31 365 ILE A O 1
ATOM 2877 N N . SER A 1 366 ? 16.977 -1.985 -34.850 1.00 95.50 366 SER A N 1
ATOM 2878 C CA . SER A 1 366 ? 18.370 -1.584 -35.083 1.00 95.50 366 SER A CA 1
ATOM 2879 C C . SER A 1 366 ? 19.043 -2.535 -36.077 1.00 95.50 366 SER A C 1
ATOM 2881 O O . SER A 1 366 ? 19.027 -3.739 -35.836 1.00 95.50 366 SER A O 1
ATOM 2883 N N . PRO A 1 367 ? 19.653 -2.061 -37.178 1.00 95.81 367 PRO A N 1
ATOM 2884 C CA . PRO A 1 367 ? 20.345 -2.940 -38.120 1.00 95.81 367 PRO A CA 1
ATOM 2885 C C . PRO A 1 367 ? 21.604 -3.557 -37.495 1.00 95.81 367 PRO A C 1
ATOM 2887 O O . PRO A 1 367 ? 22.350 -2.895 -36.772 1.00 95.81 367 PRO A O 1
ATOM 2890 N N . LEU A 1 368 ? 21.858 -4.828 -37.800 1.00 93.62 368 LEU A N 1
ATOM 2891 C CA . LEU A 1 368 ? 23.063 -5.546 -37.391 1.00 93.62 368 LEU A CA 1
ATOM 2892 C C . LEU A 1 368 ? 24.211 -5.312 -38.383 1.00 93.62 368 LEU A C 1
ATOM 2894 O O . LEU A 1 368 ? 24.006 -5.100 -39.582 1.00 93.62 368 LEU A O 1
ATOM 2898 N N . SER A 1 369 ? 25.449 -5.387 -37.889 1.00 92.81 369 SER A N 1
ATOM 2899 C CA . SER A 1 369 ? 26.652 -5.256 -38.717 1.00 92.81 369 SER A CA 1
ATOM 2900 C C . SER A 1 369 ? 26.696 -6.304 -39.834 1.00 92.81 369 SER A C 1
ATOM 2902 O O . SER A 1 369 ? 26.242 -7.434 -39.665 1.00 92.81 369 SER A O 1
ATOM 2904 N N . GLY A 1 370 ? 27.263 -5.932 -40.984 1.00 89.31 370 GLY A N 1
ATOM 2905 C CA . GLY A 1 370 ? 27.422 -6.851 -42.116 1.00 89.31 370 GLY A CA 1
ATOM 2906 C C . GLY A 1 370 ? 26.107 -7.276 -42.779 1.00 89.31 370 GLY A C 1
ATOM 2907 O O . GLY A 1 370 ? 26.082 -8.312 -43.431 1.00 89.31 370 GLY A O 1
ATOM 2908 N N . ASN A 1 371 ? 25.028 -6.498 -42.614 1.00 87.44 371 ASN A N 1
ATOM 2909 C CA . ASN A 1 371 ? 23.694 -6.803 -43.147 1.00 87.44 371 ASN A CA 1
ATOM 2910 C C . ASN A 1 371 ? 23.109 -8.133 -42.625 1.00 87.44 371 ASN A C 1
ATOM 2912 O O . ASN A 1 371 ? 22.311 -8.783 -43.300 1.00 87.44 371 ASN A O 1
ATOM 2916 N N . ALA A 1 372 ? 23.503 -8.537 -41.412 1.00 90.88 372 ALA A N 1
ATOM 2917 C CA . ALA A 1 372 ? 23.098 -9.802 -40.798 1.00 90.88 372 ALA A CA 1
ATOM 2918 C C . ALA A 1 372 ? 21.620 -9.842 -40.348 1.00 90.88 372 ALA A C 1
ATOM 2920 O O . ALA A 1 372 ? 21.153 -10.879 -39.886 1.00 90.88 372 ALA A O 1
ATOM 2921 N N . GLY A 1 373 ? 20.884 -8.732 -40.478 1.00 95.31 373 GLY A N 1
ATOM 2922 C CA . GLY A 1 373 ? 19.491 -8.596 -40.059 1.00 95.31 373 GLY A CA 1
ATOM 2923 C C . GLY A 1 373 ? 19.294 -7.438 -39.084 1.00 95.31 373 GLY A C 1
ATOM 2924 O O . GLY A 1 373 ? 19.971 -6.414 -39.185 1.00 95.31 373 GLY A O 1
ATOM 2925 N N . TYR A 1 374 ? 18.385 -7.609 -38.126 1.00 96.88 374 TYR A N 1
ATOM 2926 C CA . TYR A 1 374 ? 17.968 -6.573 -37.184 1.00 96.88 374 TYR A CA 1
ATOM 2927 C C . TYR A 1 374 ? 17.962 -7.078 -35.741 1.00 96.88 374 TYR A C 1
ATOM 2929 O O . TYR A 1 374 ? 17.555 -8.205 -35.473 1.00 96.88 374 TYR A O 1
ATOM 2937 N N . ALA A 1 375 ? 18.360 -6.214 -34.811 1.00 96.38 375 ALA A N 1
ATOM 2938 C CA . ALA A 1 375 ? 18.038 -6.325 -33.398 1.00 96.38 375 ALA A CA 1
ATOM 2939 C C . ALA A 1 375 ? 16.703 -5.618 -33.130 1.00 96.38 375 ALA A C 1
ATOM 2941 O O . ALA A 1 375 ? 16.523 -4.454 -33.494 1.00 96.38 375 ALA A O 1
ATOM 2942 N N . ILE A 1 376 ? 15.789 -6.327 -32.479 1.00 94.69 376 ILE A N 1
ATOM 2943 C CA . ILE A 1 376 ? 14.461 -5.862 -32.097 1.00 94.69 376 ILE A CA 1
ATOM 2944 C C . ILE A 1 376 ? 14.411 -5.751 -30.578 1.00 94.69 376 ILE A C 1
ATOM 2946 O O . ILE A 1 376 ? 14.787 -6.691 -29.875 1.00 94.69 376 ILE A O 1
ATOM 2950 N N . GLU A 1 377 ? 13.930 -4.617 -30.077 1.00 94.06 377 GLU A N 1
ATOM 2951 C CA . GLU A 1 377 ? 13.703 -4.387 -28.652 1.00 94.06 377 GLU A CA 1
ATOM 2952 C C . GLU A 1 377 ? 12.280 -3.876 -28.423 1.00 94.06 377 GLU A C 1
ATOM 2954 O O . GLU A 1 377 ? 11.810 -2.960 -29.099 1.00 94.06 377 GLU A O 1
ATOM 2959 N N . THR A 1 378 ? 11.568 -4.492 -27.484 1.00 91.88 378 THR A N 1
ATOM 2960 C CA . THR A 1 378 ? 10.198 -4.117 -27.130 1.00 91.88 378 THR A CA 1
ATOM 2961 C C . THR A 1 378 ? 9.936 -4.384 -25.656 1.00 91.88 378 THR A C 1
ATOM 2963 O O . THR A 1 378 ? 10.614 -5.196 -25.033 1.00 91.88 378 THR A O 1
ATOM 2966 N N . VAL A 1 379 ? 8.940 -3.713 -25.088 1.00 91.12 379 VAL A N 1
ATOM 2967 C CA . VAL A 1 379 ? 8.497 -3.951 -23.712 1.00 91.12 379 VAL A CA 1
ATOM 2968 C C . VAL A 1 379 ? 7.073 -4.467 -23.753 1.00 91.12 379 VAL A C 1
ATOM 2970 O O . VAL A 1 379 ? 6.216 -3.774 -24.287 1.00 91.12 379 VAL A O 1
ATOM 2973 N N . LEU A 1 380 ? 6.797 -5.627 -23.168 1.00 90.25 380 LEU A N 1
ATOM 2974 C CA . LEU A 1 380 ? 5.488 -6.288 -23.227 1.00 90.25 380 LEU A CA 1
ATOM 2975 C C . LEU A 1 380 ? 4.962 -6.599 -21.827 1.00 90.25 380 LEU A C 1
ATOM 2977 O O . LEU A 1 380 ? 5.714 -6.545 -20.858 1.00 90.25 380 LEU A O 1
ATOM 2981 N N . ASP A 1 381 ? 3.677 -6.941 -21.738 1.00 89.88 381 ASP A N 1
ATOM 2982 C CA . ASP A 1 381 ? 3.105 -7.559 -20.542 1.00 89.88 381 ASP A CA 1
ATOM 2983 C C . ASP A 1 381 ? 3.689 -8.956 -20.314 1.00 89.88 381 ASP A C 1
ATOM 2985 O O . ASP A 1 381 ? 3.664 -9.789 -21.224 1.00 89.88 381 ASP A O 1
ATOM 2989 N N . GLU A 1 382 ? 4.150 -9.233 -19.092 1.00 89.31 382 GLU A N 1
ATOM 2990 C CA . GLU A 1 382 ? 4.745 -10.519 -18.696 1.00 89.31 382 GLU A CA 1
ATOM 2991 C C . GLU A 1 382 ? 3.793 -11.696 -18.980 1.00 89.31 382 GLU A C 1
ATOM 2993 O O . GLU A 1 382 ? 4.197 -12.772 -19.426 1.00 89.31 382 GLU A O 1
ATOM 2998 N N . SER A 1 383 ? 2.486 -11.474 -18.818 1.00 89.81 383 SER A N 1
ATOM 2999 C CA . SER A 1 383 ? 1.443 -12.474 -19.075 1.00 89.81 383 SER A CA 1
ATOM 3000 C C . SER A 1 383 ? 1.420 -12.989 -20.522 1.00 89.81 383 SER A C 1
ATOM 3002 O O . SER A 1 383 ? 1.042 -14.140 -20.757 1.00 89.81 383 SER A O 1
ATOM 3004 N N . VAL A 1 384 ? 1.864 -12.176 -21.485 1.00 90.31 384 VAL A N 1
ATOM 3005 C CA . VAL A 1 384 ? 1.882 -12.506 -22.920 1.00 90.31 384 VAL A CA 1
ATOM 3006 C C . VAL A 1 384 ? 3.176 -13.226 -23.317 1.00 90.31 384 VAL A C 1
ATOM 3008 O O . VAL A 1 384 ? 3.191 -13.994 -24.283 1.00 90.31 384 VAL A O 1
ATOM 3011 N N . VAL A 1 385 ? 4.254 -13.043 -22.547 1.00 91.25 385 VAL A N 1
ATOM 3012 C CA . VAL A 1 385 ? 5.617 -13.502 -22.871 1.00 91.25 385 VAL A CA 1
ATOM 3013 C C . VAL A 1 385 ? 5.680 -15.007 -23.121 1.00 91.25 385 VAL A C 1
ATOM 3015 O O . VAL A 1 385 ? 6.237 -15.457 -24.126 1.00 91.25 385 VAL A O 1
ATOM 3018 N N . ARG A 1 386 ? 5.025 -15.788 -22.252 1.00 92.25 386 ARG A N 1
ATOM 3019 C CA . ARG A 1 386 ? 4.979 -17.258 -22.339 1.00 92.25 386 ARG A CA 1
ATOM 3020 C C . ARG A 1 386 ? 4.434 -17.775 -23.676 1.00 92.25 386 ARG A C 1
ATOM 3022 O O . ARG A 1 386 ? 4.812 -18.858 -24.110 1.00 92.25 386 ARG A O 1
ATOM 3029 N N . ASN A 1 387 ? 3.548 -17.008 -24.313 1.00 92.19 387 ASN A N 1
ATOM 3030 C CA . ASN A 1 387 ? 2.915 -17.376 -25.577 1.00 92.19 387 ASN A CA 1
ATOM 3031 C C . ASN A 1 387 ? 3.712 -16.836 -26.768 1.00 92.19 387 ASN A C 1
ATOM 3033 O O . ASN A 1 387 ? 3.893 -17.542 -27.760 1.00 92.19 387 ASN A O 1
ATOM 3037 N N . ILE A 1 388 ? 4.229 -15.608 -26.657 1.00 92.00 388 ILE A N 1
ATOM 3038 C CA . ILE A 1 388 ? 4.872 -14.927 -27.781 1.00 92.00 388 ILE A CA 1
ATOM 3039 C C . ILE A 1 388 ? 6.291 -15.439 -28.058 1.00 92.00 388 ILE A C 1
ATOM 3041 O O . ILE A 1 388 ? 6.648 -15.593 -29.221 1.00 92.00 388 ILE A O 1
ATOM 3045 N N . ILE A 1 389 ? 7.098 -15.782 -27.041 1.00 94.50 389 ILE A N 1
ATOM 3046 C CA . ILE A 1 389 ? 8.488 -16.239 -27.252 1.00 94.50 389 ILE A CA 1
ATOM 3047 C C . ILE A 1 389 ? 8.568 -17.466 -28.188 1.00 94.50 389 ILE A C 1
ATOM 3049 O O . ILE A 1 389 ? 9.356 -17.432 -29.139 1.00 94.50 389 ILE A O 1
ATOM 3053 N N . PRO A 1 390 ? 7.763 -18.535 -28.007 1.00 95.50 390 PRO A N 1
ATOM 3054 C CA . PRO A 1 390 ? 7.754 -19.663 -28.940 1.00 95.50 390 PRO A CA 1
ATOM 3055 C C . PRO A 1 390 ? 7.340 -19.285 -30.368 1.00 95.50 390 PRO A C 1
ATOM 3057 O O . PRO A 1 390 ? 7.858 -19.858 -31.326 1.00 95.50 390 PRO A O 1
ATOM 3060 N N . GLU A 1 391 ? 6.411 -18.339 -30.531 1.00 93.62 391 GLU A N 1
ATOM 3061 C CA . GLU A 1 391 ? 6.001 -17.841 -31.850 1.00 93.62 391 GLU A CA 1
ATOM 3062 C C . GLU A 1 391 ? 7.121 -17.059 -32.529 1.00 93.62 391 GLU A C 1
ATOM 3064 O O . GLU A 1 391 ? 7.438 -17.342 -33.685 1.00 93.62 391 GLU A O 1
ATOM 3069 N N . LEU A 1 392 ? 7.777 -16.164 -31.788 1.00 93.75 392 LEU A N 1
ATOM 3070 C CA . LEU A 1 392 ? 8.944 -15.413 -32.247 1.00 93.75 392 LEU A CA 1
ATOM 3071 C C . LEU A 1 392 ? 10.064 -16.364 -32.684 1.00 93.75 392 LEU A C 1
ATOM 3073 O O . LEU A 1 392 ? 10.659 -16.189 -33.746 1.00 93.75 392 LEU A O 1
ATOM 3077 N N . LYS A 1 393 ? 10.304 -17.440 -31.926 1.00 95.94 393 LYS A N 1
ATOM 3078 C CA . LYS A 1 393 ? 11.303 -18.446 -32.300 1.00 95.94 393 LYS A CA 1
ATOM 3079 C C . LYS A 1 393 ? 10.949 -19.175 -33.602 1.00 95.94 393 LYS A C 1
ATOM 3081 O O . LYS A 1 393 ? 11.840 -19.430 -34.409 1.00 95.94 393 LYS A O 1
ATOM 3086 N N . ARG A 1 394 ? 9.668 -19.492 -33.831 1.00 95.06 394 ARG A N 1
ATOM 3087 C CA . ARG A 1 394 ? 9.196 -20.160 -35.062 1.00 95.06 394 ARG A CA 1
ATOM 3088 C C . ARG A 1 394 ? 9.336 -19.293 -36.310 1.00 95.06 394 ARG A C 1
ATOM 3090 O O . ARG A 1 394 ? 9.576 -19.840 -37.379 1.00 95.06 394 ARG A O 1
ATOM 3097 N N . VAL A 1 395 ? 9.215 -17.972 -36.180 1.00 92.69 395 VAL A N 1
ATOM 3098 C CA . VAL A 1 395 ? 9.422 -17.031 -37.298 1.00 92.69 395 VAL A CA 1
ATOM 3099 C C . VAL A 1 395 ? 10.899 -16.687 -37.528 1.00 92.69 395 VAL A C 1
ATOM 3101 O O . VAL A 1 395 ? 11.208 -15.855 -38.373 1.00 92.69 395 VAL A O 1
ATOM 3104 N N . GLY A 1 396 ? 11.816 -17.343 -36.807 1.00 95.06 396 GLY A N 1
ATOM 3105 C CA . GLY A 1 396 ? 13.258 -17.220 -37.015 1.00 95.06 396 GLY A CA 1
ATOM 3106 C C . GLY A 1 396 ? 13.964 -16.252 -36.070 1.00 95.06 396 GLY A C 1
ATOM 3107 O O . GLY A 1 396 ? 15.122 -15.930 -36.318 1.00 95.06 396 GLY A O 1
ATOM 3108 N N . ALA A 1 397 ? 13.319 -15.786 -34.994 1.00 95.81 397 ALA A N 1
ATOM 3109 C CA . ALA A 1 397 ? 14.006 -14.955 -34.011 1.00 95.81 397 ALA A CA 1
ATOM 3110 C C . ALA A 1 397 ? 15.092 -15.753 -33.267 1.00 95.81 397 ALA A C 1
ATOM 3112 O O . ALA A 1 397 ? 14.913 -16.910 -32.862 1.00 95.81 397 ALA A O 1
ATOM 3113 N N . GLU A 1 398 ? 16.231 -15.113 -33.043 1.00 95.94 398 GLU A N 1
ATOM 3114 C CA . GLU A 1 398 ? 17.395 -15.678 -32.367 1.00 95.94 398 GLU A CA 1
ATOM 3115 C C . GLU A 1 398 ? 17.857 -14.782 -31.224 1.00 95.94 398 GLU A C 1
ATOM 3117 O O . GLU A 1 398 ? 17.555 -13.593 -31.191 1.00 95.94 398 GLU A O 1
ATOM 3122 N N . GLY A 1 399 ? 18.581 -15.356 -30.258 1.00 95.44 399 GLY A N 1
ATOM 3123 C CA . GLY A 1 399 ? 19.087 -14.595 -29.113 1.00 95.44 399 GLY A CA 1
ATOM 3124 C C . GLY A 1 399 ? 17.991 -13.847 -28.349 1.00 95.44 399 GLY A C 1
ATOM 3125 O O . GLY A 1 399 ? 18.205 -12.700 -27.972 1.00 95.44 399 GLY A O 1
ATOM 3126 N N . ILE A 1 400 ? 16.816 -14.467 -28.170 1.00 96.38 400 ILE A N 1
ATOM 3127 C CA . ILE A 1 400 ? 15.704 -13.873 -27.420 1.00 96.38 400 ILE A CA 1
ATOM 3128 C C . ILE A 1 400 ? 16.107 -13.791 -25.944 1.00 96.38 400 ILE A C 1
ATOM 3130 O O . ILE A 1 400 ? 16.381 -14.812 -25.313 1.00 96.38 400 ILE A O 1
ATOM 3134 N N . ILE A 1 401 ? 16.146 -12.577 -25.412 1.00 96.56 401 ILE A N 1
ATOM 3135 C CA . ILE A 1 401 ? 16.490 -12.254 -24.033 1.00 96.56 401 ILE A CA 1
ATOM 3136 C C . ILE A 1 401 ? 15.289 -11.554 -23.414 1.00 96.56 401 ILE A C 1
ATOM 3138 O O . ILE A 1 401 ? 14.847 -10.515 -23.903 1.00 96.56 401 ILE A O 1
ATOM 3142 N N . GLU A 1 402 ? 14.810 -12.117 -22.317 1.00 95.31 402 GLU A N 1
ATOM 3143 C CA . GLU A 1 402 ? 13.844 -11.499 -21.420 1.00 95.31 402 GLU A CA 1
ATOM 3144 C C . GLU A 1 402 ? 14.587 -10.897 -20.227 1.00 95.31 402 GLU A C 1
ATOM 3146 O O . GLU A 1 402 ? 15.467 -11.540 -19.649 1.00 95.31 402 GLU A O 1
ATOM 3151 N N . TYR A 1 403 ? 14.263 -9.657 -19.866 1.00 94.75 403 TYR A N 1
ATOM 3152 C CA . TYR A 1 403 ? 14.839 -8.997 -18.698 1.00 94.75 403 TYR A CA 1
ATOM 3153 C C . TYR A 1 403 ? 13.783 -8.213 -17.912 1.00 94.75 403 TYR A C 1
ATOM 3155 O O . TYR A 1 403 ? 12.900 -7.584 -18.507 1.00 94.75 403 TYR A O 1
ATOM 3163 N N . PRO A 1 404 ? 13.876 -8.223 -16.569 1.00 93.06 404 PRO A N 1
ATOM 3164 C CA . PRO A 1 404 ? 12.941 -7.504 -15.721 1.00 93.06 404 PRO A CA 1
ATOM 3165 C C . PRO A 1 404 ? 13.162 -5.995 -15.826 1.00 93.06 404 PRO A C 1
ATOM 3167 O O . PRO A 1 404 ? 14.287 -5.519 -16.008 1.00 93.06 404 PRO A O 1
ATOM 3170 N N . LEU A 1 405 ? 12.086 -5.234 -15.644 1.00 91.94 405 LEU A N 1
ATOM 3171 C CA . LEU A 1 405 ? 12.132 -3.780 -15.586 1.00 91.94 405 LEU A CA 1
ATOM 3172 C C . LEU A 1 405 ? 11.972 -3.319 -14.138 1.00 91.94 405 LEU A C 1
ATOM 3174 O O . LEU A 1 405 ? 11.077 -3.754 -13.423 1.00 91.94 405 LEU A O 1
ATOM 3178 N N . ASN A 1 406 ? 12.835 -2.404 -13.697 1.00 92.00 406 ASN A N 1
ATOM 3179 C CA . ASN A 1 406 ? 12.697 -1.817 -12.361 1.00 92.00 406 ASN A CA 1
ATOM 3180 C C . ASN A 1 406 ? 11.605 -0.743 -12.334 1.00 92.00 406 ASN A C 1
ATOM 3182 O O . ASN A 1 406 ? 10.915 -0.584 -11.335 1.00 92.00 406 ASN A O 1
ATOM 3186 N N . LYS A 1 407 ? 11.480 0.041 -13.409 1.00 91.88 407 LYS A N 1
ATOM 3187 C CA . LYS A 1 407 ? 10.581 1.195 -13.482 1.00 91.88 407 LYS A CA 1
ATOM 3188 C C . LYS A 1 407 ? 10.313 1.568 -14.938 1.00 91.88 407 LYS A C 1
ATOM 3190 O O . LYS A 1 407 ? 11.241 1.564 -15.742 1.00 91.88 407 LYS A O 1
ATOM 3195 N N . VAL A 1 408 ? 9.066 1.912 -15.250 1.00 89.94 408 VAL A N 1
ATOM 3196 C CA . VAL A 1 408 ? 8.614 2.369 -16.571 1.00 89.94 408 VAL A CA 1
ATOM 3197 C C . VAL A 1 408 ? 7.830 3.662 -16.374 1.00 89.94 408 VAL A C 1
ATOM 3199 O O . VAL A 1 408 ? 6.802 3.647 -15.710 1.00 89.94 408 VAL A O 1
ATOM 3202 N N . ILE A 1 409 ? 8.322 4.772 -16.923 1.00 89.69 409 ILE A N 1
ATOM 3203 C CA . ILE A 1 409 ? 7.613 6.059 -16.925 1.00 89.69 409 ILE A CA 1
ATOM 3204 C C . ILE A 1 409 ? 6.899 6.189 -18.271 1.00 89.69 409 ILE A C 1
ATOM 3206 O O . ILE A 1 409 ? 7.539 5.972 -19.301 1.00 89.69 409 ILE A O 1
ATOM 3210 N N . LEU A 1 410 ? 5.596 6.476 -18.247 1.00 79.25 410 LEU A N 1
ATOM 3211 C CA . LEU A 1 410 ? 4.749 6.616 -19.435 1.00 79.25 410 LEU A CA 1
ATOM 3212 C C . LEU A 1 410 ? 4.402 8.074 -19.717 1.00 79.25 410 LEU A C 1
ATOM 3214 O O . LEU A 1 410 ? 4.275 8.839 -18.733 1.00 79.25 410 LEU A O 1
#

Secondary structure (DSSP, 8-state):
--HHHHHHHHHHHHHHHHHHHHT-S-HHHHTTEEEEEEEE-TTSSEEEEEEEE-S-HHHHHHHHHHHHHTHHHHHHHHHHHS--SSPPEEEEEE-GGGHHHHHHHHHHHHHHHHHTTS-----EEEEEEPSTTHHHHHHHHHHHT--EE--TT-S--EES-TTEEEEEE-HHHHHHHHHTTSSSEEEEEHHHHHHHT---EEEEEE---SSSSSPEEEEEEEETT-S--SGGGGTT-EEEES-HHHHHHHHHHTT---EEEE--S-GGGSTTTT-SEEEEEESSSHHHHHTTEEEEEEEEEE-EEEEE-HHHHHSHHHHHHHHHHHHHHHHHHHGGGEEEEEEEE-TTTHHHHHHHS-TTS--EEEEPGGG--EEEEEEEEHHHHHHHHHHHHHTT-EEEEEEE-S----